Protein AF-A0A2G2E9N0-F1 (afdb_monomer)

Mean predicted aligned error: 14.08 Å

Foldseek 3Di:
DFDKDKKKWKKAAPPPDDPVVLVVQLVVLLPDPDWDWDWDADPRRIIITIIIGGPPCPVSVVSSVVSNVVSCVVRVMDTQAIVVVQVVLVPDQFDPPDLQFFAAADADPVRDGDSHGDLVSQLVVQPLVVQLVCQCVVVFPQHHFPCVCPLQRFAAFEEEAFQFDEPFCQQNVLVLEDHLVVDPQDPPPCPVVLCVLQDDVPPVLSVSQNRPDHFHAPCQFLSLQAQGDFDDDQPLADPVVCVVQVVCNSLFRDGDRDHSANRYNYYYGRLDNDQDQDPDPPDDFPPHSSSLSSLLVSLVVCVVVVHQEYFYSHFGDDDDPSVVSSLVSLLLCLQQQRAYFYQQWFAPDQPDDLGRGPPLLFLSYAYEFAWGWGQDPSDTAIDGDSGTRFALSHLAYGHFWQNKGWDARPLVNGPNPVVSVSSVSGTGIGTRGGSSNRRSSLRSLSRSLCRSNVRVLCPDCQCVVADPVGRSGRSSLNNLQLSQLQQQQAAQSPVGPDDDDPVRVRTHGHYNRSNSSSDPVSGDDSVVSVVLVVCVVPVPRPCSSVPSVPPPDDPPDPPPPPPDDD

Structure (mmCIF, N/CA/C/O backbone):
data_AF-A0A2G2E9N0-F1
#
_entry.id   AF-A0A2G2E9N0-F1
#
loop_
_atom_site.group_PDB
_atom_site.id
_atom_site.type_symbol
_atom_site.label_atom_id
_atom_site.label_alt_id
_atom_site.label_comp_id
_atom_site.label_asym_id
_atom_site.label_entity_id
_atom_site.label_seq_id
_atom_site.pdbx_PDB_ins_code
_atom_site.Cartn_x
_atom_site.Cartn_y
_atom_site.Cartn_z
_atom_site.occupancy
_atom_site.B_iso_or_equiv
_atom_site.auth_seq_id
_atom_site.auth_comp_id
_atom_site.auth_asym_id
_atom_site.auth_atom_id
_atom_site.pdbx_PDB_model_num
ATOM 1 N N . MET A 1 1 ? -2.514 8.071 -29.567 1.00 29.95 1 MET A N 1
ATOM 2 C CA . MET A 1 1 ? -1.143 8.177 -30.124 1.00 29.95 1 MET A CA 1
ATOM 3 C C . MET A 1 1 ? -0.770 6.855 -30.791 1.00 29.95 1 MET A C 1
ATOM 5 O O . MET A 1 1 ? -1.333 5.836 -30.408 1.00 29.95 1 MET A O 1
ATOM 9 N N . LYS A 1 2 ? 0.102 6.854 -31.810 1.00 28.98 2 LYS A N 1
ATOM 10 C CA . LYS A 1 2 ? 0.615 5.609 -32.412 1.00 28.98 2 LYS A CA 1
ATOM 11 C C . LYS A 1 2 ? 1.766 5.110 -31.538 1.00 28.98 2 LYS A C 1
ATOM 13 O O . LYS A 1 2 ? 2.766 5.804 -31.427 1.00 28.98 2 LYS A O 1
ATOM 18 N N . GLU A 1 3 ? 1.623 3.945 -30.916 1.00 37.66 3 GLU A N 1
ATOM 19 C CA . GLU A 1 3 ? 2.731 3.306 -30.201 1.00 37.66 3 GLU A CA 1
ATOM 20 C C . GLU A 1 3 ? 3.866 2.965 -31.180 1.00 37.66 3 GLU A C 1
ATOM 22 O O . GLU A 1 3 ? 3.629 2.409 -32.266 1.00 37.66 3 GLU A O 1
ATOM 27 N N . HIS A 1 4 ? 5.098 3.245 -30.767 1.00 43.12 4 HIS A N 1
ATOM 28 C CA . HIS A 1 4 ? 6.306 2.891 -31.498 1.00 43.12 4 HIS A CA 1
ATOM 29 C C . HIS A 1 4 ? 7.166 1.927 -30.672 1.00 43.12 4 HIS A C 1
ATOM 31 O O . HIS A 1 4 ? 7.306 2.077 -29.465 1.00 43.12 4 HIS A O 1
ATOM 37 N N . VAL A 1 5 ? 7.760 0.933 -31.329 1.00 41.94 5 VAL A N 1
ATOM 38 C CA . VAL A 1 5 ? 8.730 0.006 -30.740 1.00 41.94 5 VAL A CA 1
ATOM 39 C C . VAL A 1 5 ? 10.122 0.446 -31.157 1.00 41.94 5 VAL A C 1
ATOM 41 O O . VAL A 1 5 ? 10.409 0.521 -32.355 1.00 41.94 5 VAL A O 1
ATOM 44 N N . HIS A 1 6 ? 10.972 0.710 -30.170 1.00 46.00 6 HIS A N 1
ATOM 45 C CA . HIS A 1 6 ? 12.381 1.031 -30.358 1.00 46.00 6 HIS A CA 1
ATOM 46 C C . HIS A 1 6 ? 13.191 -0.266 -30.348 1.00 46.00 6 HIS A C 1
ATOM 48 O O . HIS A 1 6 ? 13.112 -1.035 -29.395 1.00 46.00 6 HIS A O 1
ATOM 54 N N . ILE A 1 7 ? 13.937 -0.551 -31.414 1.00 47.28 7 ILE A N 1
ATOM 55 C CA . ILE A 1 7 ? 14.929 -1.631 -31.444 1.00 47.28 7 ILE A CA 1
ATOM 56 C C . ILE A 1 7 ? 16.303 -1.008 -31.320 1.00 47.28 7 ILE A C 1
ATOM 58 O O . ILE A 1 7 ? 16.720 -0.347 -32.260 1.00 47.28 7 ILE A O 1
ATOM 62 N N . SER A 1 8 ? 16.973 -1.279 -30.200 1.00 50.00 8 SER A N 1
ATOM 63 C CA . SER A 1 8 ? 18.346 -0.862 -29.933 1.00 50.00 8 SER A CA 1
ATOM 64 C C . SER A 1 8 ? 19.222 -2.092 -29.650 1.00 50.00 8 SER A C 1
ATOM 66 O O . SER A 1 8 ? 18.815 -3.003 -28.922 1.00 50.00 8 SER A O 1
ATOM 68 N N . MET A 1 9 ? 20.384 -2.182 -30.296 1.00 54.62 9 MET A N 1
ATOM 69 C CA . MET A 1 9 ? 21.336 -3.298 -30.167 1.00 54.62 9 MET A CA 1
ATOM 70 C C . MET A 1 9 ? 22.761 -2.756 -30.161 1.00 54.62 9 MET A C 1
ATOM 72 O O . MET A 1 9 ? 23.045 -1.867 -30.961 1.00 54.62 9 MET A O 1
ATOM 76 N N . LYS A 1 10 ? 23.625 -3.323 -29.311 1.00 55.44 10 LYS A N 1
ATOM 77 C CA . LYS A 1 10 ? 25.058 -3.012 -29.235 1.00 55.44 10 LYS A CA 1
ATOM 78 C C . LYS A 1 10 ? 25.879 -4.191 -29.759 1.00 55.44 10 LYS A C 1
ATOM 80 O O . LYS A 1 10 ? 25.673 -5.327 -29.318 1.00 55.44 10 LYS A O 1
ATOM 85 N N . ILE A 1 11 ? 26.765 -3.925 -30.715 1.00 60.19 11 ILE A N 1
ATOM 86 C CA . ILE A 1 11 ? 27.478 -4.945 -31.496 1.00 60.19 11 ILE A CA 1
ATOM 87 C C . ILE A 1 11 ? 28.973 -4.621 -31.511 1.00 60.19 11 ILE A C 1
ATOM 89 O O . ILE A 1 11 ? 29.332 -3.504 -31.873 1.00 60.19 11 ILE A O 1
ATOM 93 N N . GLN A 1 12 ? 29.827 -5.595 -31.185 1.00 58.12 12 GLN A N 1
ATOM 94 C CA . GLN A 1 12 ? 31.254 -5.523 -31.520 1.00 58.12 12 GLN A CA 1
ATOM 95 C C . GLN A 1 12 ? 31.438 -5.911 -32.986 1.00 58.12 12 GLN A C 1
ATOM 97 O O . GLN A 1 12 ? 30.950 -6.972 -33.392 1.00 58.12 12 GLN A O 1
ATOM 102 N N . ILE A 1 13 ? 32.130 -5.083 -33.763 1.00 56.81 13 ILE A N 1
ATOM 103 C CA . ILE A 1 13 ? 32.500 -5.378 -35.153 1.00 56.81 13 ILE A CA 1
ATOM 104 C C . ILE A 1 13 ? 34.013 -5.668 -35.189 1.00 56.81 13 ILE A C 1
ATOM 106 O O . ILE A 1 13 ? 34.758 -4.940 -34.538 1.00 56.81 13 ILE A O 1
ATOM 110 N N . PRO A 1 14 ? 34.491 -6.717 -35.889 1.00 52.59 14 PRO A N 1
ATOM 111 C CA . PRO A 1 14 ? 35.924 -6.925 -36.095 1.00 52.59 14 PRO A CA 1
ATOM 112 C C . PRO A 1 14 ? 36.561 -5.771 -36.881 1.00 52.59 14 PRO A C 1
ATOM 114 O O . PRO A 1 14 ? 35.942 -5.234 -37.801 1.00 52.59 14 PRO A O 1
ATOM 117 N N . THR A 1 15 ? 37.816 -5.453 -36.566 1.00 52.09 15 THR A N 1
ATOM 118 C CA . THR A 1 15 ? 38.598 -4.304 -37.070 1.00 52.09 15 THR A CA 1
ATOM 119 C C . THR A 1 15 ? 38.673 -4.160 -38.595 1.00 52.09 15 THR A C 1
ATOM 121 O O . THR A 1 15 ? 38.930 -3.065 -39.083 1.00 52.09 15 THR A O 1
ATOM 124 N N . GLU A 1 16 ? 38.448 -5.236 -39.350 1.00 50.06 16 GLU A N 1
ATOM 125 C CA . GLU A 1 16 ? 38.592 -5.283 -40.815 1.00 50.06 16 GLU A CA 1
ATOM 126 C C . GLU A 1 16 ? 37.258 -5.205 -41.578 1.00 50.06 16 GLU A C 1
ATOM 128 O O . GLU A 1 16 ? 37.231 -5.234 -42.811 1.00 50.06 16 GLU A O 1
ATOM 133 N N . LEU A 1 17 ? 36.118 -5.126 -40.883 1.00 48.81 17 LEU A N 1
ATOM 134 C CA . LEU A 1 17 ? 34.820 -5.133 -41.549 1.00 48.81 17 LEU A CA 1
ATOM 135 C C . LEU A 1 17 ? 34.395 -3.714 -41.957 1.00 48.81 17 LEU A C 1
ATOM 137 O O . LEU A 1 17 ? 33.994 -2.917 -41.113 1.00 48.81 17 LEU A O 1
ATOM 141 N N . GLU A 1 18 ? 34.402 -3.417 -43.262 1.00 55.25 18 GLU A N 1
ATOM 142 C CA . GLU A 1 18 ? 33.902 -2.141 -43.799 1.00 55.25 18 GLU A CA 1
ATOM 143 C C . GLU A 1 18 ? 32.509 -1.789 -43.243 1.00 55.25 18 GLU A C 1
ATOM 145 O O . GLU A 1 18 ? 31.486 -2.374 -43.623 1.00 55.25 18 GLU A O 1
ATOM 150 N N . GLU A 1 19 ? 32.468 -0.759 -42.400 1.00 54.81 19 GLU A N 1
ATOM 151 C CA . GLU A 1 19 ? 31.279 -0.200 -41.750 1.00 54.81 19 GLU A CA 1
ATOM 152 C C . GLU A 1 19 ? 30.092 -0.039 -42.722 1.00 54.81 19 GLU A C 1
ATOM 154 O O . GLU A 1 19 ? 28.960 -0.459 -42.447 1.00 54.81 19 GLU A O 1
ATOM 159 N N . LYS A 1 20 ? 30.379 0.486 -43.923 1.00 58.03 20 LYS A N 1
ATOM 160 C CA . LYS A 1 20 ? 29.425 0.650 -45.030 1.00 58.03 20 LYS A CA 1
ATOM 161 C C . LYS A 1 20 ? 28.745 -0.660 -45.435 1.00 58.03 20 LYS A C 1
ATOM 163 O O . LYS A 1 20 ? 27.532 -0.653 -45.666 1.00 58.03 20 LYS A O 1
ATOM 168 N N . LYS A 1 21 ? 29.476 -1.779 -45.525 1.00 61.38 21 LYS A N 1
ATOM 169 C CA . LYS A 1 21 ? 28.937 -3.089 -45.942 1.00 61.38 21 LYS A CA 1
ATOM 170 C C . LYS A 1 21 ? 28.010 -3.674 -44.874 1.00 61.38 21 LYS A C 1
ATOM 172 O O . LYS A 1 21 ? 26.924 -4.158 -45.217 1.00 61.38 21 LYS A O 1
ATOM 177 N N . PHE A 1 22 ? 28.371 -3.563 -43.594 1.00 61.03 22 PHE A N 1
ATOM 178 C CA . PHE A 1 22 ? 27.516 -4.013 -42.490 1.00 61.03 22 PHE A CA 1
ATOM 179 C C . PHE A 1 22 ? 26.251 -3.157 -42.367 1.00 61.03 22 PHE A C 1
ATOM 181 O O . PHE A 1 22 ? 25.139 -3.692 -42.406 1.00 61.03 22 PHE A O 1
ATOM 188 N N . SER A 1 23 ? 26.406 -1.829 -42.324 1.00 56.75 23 SER A N 1
ATOM 189 C CA . SER A 1 23 ? 25.294 -0.873 -42.274 1.00 56.75 23 SER A CA 1
ATOM 190 C C . SER A 1 23 ? 24.318 -1.090 -43.438 1.00 56.75 23 SER A C 1
ATOM 192 O O . SER A 1 23 ? 23.124 -1.301 -43.221 1.00 56.75 23 SER A O 1
ATOM 194 N N . THR A 1 24 ? 24.816 -1.198 -44.676 1.00 62.56 24 THR A N 1
ATOM 195 C CA . THR A 1 24 ? 23.990 -1.489 -45.866 1.00 62.56 24 THR A CA 1
ATOM 196 C C . THR A 1 24 ? 23.239 -2.819 -45.752 1.00 62.56 24 THR A C 1
ATOM 198 O O . THR A 1 24 ? 22.060 -2.905 -46.114 1.00 62.56 24 THR A O 1
ATOM 201 N N . SER A 1 25 ? 23.874 -3.860 -45.215 1.00 63.69 25 SER A N 1
ATOM 202 C CA . SER A 1 25 ? 23.255 -5.183 -45.057 1.00 63.69 25 SER A CA 1
ATOM 203 C C . SER A 1 25 ? 22.163 -5.190 -43.980 1.00 63.69 25 SER A C 1
ATOM 205 O O . SER A 1 25 ? 21.079 -5.744 -44.198 1.00 63.69 25 SER A O 1
ATOM 207 N N . VAL A 1 26 ? 22.377 -4.481 -42.867 1.00 58.09 26 VAL A N 1
ATOM 208 C CA . VAL A 1 26 ? 21.334 -4.195 -41.869 1.00 58.09 26 VAL A CA 1
ATOM 209 C C . VAL A 1 26 ? 20.184 -3.404 -42.507 1.00 58.09 26 VAL A C 1
ATOM 211 O O . VAL A 1 26 ? 19.023 -3.800 -42.385 1.00 58.09 26 VAL A O 1
ATOM 214 N N . LEU A 1 27 ? 20.474 -2.326 -43.241 1.00 57.47 27 LEU A N 1
ATOM 215 C CA . LEU A 1 27 ? 19.467 -1.480 -43.894 1.00 57.47 27 LEU A CA 1
ATOM 216 C C . LEU A 1 27 ? 18.570 -2.280 -44.859 1.00 57.47 27 LEU A C 1
ATOM 218 O O . LEU A 1 27 ? 17.348 -2.081 -44.854 1.00 57.47 27 LEU A O 1
ATOM 222 N N . ARG A 1 28 ? 19.137 -3.234 -45.616 1.00 63.84 28 ARG A N 1
ATOM 223 C CA . ARG A 1 28 ? 18.385 -4.183 -46.467 1.00 63.84 28 ARG A CA 1
ATOM 224 C C . ARG A 1 28 ? 17.479 -5.112 -45.649 1.00 63.84 28 ARG A C 1
ATOM 226 O O . ARG A 1 28 ? 16.316 -5.301 -46.007 1.00 63.84 28 ARG A O 1
ATOM 233 N N . ILE A 1 29 ? 17.964 -5.656 -44.529 1.00 59.41 29 ILE A N 1
ATOM 234 C CA . ILE A 1 29 ? 17.180 -6.527 -43.630 1.00 59.41 29 ILE A CA 1
ATOM 235 C C . ILE A 1 29 ? 15.953 -5.808 -43.045 1.00 59.41 29 ILE A C 1
ATOM 237 O O . ILE A 1 29 ? 14.901 -6.436 -42.871 1.00 59.41 29 ILE A O 1
ATOM 241 N N . LEU A 1 30 ? 16.075 -4.513 -42.735 1.00 54.22 30 LEU A N 1
ATOM 242 C CA . LEU A 1 30 ? 15.063 -3.754 -41.992 1.00 54.22 30 LEU A CA 1
ATOM 243 C C . LEU A 1 30 ? 13.806 -3.395 -42.800 1.00 54.22 30 LEU A C 1
ATOM 245 O O . LEU A 1 30 ? 12.733 -3.258 -42.205 1.00 54.22 30 LEU A O 1
ATOM 249 N N . GLY A 1 31 ? 13.893 -3.299 -44.133 1.00 55.03 31 GLY A N 1
ATOM 250 C CA . GLY A 1 31 ? 12.734 -3.341 -45.044 1.00 55.03 31 GLY A CA 1
ATOM 251 C C . GLY A 1 31 ? 11.529 -2.472 -44.635 1.00 55.03 31 GLY A C 1
ATOM 252 O O . GLY A 1 31 ? 10.398 -2.971 -44.524 1.00 55.03 31 GLY A O 1
ATOM 253 N N . ALA A 1 32 ? 11.766 -1.192 -44.333 1.00 48.12 32 ALA A N 1
ATOM 254 C CA . ALA A 1 32 ? 10.740 -0.247 -43.886 1.00 48.12 32 ALA A CA 1
ATOM 255 C C . ALA A 1 32 ? 11.033 1.177 -44.388 1.00 48.12 32 ALA A C 1
ATOM 257 O O . ALA A 1 32 ? 11.833 1.883 -43.785 1.00 48.12 32 ALA A O 1
ATOM 258 N N . ARG A 1 33 ? 10.367 1.619 -45.465 1.00 45.75 33 ARG A N 1
ATOM 259 C CA . ARG A 1 33 ? 10.553 2.968 -46.046 1.00 45.75 33 ARG A CA 1
ATOM 260 C C . ARG A 1 33 ? 10.161 4.131 -45.103 1.00 45.75 33 ARG A C 1
ATOM 262 O O . ARG A 1 33 ? 10.578 5.249 -45.351 1.00 45.75 33 ARG A O 1
ATOM 269 N N . ASN A 1 34 ? 9.448 3.863 -43.996 1.00 44.06 34 ASN A N 1
ATOM 270 C CA . ASN A 1 34 ? 8.875 4.879 -43.093 1.00 44.06 34 ASN A CA 1
ATOM 271 C C . ASN A 1 34 ? 9.287 4.660 -41.614 1.00 44.06 34 ASN A C 1
ATOM 273 O O . ASN A 1 34 ? 8.433 4.417 -40.760 1.00 44.06 34 ASN A O 1
ATOM 277 N N . SER A 1 35 ? 10.584 4.678 -41.301 1.00 50.16 35 SER A N 1
ATOM 278 C CA . SER A 1 35 ? 11.106 4.528 -39.926 1.00 50.16 35 SER A CA 1
ATOM 279 C C . SER A 1 35 ? 12.211 5.547 -39.654 1.00 50.16 35 SER A C 1
ATOM 281 O O . SER A 1 35 ? 13.177 5.560 -40.419 1.00 50.16 35 SER A O 1
ATOM 283 N N . LYS A 1 36 ? 12.136 6.315 -38.556 1.00 48.09 36 LYS A N 1
ATOM 284 C CA . LYS A 1 36 ? 13.313 7.032 -38.036 1.00 48.09 36 LYS A CA 1
ATOM 285 C C . LYS A 1 36 ? 14.353 6.010 -37.556 1.00 48.09 36 LYS A C 1
ATOM 287 O O . LYS A 1 36 ? 13.991 4.973 -36.988 1.00 48.09 36 LYS A O 1
ATOM 292 N N . ARG A 1 37 ? 15.625 6.280 -37.851 1.00 58.09 37 ARG A N 1
ATOM 293 C CA . ARG A 1 37 ? 16.776 5.423 -37.542 1.00 58.09 37 ARG A CA 1
ATOM 294 C C . ARG A 1 37 ? 17.944 6.302 -37.127 1.00 58.09 37 ARG A C 1
ATOM 296 O O . ARG A 1 37 ? 18.161 7.331 -37.759 1.00 58.09 37 ARG A O 1
ATOM 303 N N . THR A 1 38 ? 18.697 5.860 -36.134 1.00 53.50 38 THR A N 1
ATOM 304 C CA . THR A 1 38 ? 19.983 6.444 -35.756 1.00 53.50 38 THR A CA 1
ATOM 305 C C . THR A 1 38 ? 21.012 5.328 -35.624 1.00 53.50 38 THR A C 1
ATOM 307 O O . THR A 1 38 ? 20.699 4.220 -35.178 1.00 53.50 38 THR A O 1
ATOM 310 N N . PHE A 1 39 ? 22.226 5.626 -36.069 1.00 53.06 39 PHE A N 1
ATOM 311 C CA . PHE A 1 39 ? 23.400 4.777 -35.939 1.00 53.06 39 PHE A CA 1
ATOM 312 C C . PHE A 1 39 ? 24.478 5.626 -35.277 1.00 53.06 39 PHE A C 1
ATOM 314 O O . PHE A 1 39 ? 24.690 6.762 -35.699 1.00 53.06 39 PHE A O 1
ATOM 321 N N . SER A 1 40 ? 25.136 5.088 -34.261 1.00 48.97 40 SER A N 1
ATOM 322 C CA . SER A 1 40 ? 26.340 5.680 -33.687 1.00 48.97 40 SER A CA 1
ATOM 323 C C . SER A 1 40 ? 27.359 4.583 -33.420 1.00 48.97 40 SER A C 1
ATOM 325 O O . SER A 1 40 ? 27.002 3.459 -33.062 1.00 48.97 40 SER A O 1
ATOM 327 N N . ILE A 1 41 ? 28.625 4.917 -33.634 1.00 50.94 41 ILE A N 1
ATOM 328 C CA . ILE A 1 41 ? 29.782 4.095 -33.296 1.00 50.94 41 ILE A CA 1
ATOM 329 C C . ILE A 1 41 ? 30.590 4.917 -32.301 1.00 50.94 41 ILE A C 1
ATOM 331 O O . ILE A 1 41 ? 30.720 6.128 -32.477 1.00 50.94 41 ILE A O 1
ATOM 335 N N . ASN A 1 42 ? 31.072 4.280 -31.240 1.00 53.00 42 ASN A N 1
ATOM 336 C CA . ASN A 1 42 ? 31.993 4.903 -30.296 1.00 53.00 42 ASN A CA 1
ATOM 337 C C . ASN A 1 42 ? 33.441 4.479 -30.579 1.00 53.00 42 ASN A C 1
ATOM 339 O O . ASN A 1 42 ? 33.700 3.553 -31.352 1.00 53.00 42 ASN A O 1
ATOM 343 N N . ASP A 1 43 ? 34.381 5.095 -29.868 1.00 46.22 43 ASP A N 1
ATOM 344 C CA . ASP A 1 43 ? 35.829 4.879 -30.021 1.00 46.22 43 ASP A CA 1
ATOM 345 C C . ASP A 1 43 ? 36.289 3.442 -29.688 1.00 46.22 43 ASP A C 1
ATOM 347 O O . ASP A 1 43 ? 37.454 3.093 -29.857 1.00 46.22 43 ASP A O 1
ATOM 351 N N . ARG A 1 44 ? 35.372 2.578 -29.227 1.00 49.00 44 ARG A N 1
ATOM 352 C CA . ARG A 1 44 ? 35.586 1.150 -28.941 1.00 49.00 44 ARG A CA 1
ATOM 353 C C . ARG A 1 44 ? 35.054 0.224 -30.048 1.00 49.00 44 ARG A C 1
ATOM 355 O O . ARG A 1 44 ? 34.947 -0.980 -29.828 1.00 49.00 44 ARG A O 1
ATOM 362 N N . GLN A 1 45 ? 34.710 0.773 -31.219 1.00 55.50 45 GLN A N 1
ATOM 363 C CA . GLN A 1 45 ? 34.117 0.057 -32.363 1.00 55.50 45 GLN A CA 1
ATOM 364 C C . GLN A 1 45 ? 32.779 -0.637 -32.038 1.00 55.50 45 GLN A C 1
ATOM 366 O O . GLN A 1 45 ? 32.422 -1.670 -32.615 1.00 55.50 45 GLN A O 1
ATOM 371 N N . GLU A 1 46 ? 32.007 -0.065 -31.110 1.00 56.34 46 GLU A N 1
ATOM 372 C CA . GLU A 1 46 ? 30.714 -0.605 -30.697 1.00 56.34 46 GLU A CA 1
ATOM 373 C C . GLU A 1 46 ? 29.587 0.105 -31.460 1.00 56.34 46 GLU A C 1
ATOM 375 O O . GLU A 1 46 ? 29.314 1.284 -31.233 1.00 56.34 46 GLU A O 1
ATOM 380 N N . LEU A 1 47 ? 28.908 -0.609 -32.363 1.00 58.00 47 LEU A N 1
ATOM 381 C CA . LEU A 1 47 ? 27.798 -0.055 -33.144 1.00 58.00 47 LEU A CA 1
ATOM 382 C C . LEU A 1 47 ? 26.483 -0.138 -32.356 1.00 58.00 47 LEU A C 1
ATOM 384 O O . LEU A 1 47 ? 26.009 -1.238 -32.047 1.00 58.00 47 LEU A O 1
ATOM 388 N N . LEU A 1 48 ? 25.858 1.017 -32.113 1.00 55.38 48 LEU A N 1
ATOM 389 C CA . LEU A 1 48 ? 24.491 1.141 -31.612 1.00 55.38 48 LEU A CA 1
ATOM 390 C C . LEU A 1 48 ? 23.517 1.350 -32.783 1.00 55.38 48 LEU A C 1
ATOM 392 O O . LEU A 1 48 ? 23.601 2.331 -33.520 1.00 55.38 48 LEU A O 1
ATOM 396 N N . ILE A 1 49 ? 22.559 0.433 -32.944 1.00 57.16 49 ILE A N 1
ATOM 397 C CA . ILE A 1 49 ? 21.529 0.499 -33.998 1.00 57.16 49 ILE A CA 1
ATOM 398 C C . ILE A 1 49 ? 20.175 0.802 -33.366 1.00 57.16 49 ILE A C 1
ATOM 400 O O . ILE A 1 49 ? 19.593 -0.119 -32.804 1.00 57.16 49 ILE A O 1
ATOM 404 N N . SER A 1 50 ? 19.641 2.019 -33.511 1.00 53.19 50 SER A N 1
ATOM 405 C CA . SER A 1 50 ? 18.331 2.422 -32.967 1.00 53.19 50 SER A CA 1
ATOM 406 C C . SER A 1 50 ? 17.272 2.600 -34.066 1.00 53.19 50 SER A C 1
ATOM 408 O O . SER A 1 50 ? 17.447 3.369 -35.011 1.00 53.19 50 SER A O 1
ATOM 410 N N . ILE A 1 51 ? 16.149 1.872 -33.971 1.00 55.25 51 ILE A N 1
ATOM 411 C CA . ILE A 1 51 ? 15.106 1.798 -35.018 1.00 55.25 51 ILE A CA 1
ATOM 412 C C . ILE A 1 51 ? 13.708 1.984 -34.423 1.00 55.25 51 ILE A C 1
ATOM 414 O O . ILE A 1 51 ? 13.295 1.198 -33.573 1.00 55.25 51 ILE A O 1
ATOM 418 N N . GLN A 1 52 ? 12.933 2.933 -34.952 1.00 53.28 52 GLN A N 1
ATOM 419 C CA . GLN A 1 52 ? 11.556 3.190 -34.521 1.00 53.28 52 GLN A CA 1
ATOM 420 C C . GLN A 1 52 ? 10.520 2.533 -35.466 1.00 53.28 52 GLN A C 1
ATOM 422 O O . GLN A 1 52 ? 10.452 2.863 -36.653 1.00 53.28 52 GLN A O 1
ATOM 427 N N . LEU A 1 53 ? 9.683 1.611 -34.962 1.00 54.50 53 LEU A N 1
ATOM 428 C CA . LEU A 1 53 ? 8.687 0.847 -35.749 1.00 54.50 53 LEU A CA 1
ATOM 429 C C . LEU A 1 53 ? 7.247 0.991 -35.210 1.00 54.50 53 LEU A C 1
ATOM 431 O O . LEU A 1 53 ? 7.074 0.965 -34.001 1.00 54.50 53 LEU A O 1
ATOM 435 N N . PRO A 1 54 ? 6.185 1.047 -36.041 1.00 51.75 54 PRO A N 1
ATOM 436 C CA . PRO A 1 54 ? 4.796 1.066 -35.547 1.00 51.75 54 PRO A CA 1
ATOM 437 C C . PRO A 1 54 ? 4.373 -0.247 -34.851 1.00 51.75 54 PRO A C 1
ATOM 439 O O . PRO A 1 54 ? 4.622 -1.331 -35.389 1.00 51.75 54 PRO A O 1
ATOM 442 N N . SER A 1 55 ? 3.668 -0.174 -33.711 1.00 49.31 55 SER A N 1
ATOM 443 C CA . SER A 1 55 ? 3.423 -1.332 -32.817 1.00 49.31 55 SER A CA 1
ATOM 444 C C . SER A 1 55 ? 2.629 -2.505 -33.406 1.00 49.31 55 SER A C 1
ATOM 446 O O . SER A 1 55 ? 2.844 -3.651 -33.008 1.00 49.31 55 SER A O 1
ATOM 448 N N . ARG A 1 56 ? 1.762 -2.273 -34.404 1.00 48.69 56 ARG A N 1
ATOM 449 C CA . ARG A 1 56 ? 0.818 -3.268 -34.973 1.00 48.69 56 ARG A CA 1
ATOM 450 C C . ARG A 1 56 ? 1.455 -4.486 -35.688 1.00 48.69 56 ARG A C 1
ATOM 452 O O . ARG A 1 56 ? 0.767 -5.170 -36.442 1.00 48.69 56 ARG A O 1
ATOM 459 N N . ARG A 1 57 ? 2.758 -4.772 -35.537 1.00 52.62 57 ARG A N 1
ATOM 460 C CA . ARG A 1 57 ? 3.467 -5.858 -36.256 1.00 52.62 57 ARG A CA 1
ATOM 461 C C . ARG A 1 57 ? 4.480 -6.644 -35.401 1.00 52.62 57 ARG A C 1
ATOM 463 O O . ARG A 1 57 ? 5.608 -6.877 -35.840 1.00 52.62 57 ARG A O 1
ATOM 470 N N . THR A 1 58 ? 4.074 -7.159 -34.240 1.00 51.75 58 THR A N 1
ATOM 471 C CA . THR A 1 58 ? 4.899 -8.011 -33.342 1.00 51.75 58 THR A CA 1
ATOM 472 C C . THR A 1 58 ? 5.617 -9.166 -34.060 1.00 51.75 58 THR A C 1
ATOM 474 O O . THR A 1 58 ? 6.813 -9.377 -33.857 1.00 51.75 58 THR A O 1
ATOM 477 N N . ARG A 1 59 ? 4.942 -9.868 -34.989 1.00 54.97 59 ARG A N 1
ATOM 478 C CA . ARG A 1 59 ? 5.566 -10.931 -35.813 1.00 54.97 59 ARG A CA 1
ATOM 479 C C . ARG A 1 59 ? 6.656 -10.411 -36.773 1.00 54.97 59 ARG A C 1
ATOM 481 O O . ARG A 1 59 ? 7.589 -11.152 -37.077 1.00 54.97 59 ARG A O 1
ATOM 488 N N . LYS A 1 60 ? 6.580 -9.154 -37.245 1.00 59.12 60 LYS A N 1
ATOM 489 C CA . LYS A 1 60 ? 7.623 -8.536 -38.097 1.00 59.12 60 LYS A CA 1
ATOM 490 C C . LYS A 1 60 ? 8.864 -8.185 -37.268 1.00 59.12 60 LYS A C 1
ATOM 492 O O . LYS A 1 60 ? 9.973 -8.424 -37.733 1.00 59.12 60 LYS A O 1
ATOM 497 N N . ILE A 1 61 ? 8.678 -7.709 -36.034 1.00 55.59 61 ILE A N 1
ATOM 498 C CA . ILE A 1 61 ? 9.764 -7.361 -35.099 1.00 55.59 61 ILE A CA 1
ATOM 499 C C . ILE A 1 61 ? 10.623 -8.591 -34.766 1.00 55.59 61 ILE A C 1
ATOM 501 O O . ILE A 1 61 ? 11.843 -8.540 -34.905 1.00 55.59 61 ILE A O 1
ATOM 505 N N . ALA A 1 62 ? 10.006 -9.728 -34.424 1.00 59.38 62 ALA A N 1
ATOM 506 C CA . ALA A 1 62 ? 10.740 -10.969 -34.144 1.00 59.38 62 ALA A CA 1
ATOM 507 C C . ALA A 1 62 ? 11.555 -11.473 -35.357 1.00 59.38 62 ALA A C 1
ATOM 509 O O . ALA A 1 62 ? 12.708 -11.879 -35.214 1.00 59.38 62 ALA A O 1
ATOM 510 N N . ARG A 1 63 ? 10.988 -11.390 -36.572 1.00 64.06 63 ARG A N 1
ATOM 511 C CA . ARG A 1 63 ? 11.693 -11.739 -37.821 1.00 64.06 63 ARG A CA 1
ATOM 512 C C . ARG A 1 63 ? 12.872 -10.803 -38.106 1.00 64.06 63 ARG A C 1
ATOM 514 O O . ARG A 1 63 ? 13.922 -11.283 -38.524 1.00 64.06 63 ARG A O 1
ATOM 521 N N . ILE A 1 64 ? 12.717 -9.500 -37.855 1.00 62.84 64 ILE A N 1
ATOM 522 C CA . ILE A 1 64 ? 13.799 -8.510 -37.965 1.00 62.84 64 ILE A CA 1
ATOM 523 C C . ILE A 1 64 ? 14.934 -8.846 -36.991 1.00 62.84 64 ILE A C 1
ATOM 525 O O . ILE A 1 64 ? 16.067 -9.017 -37.436 1.00 62.84 64 ILE A O 1
ATOM 529 N N . LYS A 1 65 ? 14.632 -9.038 -35.698 1.00 60.44 65 LYS A N 1
ATOM 530 C CA . LYS A 1 65 ? 15.628 -9.419 -34.681 1.00 60.44 65 LYS A CA 1
ATOM 531 C C . LYS A 1 65 ? 16.429 -10.657 -35.088 1.00 60.44 65 LYS A C 1
ATOM 533 O O . LYS A 1 65 ? 17.654 -10.632 -35.046 1.00 60.44 65 LYS A O 1
ATOM 538 N N . ASN A 1 66 ? 15.755 -11.721 -35.529 1.00 66.94 66 ASN A N 1
ATOM 539 C CA . ASN A 1 66 ? 16.432 -12.958 -35.927 1.00 66.94 66 ASN A CA 1
ATOM 540 C C . ASN A 1 66 ? 17.313 -12.785 -37.175 1.00 66.94 66 ASN A C 1
ATOM 542 O O . ASN A 1 66 ? 18.361 -13.419 -37.256 1.00 66.94 66 ASN A O 1
ATOM 546 N N . ARG A 1 67 ? 16.932 -11.924 -38.129 1.00 66.19 67 ARG A N 1
ATOM 547 C CA . ARG A 1 67 ? 17.784 -11.599 -39.286 1.00 66.19 67 ARG A CA 1
ATOM 548 C C . ARG A 1 67 ? 19.019 -10.793 -38.881 1.00 66.19 67 ARG A C 1
ATOM 550 O O . ARG A 1 67 ? 20.109 -11.150 -39.305 1.00 66.19 67 ARG A O 1
ATOM 557 N N . VAL A 1 68 ? 18.870 -9.778 -38.026 1.00 63.72 68 VAL A N 1
ATOM 558 C CA . VAL A 1 68 ? 20.010 -8.988 -37.521 1.00 63.72 68 VAL A CA 1
ATOM 559 C C . VAL A 1 68 ? 20.970 -9.870 -36.711 1.00 63.72 68 VAL A C 1
ATOM 561 O O . VAL A 1 68 ? 22.167 -9.833 -36.956 1.00 63.72 68 VAL A O 1
ATOM 564 N N . ARG A 1 69 ? 20.464 -10.755 -35.838 1.00 65.69 69 ARG A N 1
ATOM 565 C CA . ARG A 1 69 ? 21.294 -11.737 -35.106 1.00 65.69 69 ARG A CA 1
ATOM 566 C C . ARG A 1 69 ? 22.066 -12.686 -36.028 1.00 65.69 69 ARG A C 1
ATOM 568 O O . ARG A 1 69 ? 23.225 -12.978 -35.751 1.00 65.69 69 ARG A O 1
ATOM 575 N N . LYS A 1 70 ? 21.447 -13.159 -37.119 1.00 69.00 70 LYS A N 1
ATOM 576 C CA . LYS A 1 70 ? 22.149 -13.963 -38.135 1.00 69.00 70 LYS A CA 1
ATOM 577 C C . LYS A 1 70 ? 23.257 -13.158 -38.816 1.00 69.00 70 LYS A C 1
ATOM 579 O O . LYS A 1 70 ? 24.361 -13.673 -38.917 1.00 69.00 70 LYS A O 1
ATOM 584 N N . LEU A 1 71 ? 22.984 -11.908 -39.198 1.00 63.12 71 LEU A N 1
ATOM 585 C CA . LEU A 1 71 ? 23.968 -11.026 -39.831 1.00 63.12 71 LEU A CA 1
ATOM 586 C C . LEU A 1 71 ? 25.168 -10.739 -38.906 1.00 63.12 71 LEU A C 1
ATOM 588 O O . LEU A 1 71 ? 26.308 -10.833 -39.343 1.00 63.12 71 LEU A O 1
ATOM 592 N N . ILE A 1 72 ? 24.918 -10.464 -37.620 1.00 62.03 72 ILE A N 1
ATOM 593 C CA . ILE A 1 72 ? 25.964 -10.292 -36.596 1.00 62.03 72 ILE A CA 1
ATOM 594 C C . ILE A 1 72 ? 26.874 -11.529 -36.551 1.00 62.03 72 ILE A C 1
ATOM 596 O O . ILE A 1 72 ? 28.084 -11.405 -36.721 1.00 62.03 72 ILE A O 1
ATOM 600 N N . LYS A 1 73 ? 26.287 -12.731 -36.424 1.00 65.94 73 LYS A N 1
ATOM 601 C CA . LYS A 1 73 ? 27.045 -13.992 -36.383 1.00 65.94 73 LYS A CA 1
ATOM 602 C C . LYS A 1 73 ? 27.807 -14.277 -37.688 1.00 65.94 73 LYS A C 1
ATOM 604 O O . LYS A 1 73 ? 28.886 -14.854 -37.634 1.00 65.94 73 LYS A O 1
ATOM 609 N N . GLN A 1 74 ? 27.264 -13.891 -38.845 1.00 64.75 74 GLN A N 1
ATOM 610 C CA . GLN A 1 74 ? 27.909 -14.076 -40.154 1.00 64.75 74 GLN A CA 1
ATOM 611 C C . GLN A 1 74 ? 29.171 -13.223 -40.340 1.00 64.75 74 GLN A C 1
ATOM 613 O O . GLN A 1 74 ? 30.041 -13.616 -41.107 1.00 64.75 74 GLN A O 1
ATOM 618 N N . HIS A 1 75 ? 29.285 -12.091 -39.642 1.00 60.00 75 HIS A N 1
ATOM 619 C CA . HIS A 1 75 ? 30.427 -11.177 -39.740 1.00 60.00 75 HIS A CA 1
ATOM 620 C C . HIS A 1 75 ? 31.350 -11.224 -38.510 1.00 60.00 75 HIS A C 1
ATOM 622 O O . HIS A 1 75 ? 32.016 -10.241 -38.205 1.00 60.00 75 HIS A O 1
ATOM 628 N N . GLY A 1 76 ? 31.353 -12.335 -37.762 1.00 54.31 76 GLY A N 1
ATOM 629 C CA . GLY A 1 76 ? 32.201 -12.509 -36.573 1.00 54.31 76 GLY A CA 1
ATOM 630 C C . GLY A 1 76 ? 31.866 -11.586 -35.392 1.00 54.31 76 GLY A C 1
ATOM 631 O O . GLY A 1 76 ? 32.560 -11.611 -34.381 1.00 54.31 76 GLY A O 1
ATOM 632 N N . GLY A 1 77 ? 30.806 -10.781 -35.494 1.00 56.81 77 GLY A N 1
ATOM 633 C CA . GLY A 1 77 ? 30.430 -9.824 -34.463 1.00 56.81 77 GLY A CA 1
ATOM 634 C C . GLY A 1 77 ? 29.760 -10.483 -33.259 1.00 56.81 77 GLY A C 1
ATOM 635 O O . GLY A 1 77 ? 29.074 -11.505 -33.377 1.00 56.81 77 GLY A O 1
ATOM 636 N N . LYS A 1 78 ? 29.898 -9.854 -32.089 1.00 57.78 78 LYS A N 1
ATOM 637 C CA . LYS A 1 78 ? 29.238 -10.280 -30.846 1.00 57.78 78 LYS A CA 1
ATOM 638 C C . LYS A 1 78 ? 28.093 -9.326 -30.509 1.00 57.78 78 LYS A C 1
ATOM 640 O O . LYS A 1 78 ? 28.278 -8.112 -30.471 1.00 57.78 78 LYS A O 1
ATOM 645 N N . LEU A 1 79 ? 26.902 -9.874 -30.258 1.00 56.41 79 LEU A N 1
ATOM 646 C CA . LEU A 1 79 ? 25.777 -9.122 -29.693 1.00 56.41 79 LEU A CA 1
ATOM 647 C C . LEU A 1 79 ? 25.941 -9.092 -28.170 1.00 56.41 79 LEU A C 1
ATOM 649 O O . LEU A 1 79 ? 25.787 -10.131 -27.533 1.00 56.41 79 LEU A O 1
ATOM 653 N N . PHE A 1 80 ? 26.219 -7.927 -27.588 1.00 52.41 80 PHE A N 1
ATOM 654 C CA . PHE A 1 80 ? 26.345 -7.804 -26.129 1.00 52.41 80 PHE A CA 1
ATOM 655 C C . PHE A 1 80 ? 24.977 -7.866 -25.439 1.00 52.41 80 PHE A C 1
ATOM 657 O O . PHE A 1 80 ? 24.777 -8.618 -24.484 1.00 52.41 80 PHE A O 1
ATOM 664 N N . TYR A 1 81 ? 24.006 -7.112 -25.964 1.00 50.78 81 TYR A N 1
ATOM 665 C CA . TYR A 1 81 ? 22.633 -7.097 -25.468 1.00 50.78 81 TYR A CA 1
ATOM 666 C C . TYR A 1 81 ? 21.620 -6.673 -26.543 1.00 50.78 81 TYR A C 1
ATOM 668 O O . TYR A 1 81 ? 21.923 -5.984 -27.518 1.00 50.78 81 TYR A O 1
ATOM 676 N N . ASP A 1 82 ? 20.368 -7.065 -26.323 1.00 55.03 82 ASP A N 1
ATOM 677 C CA . ASP A 1 82 ? 19.192 -6.653 -27.092 1.00 55.03 82 ASP A CA 1
ATOM 678 C C . ASP A 1 82 ? 18.325 -5.798 -26.160 1.00 55.03 82 ASP A C 1
ATOM 680 O O . ASP A 1 82 ? 17.718 -6.339 -25.234 1.00 55.03 82 ASP A O 1
ATOM 684 N N . LEU A 1 83 ? 18.252 -4.476 -26.372 1.00 51.19 83 LEU A N 1
ATOM 685 C CA . LEU A 1 83 ? 17.529 -3.571 -25.461 1.00 51.19 83 LEU A CA 1
ATOM 686 C C . LEU A 1 83 ? 16.027 -3.866 -25.397 1.00 51.19 83 LEU A C 1
ATOM 688 O O . LEU A 1 83 ? 15.392 -3.545 -24.406 1.00 51.19 83 LEU A O 1
ATOM 692 N N . ASN A 1 84 ? 15.439 -4.562 -26.377 1.00 50.12 84 ASN A N 1
ATOM 693 C CA . ASN A 1 84 ? 14.069 -5.064 -26.224 1.00 50.12 84 ASN A CA 1
ATOM 694 C C . ASN A 1 84 ? 13.994 -6.305 -25.329 1.00 50.12 84 ASN A C 1
ATOM 696 O O . ASN A 1 84 ? 12.960 -6.539 -24.713 1.00 50.12 84 ASN A O 1
ATOM 700 N N . THR A 1 85 ? 15.043 -7.127 -25.275 1.00 49.88 85 THR A N 1
ATOM 701 C CA . THR A 1 85 ? 15.138 -8.204 -24.279 1.00 49.88 85 THR A CA 1
ATOM 702 C C . THR A 1 85 ? 15.338 -7.607 -22.884 1.00 49.88 85 THR A C 1
ATOM 704 O O . THR A 1 85 ? 14.667 -8.054 -21.959 1.00 49.88 85 THR A O 1
ATOM 707 N N . LEU A 1 86 ? 16.138 -6.543 -22.759 1.00 49.94 86 LEU A N 1
ATOM 708 C CA . LEU A 1 86 ? 16.368 -5.802 -21.511 1.00 49.94 86 LEU A CA 1
ATOM 709 C C . LEU A 1 86 ? 15.109 -5.038 -21.039 1.00 49.94 86 LEU A C 1
ATOM 711 O O . LEU A 1 86 ? 14.685 -5.153 -19.892 1.00 49.94 86 LEU A O 1
ATOM 715 N N . ASN A 1 87 ? 14.390 -4.383 -21.954 1.00 48.75 87 ASN A N 1
ATOM 716 C CA . ASN A 1 87 ? 13.047 -3.856 -21.690 1.00 48.75 87 ASN A CA 1
ATOM 717 C C . ASN A 1 87 ? 12.076 -4.990 -21.318 1.00 48.75 87 ASN A C 1
ATOM 719 O O . ASN A 1 87 ? 11.228 -4.819 -20.446 1.00 48.75 87 ASN A O 1
ATOM 723 N N . SER A 1 88 ? 12.230 -6.187 -21.904 1.00 44.59 88 SER A N 1
ATOM 724 C CA . SER A 1 88 ? 11.401 -7.341 -21.537 1.00 44.59 88 SER A CA 1
ATOM 725 C C . SER A 1 88 ? 11.729 -7.960 -20.175 1.00 44.59 88 SER A C 1
ATOM 727 O O . SER A 1 88 ? 10.871 -8.647 -19.622 1.00 44.59 88 SER A O 1
ATOM 729 N N . THR A 1 89 ? 12.924 -7.723 -19.621 1.00 42.72 89 THR A N 1
ATOM 730 C CA . THR A 1 89 ? 13.250 -8.016 -18.214 1.00 42.72 89 THR A CA 1
ATOM 731 C C . THR A 1 89 ? 12.792 -6.901 -17.284 1.00 42.72 89 THR A C 1
ATOM 733 O O . THR A 1 89 ? 12.390 -7.185 -16.163 1.00 42.72 89 THR A O 1
ATOM 736 N N . MET A 1 90 ? 12.717 -5.656 -17.762 1.00 46.12 90 MET A N 1
ATOM 737 C CA . MET A 1 90 ? 12.106 -4.551 -17.016 1.00 46.12 90 MET A CA 1
ATOM 738 C C . MET A 1 90 ? 10.569 -4.635 -16.900 1.00 46.12 90 MET A C 1
ATOM 740 O O . MET A 1 90 ? 10.010 -3.858 -16.122 1.00 46.12 90 MET A O 1
ATOM 744 N N . ASN A 1 91 ? 9.907 -5.585 -17.586 1.00 39.25 91 ASN A N 1
ATOM 745 C CA . ASN A 1 91 ? 8.449 -5.828 -17.616 1.00 39.25 91 ASN A CA 1
ATOM 746 C C . ASN A 1 91 ? 7.804 -6.144 -16.243 1.00 39.25 91 ASN A C 1
ATOM 748 O O . ASN A 1 91 ? 7.284 -7.235 -16.002 1.00 39.25 91 ASN A O 1
ATOM 752 N N . GLY A 1 92 ? 7.720 -5.137 -15.381 1.00 47.62 92 GLY A N 1
ATOM 753 C CA . GLY A 1 92 ? 6.533 -4.901 -14.564 1.00 47.62 92 GLY A CA 1
ATOM 754 C C . GLY A 1 92 ? 5.581 -3.956 -15.301 1.00 47.62 92 GLY A C 1
ATOM 755 O O . GLY A 1 92 ? 5.744 -3.675 -16.485 1.00 47.62 92 GLY A O 1
ATOM 756 N N . SER A 1 93 ? 4.617 -3.379 -14.593 1.00 45.06 93 SER A N 1
ATOM 757 C CA . SER A 1 93 ? 3.795 -2.251 -15.070 1.00 45.06 93 SER A CA 1
ATOM 758 C C . SER A 1 93 ? 4.512 -0.885 -14.993 1.00 45.06 93 SER A C 1
ATOM 760 O O . SER A 1 93 ? 3.881 0.180 -15.041 1.00 45.06 93 SER A O 1
ATOM 762 N N . ALA A 1 94 ? 5.847 -0.933 -14.955 1.00 44.28 94 ALA A N 1
ATOM 763 C CA . ALA A 1 94 ? 6.734 0.169 -15.282 1.00 44.28 94 ALA A CA 1
ATOM 764 C C . ALA A 1 94 ? 6.370 0.736 -16.661 1.00 44.28 94 ALA A C 1
ATOM 766 O O . ALA A 1 94 ? 6.290 0.009 -17.651 1.00 44.28 94 ALA A O 1
ATOM 767 N N . THR A 1 95 ? 6.131 2.043 -16.719 1.00 46.62 95 THR A N 1
ATOM 768 C CA . THR A 1 95 ? 6.127 2.781 -17.984 1.00 46.62 95 THR A CA 1
ATOM 769 C C . THR A 1 95 ? 7.203 3.835 -17.847 1.00 46.62 95 THR A C 1
ATOM 771 O O . THR A 1 95 ? 7.098 4.707 -16.991 1.00 46.62 95 THR A O 1
ATOM 774 N N . GLN A 1 96 ? 8.234 3.730 -18.679 1.00 53.06 96 GLN A N 1
ATOM 775 C CA . GLN A 1 96 ? 9.323 4.707 -18.747 1.00 53.06 96 GLN A CA 1
ATOM 776 C C . GLN A 1 96 ? 8.849 6.051 -19.328 1.00 53.06 96 GLN A C 1
ATOM 778 O O . GLN A 1 96 ? 9.533 7.057 -19.206 1.00 53.06 96 GLN A O 1
ATOM 783 N N . GLU A 1 97 ? 7.666 6.083 -19.945 1.00 60.12 97 GLU A N 1
ATOM 784 C CA . GLU A 1 97 ? 7.085 7.288 -20.528 1.00 60.12 97 GLU A CA 1
ATOM 785 C C . GLU A 1 97 ? 6.531 8.238 -19.455 1.00 60.12 97 GLU A C 1
ATOM 787 O O . GLU A 1 97 ? 5.716 7.837 -18.626 1.00 60.12 97 GLU A O 1
ATOM 792 N N . LYS A 1 98 ? 6.925 9.515 -19.550 1.00 73.00 98 LYS A N 1
ATOM 793 C CA . LYS A 1 98 ? 6.332 10.694 -18.891 1.00 73.00 98 LYS A CA 1
ATOM 794 C C . LYS A 1 98 ? 6.402 10.808 -17.364 1.00 73.00 98 LYS A C 1
ATOM 796 O O . LYS A 1 98 ? 5.901 11.801 -16.848 1.00 73.00 98 LYS A O 1
ATOM 801 N N . TRP A 1 99 ? 7.037 9.892 -16.631 1.00 77.88 99 TRP A N 1
ATOM 802 C CA . TRP A 1 99 ? 7.257 10.079 -15.182 1.00 77.88 99 TRP A CA 1
ATOM 803 C C . TRP A 1 99 ? 7.893 11.451 -14.890 1.00 77.88 99 TRP A C 1
ATOM 805 O O . TRP A 1 99 ? 7.422 12.184 -14.031 1.00 77.88 99 TRP A O 1
ATOM 815 N N . ASN A 1 100 ? 8.866 11.849 -15.713 1.00 75.56 100 ASN A N 1
ATOM 816 C CA . ASN A 1 100 ? 9.665 13.068 -15.602 1.00 75.56 100 ASN A CA 1
ATOM 817 C C . ASN A 1 100 ? 8.895 14.380 -15.818 1.00 75.56 100 ASN A C 1
ATOM 819 O O . ASN A 1 100 ? 9.475 15.441 -15.597 1.00 75.56 100 ASN A O 1
ATOM 823 N N . VAL A 1 101 ? 7.643 14.319 -16.282 1.00 82.38 101 VAL A N 1
ATOM 824 C CA . VAL A 1 101 ? 6.743 15.478 -16.452 1.00 82.38 101 VAL A CA 1
ATOM 825 C C . VAL A 1 101 ? 5.439 15.340 -15.660 1.00 82.38 101 VAL A C 1
ATOM 827 O O . VAL A 1 101 ? 4.645 16.271 -15.637 1.00 82.38 101 VAL A O 1
ATOM 830 N N . ASN A 1 102 ? 5.203 14.183 -15.035 1.00 86.50 102 ASN A N 1
ATOM 831 C CA . ASN A 1 102 ? 3.963 13.866 -14.324 1.00 86.50 102 ASN A CA 1
ATOM 832 C C . ASN A 1 102 ? 4.128 13.811 -12.798 1.00 86.50 102 ASN A C 1
ATOM 834 O O . ASN A 1 102 ? 3.117 13.805 -12.107 1.00 86.50 102 ASN A O 1
ATOM 838 N N . ILE A 1 103 ? 5.359 13.751 -12.280 1.00 88.25 103 ILE A N 1
ATOM 839 C CA . ILE A 1 103 ? 5.653 13.856 -10.842 1.00 88.25 103 ILE A CA 1
ATOM 840 C C . ILE A 1 103 ? 6.156 15.272 -10.507 1.00 88.25 103 ILE A C 1
ATOM 842 O O . ILE A 1 103 ? 6.784 15.899 -11.369 1.00 88.25 103 ILE A O 1
ATOM 846 N N . PRO A 1 104 ? 5.905 15.780 -9.287 1.00 89.75 104 PRO A N 1
ATOM 847 C CA . PRO A 1 104 ? 6.353 17.106 -8.878 1.00 89.75 104 PRO A CA 1
ATOM 848 C C . PRO A 1 104 ? 7.876 17.180 -8.732 1.00 89.75 104 PRO A C 1
ATOM 850 O O . PRO A 1 104 ? 8.588 16.170 -8.708 1.00 89.75 104 PRO A O 1
ATOM 853 N N . ARG A 1 105 ? 8.379 18.409 -8.623 1.00 88.50 105 ARG A N 1
ATOM 854 C CA . ARG A 1 105 ? 9.779 18.702 -8.307 1.00 88.50 105 ARG A CA 1
ATOM 855 C C . ARG A 1 105 ? 9.998 18.797 -6.802 1.00 88.50 105 ARG A C 1
ATOM 857 O O . ARG A 1 105 ? 9.054 19.030 -6.052 1.00 88.50 105 ARG A O 1
ATOM 864 N N . LEU A 1 106 ? 11.247 18.633 -6.371 1.00 86.25 106 LEU A N 1
ATOM 865 C CA . LEU A 1 106 ? 11.651 19.037 -5.025 1.00 86.25 106 LEU A CA 1
ATOM 866 C C . LEU A 1 106 ? 11.573 20.561 -4.912 1.00 86.25 106 LEU A C 1
ATOM 868 O O . LEU A 1 106 ? 11.936 21.266 -5.857 1.00 86.25 106 LEU A O 1
ATOM 872 N N . ILE A 1 107 ? 11.130 21.041 -3.754 1.00 85.00 107 ILE A N 1
ATOM 873 C CA . ILE A 1 107 ? 11.084 22.460 -3.398 1.00 85.00 107 ILE A CA 1
ATOM 874 C C . ILE A 1 107 ? 12.318 22.770 -2.543 1.00 85.00 107 ILE A C 1
ATOM 876 O O . ILE A 1 107 ? 12.673 21.979 -1.667 1.00 85.00 107 ILE A O 1
ATOM 880 N N . ASP A 1 108 ? 12.999 23.880 -2.816 1.00 84.06 108 ASP A N 1
ATOM 881 C CA . ASP A 1 108 ? 14.161 24.310 -2.035 1.00 84.06 108 ASP A CA 1
ATOM 882 C C . ASP A 1 108 ? 13.779 25.096 -0.763 1.00 84.06 108 ASP A C 1
ATOM 884 O O . ASP A 1 108 ? 12.609 25.356 -0.478 1.00 84.06 108 ASP A O 1
ATOM 888 N N . LYS A 1 109 ? 14.786 25.503 0.022 1.00 83.81 109 LYS A N 1
ATOM 889 C CA . LYS A 1 109 ? 14.584 26.258 1.273 1.00 83.81 109 LYS A CA 1
ATOM 890 C C . LYS A 1 109 ? 13.952 27.646 1.078 1.00 83.81 109 LYS A C 1
ATOM 892 O O . LYS A 1 109 ? 13.517 28.232 2.063 1.00 83.81 109 LYS A O 1
ATOM 897 N N . SER A 1 110 ? 13.921 28.178 -0.145 1.00 85.06 110 SER A N 1
ATOM 898 C CA . SER A 1 110 ? 13.271 29.451 -0.486 1.00 85.06 110 SER A CA 1
ATOM 899 C C . SER A 1 110 ? 11.821 29.280 -0.956 1.00 85.06 110 SER A C 1
ATOM 901 O O . SER A 1 110 ? 11.135 30.271 -1.196 1.00 85.06 110 SER A O 1
ATOM 903 N N . GLY A 1 111 ? 11.340 28.037 -1.074 1.00 82.69 111 GLY A N 1
ATOM 904 C CA . GLY A 1 111 ? 10.006 27.723 -1.583 1.00 82.69 111 GLY A CA 1
ATOM 905 C C . GLY A 1 111 ? 9.932 27.586 -3.108 1.00 82.69 111 GLY A C 1
ATOM 906 O O . GLY A 1 111 ? 8.831 27.440 -3.638 1.00 82.69 111 GLY A O 1
ATOM 907 N N . GLN A 1 112 ? 11.060 27.609 -3.829 1.00 85.50 112 GLN A N 1
ATOM 908 C CA . GLN A 1 112 ? 11.077 27.498 -5.293 1.00 85.50 112 GLN A CA 1
ATOM 909 C C . GLN A 1 112 ? 11.197 26.043 -5.767 1.00 85.50 112 GLN A C 1
ATOM 911 O O . GLN A 1 112 ? 11.859 25.214 -5.137 1.00 85.50 112 GLN A O 1
ATOM 916 N N . GLN A 1 113 ? 10.558 25.716 -6.898 1.00 84.31 113 GLN A N 1
ATOM 917 C CA . GLN A 1 113 ? 10.701 24.400 -7.525 1.00 84.31 113 GLN A CA 1
ATOM 918 C C . GLN A 1 113 ? 12.088 24.248 -8.160 1.00 84.31 113 GLN A C 1
ATOM 920 O O . GLN A 1 113 ? 12.509 25.047 -8.993 1.00 84.31 113 GLN A O 1
ATOM 925 N N . THR A 1 114 ? 12.778 23.166 -7.812 1.00 85.56 114 THR A N 1
ATOM 926 C CA . THR A 1 114 ? 14.064 22.795 -8.412 1.00 85.56 114 THR A CA 1
ATOM 927 C C . THR A 1 114 ? 13.874 22.027 -9.727 1.00 85.56 114 THR A C 1
ATOM 929 O O . THR A 1 114 ? 12.782 21.582 -10.075 1.00 85.56 114 THR A O 1
ATOM 932 N N . SER A 1 115 ? 14.958 21.769 -10.462 1.00 81.31 115 SER A N 1
ATOM 933 C CA . SER A 1 115 ? 14.928 20.837 -11.600 1.00 81.31 115 SER A CA 1
ATOM 934 C C . SER A 1 115 ? 14.810 19.360 -11.180 1.00 81.31 115 SER A C 1
ATOM 936 O O . SER A 1 115 ? 14.451 18.503 -11.999 1.00 81.31 115 SER A O 1
ATOM 938 N N . GLN A 1 116 ? 15.080 19.034 -9.911 1.00 80.12 116 GLN A N 1
ATOM 939 C CA . GLN A 1 116 ? 15.134 17.656 -9.431 1.00 80.12 116 GLN A CA 1
ATOM 940 C C . GLN A 1 116 ? 13.721 17.076 -9.237 1.00 80.12 116 GLN A C 1
ATOM 942 O O . GLN A 1 116 ? 12.875 17.723 -8.617 1.00 80.12 116 GLN A O 1
ATOM 947 N N . PRO A 1 117 ? 13.420 15.872 -9.760 1.00 82.81 117 PRO A N 1
ATOM 948 C CA . PRO A 1 117 ? 12.148 15.208 -9.494 1.00 82.81 117 PRO A CA 1
ATOM 949 C C . PRO A 1 117 ? 12.038 14.803 -8.022 1.00 82.81 117 PRO A C 1
ATOM 951 O O . PRO A 1 117 ? 12.995 14.291 -7.443 1.00 82.81 117 PRO A O 1
ATOM 954 N N . ASN A 1 118 ? 10.852 14.954 -7.438 1.00 86.25 118 ASN A N 1
ATOM 955 C CA . ASN A 1 118 ? 10.557 14.397 -6.128 1.00 86.25 118 ASN A CA 1
ATOM 956 C C . ASN A 1 118 ? 10.228 12.899 -6.263 1.00 86.25 118 ASN A C 1
ATOM 958 O O . ASN A 1 118 ? 9.124 12.518 -6.659 1.00 86.25 118 ASN A O 1
ATOM 962 N N . TYR A 1 119 ? 11.195 12.038 -5.938 1.00 86.19 119 TYR A N 1
ATOM 963 C CA . TYR A 1 119 ? 11.022 10.582 -5.988 1.00 86.19 119 TYR A CA 1
ATOM 964 C C . TYR A 1 119 ? 10.113 10.022 -4.879 1.00 86.19 119 TYR A C 1
ATOM 966 O O . TYR A 1 119 ? 9.633 8.901 -5.031 1.00 86.19 119 TYR A O 1
ATOM 974 N N . LEU A 1 120 ? 9.832 10.803 -3.826 1.00 88.19 120 LEU A N 1
ATOM 975 C CA . LEU A 1 120 ? 8.935 10.466 -2.712 1.00 88.19 120 LEU A CA 1
ATOM 976 C C . LEU A 1 120 ? 7.594 11.213 -2.774 1.00 88.19 120 LEU A C 1
ATOM 978 O O . LEU A 1 120 ? 6.856 11.215 -1.794 1.00 88.19 120 LEU A O 1
ATOM 982 N N . TRP A 1 121 ? 7.215 11.789 -3.921 1.00 91.88 121 TRP A N 1
ATOM 983 C CA . TRP A 1 121 ? 5.949 12.527 -4.080 1.00 91.88 121 TRP A CA 1
ATOM 984 C C . TRP A 1 121 ? 4.714 11.749 -3.576 1.00 91.88 121 TRP A C 1
ATOM 986 O O . TRP A 1 121 ? 3.718 12.335 -3.151 1.00 91.88 121 TRP A O 1
ATOM 996 N N . ASN A 1 122 ? 4.773 10.414 -3.631 1.00 94.06 122 ASN A N 1
ATOM 997 C CA . ASN A 1 122 ? 3.728 9.506 -3.176 1.00 94.06 122 ASN A CA 1
ATOM 998 C C . ASN A 1 122 ? 3.601 9.428 -1.640 1.00 94.06 122 ASN A C 1
ATOM 1000 O O . ASN A 1 122 ? 2.531 9.074 -1.157 1.00 94.06 122 ASN A O 1
ATOM 1004 N N . HIS A 1 123 ? 4.647 9.789 -0.891 1.00 94.00 123 HIS A N 1
ATOM 1005 C CA . HIS A 1 123 ? 4.647 9.948 0.569 1.00 94.00 123 HIS A CA 1
ATOM 1006 C C . HIS A 1 123 ? 3.990 11.281 0.938 1.00 94.00 123 HIS A C 1
ATOM 1008 O O . HIS A 1 123 ? 3.067 11.319 1.753 1.00 94.00 123 HIS A O 1
ATOM 1014 N N . ASP A 1 124 ? 4.417 12.356 0.270 1.00 92.75 124 ASP A N 1
ATOM 1015 C CA . ASP A 1 124 ? 3.951 13.721 0.530 1.00 92.75 124 ASP A CA 1
ATOM 1016 C C . ASP A 1 124 ? 2.466 13.892 0.199 1.00 92.75 124 ASP A C 1
ATOM 1018 O O . ASP A 1 124 ? 1.708 14.456 0.985 1.00 92.75 124 ASP A O 1
ATOM 1022 N N . CYS A 1 125 ? 2.011 13.365 -0.945 1.00 92.94 125 CYS A N 1
ATOM 1023 C CA . CYS A 1 125 ? 0.625 13.558 -1.385 1.00 92.94 125 CYS A CA 1
ATOM 1024 C C . CYS A 1 125 ? -0.419 12.827 -0.522 1.00 92.94 125 CYS A C 1
ATOM 1026 O O . CYS A 1 125 ? -1.589 13.198 -0.573 1.00 92.94 125 CYS A O 1
ATOM 1028 N N . VAL A 1 126 ? -0.010 11.829 0.274 1.00 95.88 126 VAL A N 1
ATOM 1029 C CA . VAL A 1 126 ? -0.859 11.177 1.294 1.00 95.88 126 VAL A CA 1
ATOM 1030 C C . VAL A 1 126 ? -0.537 11.642 2.717 1.00 95.88 126 VAL A C 1
ATOM 1032 O O . VAL A 1 126 ? -1.120 11.131 3.669 1.00 95.88 126 VAL A O 1
ATOM 1035 N N . ARG A 1 127 ? 0.364 12.621 2.863 1.00 96.25 127 ARG A N 1
ATOM 1036 C CA . ARG A 1 127 ? 0.730 13.286 4.121 1.00 96.25 127 ARG A CA 1
ATOM 1037 C C . ARG A 1 127 ? 1.400 12.385 5.171 1.00 96.25 127 ARG A C 1
ATOM 1039 O O . ARG A 1 127 ? 1.235 12.599 6.369 1.00 96.25 127 ARG A O 1
ATOM 1046 N N . PHE A 1 128 ? 2.184 11.386 4.743 1.00 95.94 128 PHE A N 1
ATOM 1047 C CA . PHE A 1 128 ? 2.960 10.551 5.679 1.00 95.94 128 PHE A CA 1
ATOM 1048 C C . PHE A 1 128 ? 3.966 11.345 6.528 1.00 95.94 128 PHE A C 1
ATOM 1050 O O . PHE A 1 128 ? 3.969 11.136 7.739 1.00 95.94 128 PHE A O 1
ATOM 1057 N N . PRO A 1 129 ? 4.800 12.246 5.965 1.00 94.00 129 PRO A N 1
ATOM 1058 C CA . PRO A 1 129 ? 5.769 13.002 6.762 1.00 94.00 129 PRO A CA 1
ATOM 1059 C C . PRO A 1 129 ? 5.108 13.816 7.881 1.00 94.00 129 PRO A C 1
ATOM 1061 O O . PRO A 1 129 ? 5.571 13.790 9.017 1.00 94.00 129 PRO A O 1
ATOM 1064 N N . GLN A 1 130 ? 3.985 14.469 7.576 1.00 95.50 130 GLN A N 1
ATOM 1065 C CA . GLN A 1 130 ? 3.207 15.255 8.529 1.00 95.50 130 GLN A CA 1
ATOM 1066 C C . GLN A 1 130 ? 2.542 14.370 9.590 1.00 95.50 130 GLN A C 1
ATOM 1068 O O . GLN A 1 130 ? 2.601 14.694 10.773 1.00 95.50 130 GLN A O 1
ATOM 1073 N N . ALA A 1 131 ? 1.964 13.232 9.189 1.00 96.81 131 ALA A N 1
ATOM 1074 C CA . ALA A 1 131 ? 1.369 12.270 10.113 1.00 96.81 131 ALA A CA 1
ATOM 1075 C C . ALA A 1 131 ? 2.403 11.714 11.109 1.00 96.81 131 ALA A C 1
ATOM 1077 O O . ALA A 1 131 ? 2.133 11.670 12.307 1.00 96.81 131 ALA A O 1
ATOM 1078 N N . ILE A 1 132 ? 3.599 11.348 10.628 1.00 95.94 132 ILE A N 1
ATOM 1079 C CA . ILE A 1 132 ? 4.714 10.882 11.467 1.00 95.94 132 ILE A CA 1
ATOM 1080 C C . ILE A 1 132 ? 5.197 11.988 12.401 1.00 95.94 132 ILE A C 1
ATOM 1082 O O . ILE A 1 132 ? 5.334 11.739 13.597 1.00 95.94 132 ILE A O 1
ATOM 1086 N N . GLN A 1 133 ? 5.398 13.206 11.889 1.00 95.19 133 GLN A N 1
ATOM 1087 C CA . GLN A 1 133 ? 5.786 14.351 12.711 1.00 95.19 133 GLN A CA 1
ATOM 1088 C C . GLN A 1 133 ? 4.779 14.569 13.851 1.00 95.19 133 GLN A C 1
ATOM 1090 O O . GLN A 1 133 ? 5.176 14.588 15.015 1.00 95.19 133 GLN A O 1
ATOM 1095 N N . TYR A 1 134 ? 3.484 14.632 13.528 1.00 94.19 134 TYR A N 1
ATOM 1096 C CA . TYR A 1 134 ? 2.389 14.852 14.475 1.00 94.19 134 TYR A CA 1
ATOM 1097 C C . TYR A 1 134 ? 2.394 13.850 15.645 1.00 94.19 134 TYR A C 1
ATOM 1099 O O . TYR A 1 134 ? 2.309 14.266 16.803 1.00 94.19 134 TYR A O 1
ATOM 1107 N N . VAL A 1 135 ? 2.572 12.550 15.379 1.00 95.00 135 VAL A N 1
ATOM 1108 C CA . VAL A 1 135 ? 2.632 11.535 16.451 1.00 95.00 135 VAL A CA 1
ATOM 1109 C C . VAL A 1 135 ? 3.985 11.469 17.162 1.00 95.00 135 VAL A C 1
ATOM 1111 O O . VAL A 1 135 ? 4.027 11.158 18.351 1.00 95.00 135 VAL A O 1
ATOM 1114 N N . SER A 1 136 ? 5.093 11.781 16.484 1.00 95.25 136 SER A N 1
ATOM 1115 C CA . SER A 1 136 ? 6.427 11.787 17.107 1.00 95.25 136 SER A CA 1
ATOM 1116 C C . SER A 1 136 ? 6.642 12.967 18.056 1.00 95.25 136 SER A C 1
ATOM 1118 O O . SER A 1 136 ? 7.359 12.849 19.043 1.00 95.25 136 SER A O 1
ATOM 1120 N N . GLU A 1 137 ? 5.959 14.085 17.806 1.00 95.00 137 GLU A N 1
ATOM 1121 C CA . GLU A 1 137 ? 5.941 15.263 18.679 1.00 95.00 137 GLU A CA 1
ATOM 1122 C C . GLU A 1 137 ? 4.927 15.125 19.834 1.00 95.00 137 GLU A C 1
ATOM 1124 O O . GLU A 1 137 ? 4.711 16.082 20.574 1.00 95.00 137 GLU A O 1
ATOM 1129 N N . GLY A 1 138 ? 4.275 13.961 19.984 1.00 89.56 138 GLY A N 1
ATOM 1130 C CA . GLY A 1 138 ? 3.308 13.695 21.056 1.00 89.56 138 GLY A CA 1
ATOM 1131 C C . GLY A 1 138 ? 2.018 14.517 20.968 1.00 89.56 138 GLY A C 1
ATOM 1132 O O . GLY A 1 138 ? 1.355 14.716 21.980 1.00 89.56 138 GLY A O 1
ATOM 1133 N N . LYS A 1 139 ? 1.660 15.025 19.780 1.00 88.69 139 LYS A N 1
ATOM 1134 C CA . LYS A 1 139 ? 0.499 15.917 19.584 1.00 88.69 139 LYS A CA 1
ATOM 1135 C C . LYS A 1 139 ? -0.830 15.182 19.368 1.00 88.69 139 LYS A C 1
ATOM 1137 O O . LYS A 1 139 ? -1.867 15.835 19.258 1.00 88.69 139 LYS A O 1
ATOM 1142 N N . ASN A 1 140 ? -0.799 13.854 19.275 1.00 90.19 140 ASN A N 1
ATOM 1143 C CA . ASN A 1 140 ? -1.978 12.997 19.207 1.00 90.19 140 ASN A CA 1
ATOM 1144 C C . ASN A 1 140 ? -2.334 12.487 20.613 1.00 90.19 140 ASN A C 1
ATOM 1146 O O . ASN A 1 140 ? -1.460 12.013 21.334 1.00 90.19 140 ASN A O 1
ATOM 1150 N N . GLU A 1 141 ? -3.610 12.574 20.989 1.00 88.50 141 GLU A N 1
ATOM 1151 C CA . GLU A 1 141 ? -4.094 12.223 22.333 1.00 88.50 141 GLU A CA 1
ATOM 1152 C C . GLU A 1 141 ? -4.193 10.711 22.614 1.00 88.50 141 GLU A C 1
ATOM 1154 O O . GLU A 1 141 ? -4.229 10.318 23.778 1.00 88.50 141 GLU A O 1
ATOM 1159 N N . TYR A 1 142 ? -4.215 9.858 21.583 1.00 87.94 142 TYR A N 1
ATOM 1160 C CA . TYR A 1 142 ? -4.370 8.403 21.729 1.00 87.94 142 TYR A CA 1
ATOM 1161 C C . TYR A 1 142 ? -3.048 7.633 21.717 1.00 87.94 142 TYR A C 1
ATOM 1163 O O . TYR A 1 142 ? -2.972 6.558 22.313 1.00 87.94 142 TYR A O 1
ATOM 1171 N N . GLY A 1 143 ? -2.006 8.169 21.076 1.00 89.25 143 GLY A N 1
ATOM 1172 C CA . GLY A 1 143 ? -0.698 7.522 21.037 1.00 89.25 143 GLY A CA 1
ATOM 1173 C C . GLY A 1 143 ? 0.382 8.323 20.312 1.00 89.25 143 GLY A C 1
ATOM 1174 O O . GLY A 1 143 ? 0.115 9.064 19.366 1.00 89.25 143 GLY A O 1
ATOM 1175 N N . SER A 1 144 ? 1.629 8.133 20.742 1.00 93.06 144 SER A N 1
ATOM 1176 C CA . SER A 1 144 ? 2.828 8.742 20.160 1.00 93.06 144 SER A CA 1
ATOM 1177 C C . SER A 1 144 ? 3.714 7.707 19.453 1.00 93.06 144 SER A C 1
ATOM 1179 O O . SER A 1 144 ? 3.508 6.498 19.573 1.00 93.06 144 SER A O 1
ATOM 1181 N N . LEU A 1 145 ? 4.711 8.173 18.696 1.00 95.31 145 LEU A N 1
ATOM 1182 C CA . LEU A 1 145 ? 5.694 7.318 18.020 1.00 95.31 145 LEU A CA 1
ATOM 1183 C C . LEU A 1 145 ? 7.118 7.736 18.402 1.00 95.31 145 LEU A C 1
ATOM 1185 O O . LEU A 1 145 ? 7.618 8.749 17.915 1.00 95.31 145 LEU A O 1
ATOM 1189 N N . ASP A 1 146 ? 7.784 6.941 19.238 1.00 94.69 146 ASP A N 1
ATOM 1190 C CA . ASP A 1 146 ? 9.174 7.200 19.618 1.00 94.69 146 ASP A CA 1
ATOM 1191 C C . ASP A 1 146 ? 10.141 6.797 18.494 1.00 94.69 146 ASP A C 1
ATOM 1193 O O . ASP A 1 146 ? 10.522 5.635 18.335 1.00 94.69 146 ASP A O 1
ATOM 1197 N N . LEU A 1 147 ? 10.559 7.790 17.710 1.00 93.06 147 LEU A N 1
ATOM 1198 C CA . LEU A 1 147 ? 11.505 7.612 16.609 1.00 93.06 147 LEU A CA 1
ATOM 1199 C C . LEU A 1 147 ? 12.922 7.227 17.074 1.00 93.06 147 LEU A C 1
ATOM 1201 O O . LEU A 1 147 ? 13.699 6.734 16.253 1.00 93.06 147 LEU A O 1
ATOM 1205 N N . SER A 1 148 ? 13.273 7.413 18.355 1.00 94.12 148 SER A N 1
ATOM 1206 C CA . SER A 1 148 ? 14.598 7.051 18.884 1.00 94.12 148 SER A CA 1
ATOM 1207 C C . SER A 1 148 ? 14.826 5.535 18.922 1.00 94.12 148 SER A C 1
ATOM 1209 O O . SER A 1 148 ? 15.959 5.075 18.777 1.00 94.12 148 SER A O 1
ATOM 1211 N N . LEU A 1 149 ? 13.743 4.752 18.993 1.00 92.62 149 LEU A N 1
ATOM 1212 C CA . LEU A 1 149 ? 13.756 3.287 18.928 1.00 92.62 149 LEU A CA 1
ATOM 1213 C C . LEU A 1 149 ? 14.034 2.744 17.512 1.00 92.62 149 LEU A C 1
ATOM 1215 O O . LEU A 1 149 ? 14.171 1.531 17.319 1.00 92.62 149 LEU A O 1
ATOM 1219 N N . GLY A 1 150 ? 14.108 3.615 16.497 1.00 90.75 150 GLY A N 1
ATOM 1220 C CA . GLY A 1 150 ? 14.314 3.219 15.105 1.00 90.75 150 GLY A CA 1
ATOM 1221 C C . GLY A 1 150 ? 13.275 2.187 14.662 1.00 90.75 150 GLY A C 1
ATOM 1222 O O . GLY A 1 150 ? 12.092 2.322 14.959 1.00 90.75 150 GLY A O 1
ATOM 1223 N N . ALA A 1 151 ? 13.706 1.112 13.995 1.00 89.06 151 ALA A N 1
ATOM 1224 C CA . ALA A 1 151 ? 12.817 0.041 13.524 1.00 89.06 151 ALA A CA 1
ATOM 1225 C C . ALA A 1 151 ? 11.958 -0.618 14.631 1.00 89.06 151 ALA A C 1
ATOM 1227 O O . ALA A 1 151 ? 10.950 -1.255 14.322 1.00 89.06 151 ALA A O 1
ATOM 1228 N N . PHE A 1 152 ? 12.329 -0.470 15.906 1.00 93.38 152 PHE A N 1
ATOM 1229 C CA . PHE A 1 152 ? 11.648 -1.066 17.059 1.00 93.38 152 PHE A CA 1
ATOM 1230 C C . PHE A 1 152 ? 10.531 -0.183 17.653 1.00 93.38 152 PHE A C 1
ATOM 1232 O O . PHE A 1 152 ? 9.938 -0.560 18.655 1.00 93.38 152 PHE A O 1
ATOM 1239 N N . ALA A 1 153 ? 10.195 0.951 17.024 1.00 93.50 153 ALA A N 1
ATOM 1240 C CA . ALA A 1 153 ? 9.226 1.928 17.539 1.00 93.50 153 ALA A CA 1
ATOM 1241 C C . ALA A 1 153 ? 7.754 1.457 17.657 1.00 93.50 153 ALA A C 1
ATOM 1243 O O . ALA A 1 153 ? 6.943 2.168 18.248 1.00 93.50 153 ALA A O 1
ATOM 1244 N N . THR A 1 154 ? 7.382 0.292 17.109 1.00 95.25 154 THR A N 1
ATOM 1245 C CA . THR A 1 154 ? 6.047 -0.323 17.296 1.00 95.25 154 THR A CA 1
ATOM 1246 C C . THR A 1 154 ? 6.145 -1.843 17.456 1.00 95.25 154 THR A C 1
ATOM 1248 O O . THR A 1 154 ? 7.159 -2.438 17.105 1.00 95.25 154 THR A O 1
ATOM 1251 N N . GLU A 1 155 ? 5.080 -2.518 17.886 1.00 92.81 155 GLU A N 1
ATOM 1252 C CA . GLU A 1 155 ? 4.994 -3.994 17.873 1.00 92.81 155 GLU A CA 1
ATOM 1253 C C . GLU A 1 155 ? 4.169 -4.551 16.694 1.00 92.81 155 GLU A C 1
ATOM 1255 O O . GLU A 1 155 ? 3.825 -5.731 16.665 1.00 92.81 155 GLU A O 1
ATOM 1260 N N . ILE A 1 156 ? 3.838 -3.709 15.707 1.00 96.88 156 ILE A N 1
ATOM 1261 C CA . ILE A 1 156 ? 2.889 -4.044 14.641 1.00 96.88 156 ILE A CA 1
ATOM 1262 C C . ILE A 1 156 ? 3.466 -5.087 13.672 1.00 96.88 156 ILE A C 1
ATOM 1264 O O . ILE A 1 156 ? 4.508 -4.871 13.045 1.00 96.88 156 ILE A O 1
ATOM 1268 N N . LYS A 1 157 ? 2.734 -6.188 13.473 1.00 96.62 157 LYS A N 1
ATOM 1269 C CA . LYS A 1 157 ? 3.105 -7.315 12.599 1.00 96.62 157 LYS A CA 1
ATOM 1270 C C . LYS A 1 157 ? 2.427 -7.241 11.233 1.00 96.62 157 LYS A C 1
ATOM 1272 O O . LYS A 1 157 ? 1.202 -7.335 11.118 1.00 96.62 157 LYS A O 1
ATOM 1277 N N . VAL A 1 158 ? 3.219 -7.162 10.168 1.00 97.44 158 VAL A N 1
ATOM 1278 C CA . VAL A 1 158 ? 2.747 -7.005 8.786 1.00 97.44 158 VAL A CA 1
ATOM 1279 C C . VAL A 1 158 ? 3.179 -8.188 7.924 1.00 97.44 158 VAL A C 1
ATOM 1281 O O . VAL A 1 158 ? 4.367 -8.441 7.732 1.00 97.44 158 VAL A O 1
ATOM 1284 N N . PHE A 1 159 ? 2.207 -8.886 7.333 1.00 94.44 159 PHE A N 1
ATOM 1285 C CA . PHE A 1 159 ? 2.456 -10.008 6.424 1.00 94.44 159 PHE A CA 1
ATOM 1286 C C . PHE A 1 159 ? 2.118 -9.627 4.978 1.00 94.44 159 PHE A C 1
ATOM 1288 O O . PHE A 1 159 ? 0.967 -9.336 4.640 1.00 94.44 159 PHE A O 1
ATOM 1295 N N . GLN A 1 160 ? 3.120 -9.648 4.099 1.00 92.19 160 GLN A N 1
ATOM 1296 C CA . GLN A 1 160 ? 2.995 -9.316 2.678 1.00 92.19 160 GLN A CA 1
ATOM 1297 C C . GLN A 1 160 ? 2.846 -10.572 1.815 1.00 92.19 160 GLN A C 1
ATOM 1299 O O . GLN A 1 160 ? 3.733 -11.417 1.779 1.00 92.19 160 GLN A O 1
ATOM 1304 N N . PHE A 1 161 ? 1.752 -10.663 1.058 1.00 88.62 161 PHE A N 1
ATOM 1305 C CA . PHE A 1 161 ? 1.430 -11.791 0.182 1.00 88.62 161 PHE A CA 1
ATOM 1306 C C . PHE A 1 161 ? 1.686 -11.402 -1.276 1.00 88.62 161 PHE A C 1
ATOM 1308 O O . PHE A 1 161 ? 0.875 -10.719 -1.914 1.00 88.62 161 PHE A O 1
ATOM 1315 N N . ASP A 1 162 ? 2.831 -11.831 -1.801 1.00 83.56 162 ASP A N 1
ATOM 1316 C CA . ASP A 1 162 ? 3.383 -11.326 -3.063 1.00 83.56 162 ASP A CA 1
ATOM 1317 C C . ASP A 1 162 ? 4.264 -12.404 -3.751 1.00 83.56 162 ASP A C 1
ATOM 1319 O O . ASP A 1 162 ? 3.982 -13.604 -3.652 1.00 83.56 162 ASP A O 1
ATOM 1323 N N . SER A 1 163 ? 5.312 -12.016 -4.485 1.00 76.12 163 SER A N 1
ATOM 1324 C CA . SER A 1 163 ? 6.245 -12.907 -5.186 1.00 76.12 163 SER A CA 1
ATOM 1325 C C . SER A 1 163 ? 7.264 -13.613 -4.281 1.00 76.12 163 SER A C 1
ATOM 1327 O O . SER A 1 163 ? 7.980 -14.488 -4.772 1.00 76.12 163 SER A O 1
ATOM 1329 N N . GLY A 1 164 ? 7.320 -13.267 -2.990 1.00 74.62 164 GLY A N 1
ATOM 1330 C CA . GLY A 1 164 ? 8.188 -13.890 -1.985 1.00 74.62 164 GLY A CA 1
ATOM 1331 C C . GLY A 1 164 ? 9.328 -12.997 -1.492 1.00 74.62 164 GLY A C 1
ATOM 1332 O O . GLY A 1 164 ? 9.284 -11.783 -1.637 1.00 74.62 164 GLY A O 1
ATOM 1333 N N . HIS A 1 165 ? 10.334 -13.621 -0.887 1.00 75.38 165 HIS A N 1
ATOM 1334 C CA . HIS A 1 165 ? 11.454 -12.954 -0.223 1.00 75.38 165 HIS A CA 1
ATOM 133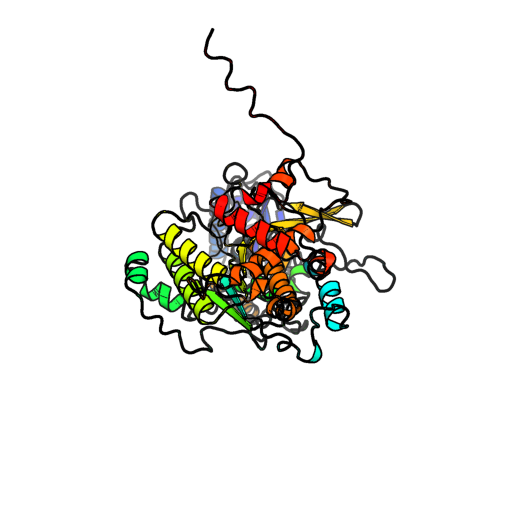5 C C . HIS A 1 165 ? 12.289 -12.036 -1.145 1.00 75.38 165 HIS A C 1
ATOM 1337 O O . HIS A 1 165 ? 12.390 -12.255 -2.354 1.00 75.38 165 HIS A O 1
ATOM 1343 N N . SER A 1 166 ? 12.901 -11.012 -0.547 1.00 77.62 166 SER A N 1
ATOM 1344 C CA . SER A 1 166 ? 13.752 -10.014 -1.195 1.00 77.62 166 SER A CA 1
ATOM 1345 C C . SER A 1 166 ? 15.167 -10.055 -0.624 1.00 77.62 166 SER A C 1
ATOM 1347 O O . SER A 1 166 ? 15.333 -9.802 0.561 1.00 77.62 166 SER A O 1
ATOM 1349 N N . THR A 1 167 ? 16.178 -10.249 -1.474 1.00 76.38 167 THR A N 1
ATOM 1350 C CA . THR A 1 167 ? 17.603 -10.123 -1.099 1.00 76.38 167 THR A CA 1
ATOM 1351 C C . THR A 1 167 ? 18.195 -8.741 -1.386 1.00 76.38 167 THR A C 1
ATOM 1353 O O . THR A 1 167 ? 19.379 -8.517 -1.176 1.00 76.38 167 THR A O 1
ATOM 1356 N N . HIS A 1 168 ? 17.399 -7.791 -1.889 1.00 78.88 168 HIS A N 1
ATOM 1357 C CA . HIS A 1 168 ? 17.885 -6.433 -2.132 1.00 78.88 168 HIS A CA 1
ATOM 1358 C C . HIS A 1 168 ? 18.089 -5.702 -0.784 1.00 78.88 168 HIS A C 1
ATOM 1360 O O . HIS A 1 168 ? 17.101 -5.591 -0.051 1.00 78.88 168 HIS A O 1
ATOM 1366 N N . PRO A 1 169 ? 19.280 -5.136 -0.483 1.00 80.81 169 PRO A N 1
ATOM 1367 C CA . PRO A 1 169 ? 19.640 -4.545 0.820 1.00 80.81 169 PRO A CA 1
ATOM 1368 C C . PRO A 1 169 ? 18.600 -3.599 1.430 1.00 80.81 169 PRO A C 1
ATOM 1370 O O . PRO A 1 169 ? 18.194 -3.777 2.569 1.00 80.81 169 PRO A O 1
ATOM 1373 N N . VAL A 1 170 ? 18.045 -2.691 0.616 1.00 82.31 170 VAL A N 1
ATOM 1374 C CA . VAL A 1 170 ? 16.916 -1.790 0.948 1.00 82.31 170 VAL A CA 1
ATOM 1375 C C . VAL A 1 170 ? 15.733 -2.436 1.692 1.00 82.31 170 VAL A C 1
ATOM 1377 O O . VAL A 1 170 ? 15.002 -1.736 2.382 1.00 82.31 170 VAL A O 1
ATOM 1380 N N . VAL A 1 171 ? 15.522 -3.747 1.535 1.00 86.81 171 VAL A N 1
ATOM 1381 C CA . VAL A 1 171 ? 14.543 -4.548 2.290 1.00 86.81 171 VAL A CA 1
ATOM 1382 C C . VAL A 1 171 ? 15.244 -5.582 3.171 1.00 86.81 171 VAL A C 1
ATOM 1384 O O . VAL A 1 171 ? 14.811 -5.803 4.293 1.00 86.81 171 VAL A O 1
ATOM 1387 N N . PHE A 1 172 ? 16.292 -6.240 2.664 1.00 85.25 172 PHE A N 1
ATOM 1388 C CA . PHE A 1 172 ? 16.936 -7.369 3.340 1.00 85.25 172 PHE A CA 1
ATOM 1389 C C . PHE A 1 172 ? 17.623 -6.974 4.655 1.00 85.25 172 PHE A C 1
ATOM 1391 O O . PHE A 1 172 ? 17.519 -7.709 5.637 1.00 85.25 172 PHE A O 1
ATOM 1398 N N . ASP A 1 173 ? 18.246 -5.794 4.679 1.00 86.12 173 ASP A N 1
ATOM 1399 C CA . ASP A 1 173 ? 18.993 -5.266 5.825 1.00 86.12 173 ASP A CA 1
ATOM 1400 C C . ASP A 1 173 ? 18.099 -4.477 6.796 1.00 86.12 173 ASP A C 1
ATOM 1402 O O . ASP A 1 173 ? 18.573 -3.968 7.812 1.00 86.12 173 ASP A O 1
ATOM 1406 N N . TYR A 1 174 ? 16.794 -4.362 6.512 1.00 90.12 174 TYR A N 1
ATOM 1407 C CA . TYR A 1 174 ? 15.854 -3.784 7.465 1.00 90.12 174 TYR A CA 1
ATOM 1408 C C . TYR A 1 174 ? 15.825 -4.659 8.737 1.00 90.12 174 TYR A C 1
ATOM 1410 O O . TYR A 1 174 ? 15.525 -5.853 8.629 1.00 90.12 174 TYR A O 1
ATOM 1418 N N . PRO A 1 175 ? 16.104 -4.118 9.945 1.00 91.12 175 PRO A N 1
ATOM 1419 C CA . PRO A 1 175 ? 16.367 -4.938 11.136 1.00 91.12 175 PRO A CA 1
ATOM 1420 C C . PRO A 1 175 ? 15.258 -5.925 11.516 1.00 91.12 175 PRO A C 1
ATOM 1422 O O . PRO A 1 175 ? 15.541 -6.969 12.098 1.00 91.12 175 PRO A O 1
ATOM 1425 N N . ARG A 1 176 ? 14.006 -5.613 11.160 1.00 91.50 176 ARG A N 1
ATOM 1426 C CA . ARG A 1 176 ? 12.813 -6.426 11.450 1.00 91.50 176 ARG A CA 1
ATOM 1427 C C . ARG A 1 176 ? 12.207 -7.055 10.198 1.00 91.50 176 ARG A C 1
ATOM 1429 O O . ARG A 1 176 ? 11.002 -7.291 10.104 1.00 91.50 176 ARG A O 1
ATOM 1436 N N . TYR A 1 177 ? 13.055 -7.309 9.201 1.00 89.94 177 TYR A N 1
ATOM 1437 C CA . TYR A 1 177 ? 12.686 -8.094 8.037 1.00 89.94 177 TYR A CA 1
ATOM 1438 C C . TYR A 1 177 ? 12.809 -9.593 8.323 1.00 89.94 177 TYR A C 1
ATOM 1440 O O . TYR A 1 177 ? 13.904 -10.177 8.363 1.00 89.94 177 TYR A O 1
ATOM 1448 N N . ASN A 1 178 ? 11.644 -10.215 8.481 1.00 82.06 178 ASN A N 1
ATOM 1449 C CA . ASN A 1 178 ? 11.493 -11.631 8.765 1.00 82.06 178 ASN A CA 1
ATOM 1450 C C . ASN A 1 178 ? 11.369 -12.400 7.446 1.00 82.06 178 ASN A C 1
ATOM 1452 O O . ASN A 1 178 ? 10.393 -12.278 6.697 1.00 82.06 178 ASN A O 1
ATOM 1456 N N . SER A 1 179 ? 12.386 -13.208 7.146 1.00 62.59 179 SER A N 1
ATOM 1457 C CA . SER A 1 179 ? 12.323 -14.207 6.084 1.00 62.59 179 SER A CA 1
ATOM 1458 C C . SER A 1 179 ? 11.959 -15.568 6.675 1.00 62.59 179 SER A C 1
ATOM 1460 O O . SER A 1 179 ? 12.392 -15.926 7.767 1.00 62.59 179 SER A O 1
ATOM 1462 N N . ILE A 1 180 ? 11.219 -16.370 5.906 1.00 55.22 180 ILE A N 1
ATOM 1463 C CA . ILE A 1 180 ? 10.868 -17.763 6.255 1.00 55.22 180 ILE A CA 1
ATOM 1464 C C . ILE A 1 180 ? 12.126 -18.671 6.292 1.00 55.22 180 ILE A C 1
ATOM 1466 O O . ILE A 1 180 ? 12.044 -19.832 6.661 1.00 55.22 180 ILE A O 1
ATOM 1470 N N . GLU A 1 181 ? 13.301 -18.144 5.920 1.00 47.34 181 GLU A N 1
ATOM 1471 C CA . GLU A 1 181 ? 14.603 -18.806 6.086 1.00 47.34 181 GLU A CA 1
ATOM 1472 C C . GLU A 1 181 ? 15.251 -18.527 7.462 1.00 47.34 181 GLU A C 1
ATOM 1474 O O . GLU A 1 181 ? 16.114 -19.295 7.878 1.00 47.34 181 GLU A O 1
ATOM 1479 N N . LYS A 1 182 ? 14.857 -17.454 8.176 1.00 43.84 182 LYS A N 1
ATOM 1480 C CA . LYS A 1 182 ? 15.343 -17.132 9.538 1.00 43.84 182 LYS A CA 1
ATOM 1481 C C . LYS A 1 182 ? 14.530 -17.822 10.638 1.00 43.84 182 LYS A C 1
ATOM 1483 O O . LYS A 1 182 ? 15.087 -18.187 11.668 1.00 43.84 182 LYS A O 1
ATOM 1488 N N . GLU A 1 183 ? 13.225 -17.998 10.436 1.00 43.00 183 GLU A N 1
ATOM 1489 C CA . GLU A 1 183 ? 12.404 -18.854 11.298 1.00 43.00 183 GLU A CA 1
ATOM 1490 C C . GLU A 1 183 ? 12.496 -20.310 10.828 1.00 43.00 183 GLU A C 1
ATOM 1492 O O . GLU A 1 183 ? 12.575 -20.573 9.629 1.00 43.00 183 GLU A O 1
ATOM 1497 N N . GLN A 1 184 ? 12.448 -21.271 11.760 1.00 38.47 184 GLN A N 1
ATOM 1498 C CA . GLN A 1 184 ? 12.366 -22.685 11.391 1.00 38.47 184 GLN A CA 1
ATOM 1499 C C . GLN A 1 184 ? 11.179 -22.907 10.452 1.00 38.47 184 GLN A C 1
ATOM 1501 O O . GLN A 1 184 ? 10.050 -22.504 10.746 1.00 38.47 184 GLN A O 1
ATOM 1506 N N . THR A 1 185 ? 11.461 -23.556 9.325 1.00 40.41 185 THR A N 1
ATOM 1507 C CA . THR A 1 185 ? 10.528 -23.787 8.227 1.00 40.41 185 THR A CA 1
ATOM 1508 C C . THR A 1 185 ? 9.191 -24.307 8.767 1.00 40.41 185 THR A C 1
ATOM 1510 O O . THR A 1 185 ? 9.170 -25.386 9.364 1.00 40.41 185 THR A O 1
ATOM 1513 N N . PRO A 1 186 ? 8.067 -23.581 8.589 1.00 41.25 186 PRO A N 1
ATOM 1514 C CA . PRO A 1 186 ? 6.844 -23.884 9.317 1.00 41.25 186 PRO A CA 1
ATOM 1515 C C . PRO A 1 186 ? 6.336 -25.287 8.97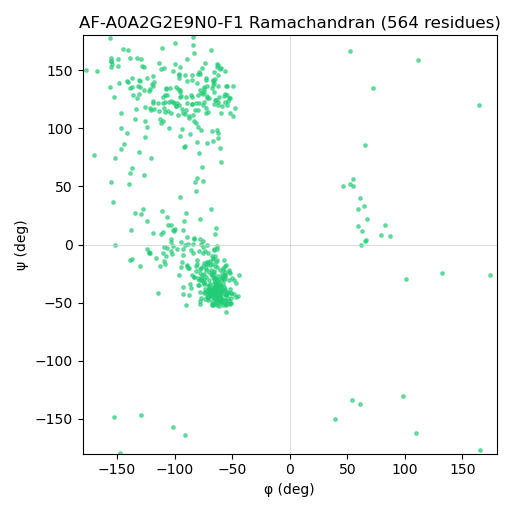6 1.00 41.25 186 PRO A C 1
ATOM 1517 O O . PRO A 1 186 ? 6.011 -25.606 7.828 1.00 41.25 186 PRO A O 1
ATOM 1520 N N . SER A 1 187 ? 6.245 -26.133 9.999 1.00 39.59 187 SER A N 1
ATOM 1521 C CA . SER A 1 187 ? 5.744 -27.504 9.926 1.00 39.59 187 SER A CA 1
ATOM 1522 C C . SER A 1 187 ? 4.216 -27.532 9.811 1.00 39.59 187 SER A C 1
ATOM 1524 O O . SER A 1 187 ? 3.525 -28.192 10.587 1.00 39.59 187 SER A O 1
ATOM 1526 N N . VAL A 1 188 ? 3.668 -26.832 8.809 1.00 45.97 188 VAL A N 1
ATOM 1527 C CA . VAL A 1 188 ? 2.248 -26.909 8.455 1.00 45.97 188 VAL A CA 1
ATOM 1528 C C . VAL A 1 188 ? 1.978 -28.314 7.925 1.00 45.97 188 VAL A C 1
ATOM 1530 O O . VAL A 1 188 ? 2.092 -28.592 6.729 1.00 45.97 188 VAL A O 1
ATOM 1533 N N . ALA A 1 189 ? 1.632 -29.224 8.835 1.00 43.19 189 ALA A N 1
ATOM 1534 C CA . ALA A 1 189 ? 1.181 -30.561 8.496 1.00 43.19 189 ALA A CA 1
ATOM 1535 C C . ALA A 1 189 ? 0.040 -30.423 7.483 1.00 43.19 189 ALA A C 1
ATOM 1537 O O . ALA A 1 189 ? -1.012 -29.862 7.799 1.00 43.19 189 ALA A O 1
ATOM 1538 N N . LEU A 1 190 ? 0.274 -30.871 6.242 1.00 47.09 190 LEU A N 1
ATOM 1539 C CA . LEU A 1 190 ? -0.640 -30.607 5.135 1.00 47.09 190 LEU A CA 1
ATOM 1540 C C . LEU A 1 190 ? -1.986 -31.272 5.441 1.00 47.09 190 LEU A C 1
ATOM 1542 O O . LEU A 1 190 ? -2.153 -32.481 5.262 1.00 47.09 190 LEU A O 1
ATOM 1546 N N . ASN A 1 191 ? -2.942 -30.490 5.940 1.00 54.44 191 ASN A N 1
ATOM 1547 C CA . ASN A 1 191 ? -4.248 -31.022 6.288 1.00 54.44 191 ASN A CA 1
ATOM 1548 C C . ASN A 1 191 ? -4.931 -31.556 5.019 1.00 54.44 191 ASN A C 1
ATOM 1550 O O . ASN A 1 191 ? -4.681 -31.100 3.896 1.00 54.44 191 ASN A O 1
ATOM 1554 N N . ASP A 1 192 ? -5.815 -32.539 5.170 1.00 56.75 192 ASP A N 1
ATOM 1555 C CA . ASP A 1 192 ? -6.394 -33.211 4.003 1.00 56.75 192 ASP A CA 1
ATOM 1556 C C . ASP A 1 192 ? -7.292 -32.290 3.165 1.00 56.75 192 ASP A C 1
ATOM 1558 O O . ASP A 1 192 ? -7.683 -32.645 2.053 1.00 56.75 192 ASP A O 1
ATOM 1562 N N . GLN A 1 193 ? -7.642 -31.105 3.671 1.00 58.41 193 GLN A N 1
ATOM 1563 C CA . GLN A 1 193 ? -8.307 -30.066 2.895 1.00 58.41 193 GLN A CA 1
ATOM 1564 C C . GLN A 1 193 ? -7.337 -29.367 1.931 1.00 58.41 193 GLN A C 1
ATOM 1566 O O . GLN A 1 193 ? -7.718 -29.172 0.776 1.00 58.41 193 GLN A O 1
ATOM 1571 N N . LEU A 1 194 ? -6.109 -29.052 2.354 1.00 59.28 194 LEU A N 1
ATOM 1572 C CA . LEU A 1 194 ? -5.047 -28.528 1.490 1.00 59.28 194 LEU A CA 1
ATOM 1573 C C . LEU A 1 194 ? -4.636 -29.562 0.434 1.00 59.28 194 LEU A C 1
ATOM 1575 O O . LEU A 1 194 ? -4.732 -29.245 -0.750 1.00 59.28 194 LEU A O 1
ATOM 1579 N N . LYS A 1 195 ? -4.341 -30.817 0.820 1.00 59.69 195 LYS A N 1
ATOM 1580 C CA . LYS A 1 195 ? -4.045 -31.917 -0.135 1.00 59.69 195 LYS A CA 1
ATOM 1581 C C . LYS A 1 195 ? -5.123 -32.049 -1.222 1.00 59.69 195 LYS A C 1
ATOM 1583 O O . LYS A 1 195 ? -4.825 -32.140 -2.407 1.00 59.69 195 LYS A O 1
ATOM 1588 N N . ARG A 1 196 ? -6.406 -32.011 -0.828 1.00 60.62 196 ARG A N 1
ATOM 1589 C CA . ARG A 1 196 ? -7.558 -32.103 -1.753 1.00 60.62 196 ARG A CA 1
ATOM 1590 C C . ARG A 1 196 ? -7.820 -30.835 -2.568 1.00 60.62 196 ARG A C 1
ATOM 1592 O O . ARG A 1 196 ? -8.601 -30.889 -3.516 1.00 60.62 196 ARG A O 1
ATOM 1599 N N . ILE A 1 197 ? -7.259 -29.690 -2.184 1.00 59.47 197 ILE A N 1
ATOM 1600 C CA . ILE A 1 197 ? -7.316 -28.462 -2.985 1.00 59.47 197 ILE A CA 1
ATOM 1601 C C . ILE A 1 197 ? -6.179 -28.438 -4.000 1.00 59.47 197 ILE A C 1
ATOM 1603 O O . ILE A 1 197 ? -6.428 -27.954 -5.102 1.00 59.47 197 ILE A O 1
ATOM 1607 N N . ALA A 1 198 ? -4.996 -28.933 -3.627 1.00 53.16 198 ALA A N 1
ATOM 1608 C CA . ALA A 1 198 ? -3.726 -28.659 -4.286 1.00 53.16 198 ALA A CA 1
ATOM 1609 C C . ALA A 1 198 ? -3.339 -29.704 -5.383 1.00 53.16 198 ALA A C 1
ATOM 1611 O O . ALA A 1 198 ? -3.073 -29.327 -6.528 1.00 53.16 198 ALA A O 1
ATOM 1612 N N . GLY A 1 199 ? -3.527 -31.009 -5.148 1.00 57.31 199 GLY A N 1
ATOM 1613 C CA . GLY A 1 199 ? -3.434 -32.045 -6.191 1.00 57.31 199 GLY A CA 1
ATOM 1614 C C . GLY A 1 199 ? -2.097 -32.801 -6.257 1.00 57.31 199 GLY A C 1
ATOM 1615 O O . GLY A 1 199 ? -1.679 -33.404 -5.276 1.00 57.31 199 GLY A O 1
ATOM 1616 N N . LYS A 1 200 ? -1.491 -32.908 -7.454 1.00 46.84 200 LYS A N 1
ATOM 1617 C CA . LYS A 1 200 ? -0.227 -33.653 -7.683 1.00 46.84 200 LYS A CA 1
ATOM 1618 C C . LYS A 1 200 ? 1.001 -32.759 -7.930 1.00 46.84 200 LYS A C 1
ATOM 1620 O O . LYS A 1 200 ? 2.113 -33.273 -7.896 1.00 46.84 200 LYS A O 1
ATOM 1625 N N . ASP A 1 201 ? 0.824 -31.449 -8.115 1.00 48.22 201 ASP A N 1
ATOM 1626 C CA . ASP A 1 201 ? 1.901 -30.486 -8.434 1.00 48.22 201 ASP A CA 1
ATOM 1627 C C . ASP A 1 201 ? 2.514 -29.834 -7.160 1.00 48.22 201 ASP A C 1
ATOM 1629 O O . ASP A 1 201 ? 3.085 -28.737 -7.196 1.00 48.22 201 ASP A O 1
ATOM 1633 N N . ASP A 1 202 ? 2.331 -30.470 -5.997 1.00 52.78 202 ASP A N 1
ATOM 1634 C CA . ASP A 1 202 ? 2.243 -29.749 -4.718 1.00 52.78 202 ASP A CA 1
ATOM 1635 C C . ASP A 1 202 ? 3.548 -29.581 -3.949 1.00 52.78 202 ASP A C 1
ATOM 1637 O O . ASP A 1 202 ? 3.751 -28.531 -3.340 1.00 52.78 202 ASP A O 1
ATOM 1641 N N . LEU A 1 203 ? 4.440 -30.575 -3.970 1.00 45.34 203 LEU A N 1
ATOM 1642 C CA . LEU A 1 203 ? 5.675 -30.532 -3.176 1.00 45.34 203 LEU A CA 1
ATOM 1643 C C . LEU A 1 203 ? 6.551 -29.333 -3.567 1.00 45.34 203 LEU A C 1
ATOM 1645 O O . LEU A 1 203 ? 6.956 -28.565 -2.700 1.00 45.34 203 LEU A O 1
ATOM 1649 N N . GLU A 1 204 ? 6.757 -29.091 -4.866 1.00 46.66 204 GLU A N 1
ATOM 1650 C CA . GLU A 1 204 ? 7.517 -27.929 -5.356 1.00 46.66 204 GLU A CA 1
ATOM 1651 C C . GLU A 1 204 ? 6.849 -26.593 -4.968 1.00 46.66 204 GLU A C 1
ATOM 1653 O O . GLU A 1 204 ? 7.527 -25.627 -4.621 1.00 46.66 204 GLU A O 1
ATOM 1658 N N . SER A 1 205 ? 5.512 -26.534 -4.982 1.00 50.31 205 SER A N 1
ATOM 1659 C CA . SER A 1 205 ? 4.756 -25.338 -4.579 1.00 50.31 205 SER A CA 1
ATOM 1660 C C . SER A 1 205 ? 4.863 -25.066 -3.074 1.00 50.31 205 SER A C 1
ATOM 1662 O O . SER A 1 205 ? 4.934 -23.903 -2.673 1.00 50.31 205 SER A O 1
ATOM 1664 N N . TYR A 1 206 ? 4.946 -26.122 -2.258 1.00 48.75 206 TYR A N 1
ATOM 1665 C CA . TYR A 1 206 ? 5.199 -26.035 -0.822 1.00 48.75 206 TYR A CA 1
ATOM 1666 C C . TYR A 1 206 ? 6.643 -25.608 -0.522 1.00 48.75 206 TYR A C 1
ATOM 1668 O O . TYR A 1 206 ? 6.840 -24.654 0.221 1.00 48.75 206 TYR A O 1
ATOM 1676 N N . TYR A 1 207 ? 7.661 -26.172 -1.181 1.00 47.91 207 TYR A N 1
ATOM 1677 C CA . TYR A 1 207 ? 9.049 -25.695 -1.024 1.00 47.91 207 TYR A CA 1
ATOM 1678 C C . TYR A 1 207 ? 9.233 -24.207 -1.392 1.00 47.91 207 TYR A C 1
ATOM 1680 O O . TYR A 1 207 ? 10.104 -23.534 -0.844 1.00 47.91 207 TYR A O 1
ATOM 1688 N N . LEU A 1 208 ? 8.375 -23.656 -2.259 1.00 46.59 208 LEU A N 1
ATOM 1689 C CA . LEU A 1 208 ? 8.345 -22.224 -2.584 1.00 46.59 208 LEU A CA 1
ATOM 1690 C C . LEU A 1 208 ? 7.667 -21.345 -1.518 1.00 46.59 208 LEU A C 1
ATOM 1692 O O . LEU A 1 208 ? 7.982 -20.158 -1.456 1.00 46.59 208 LEU A O 1
ATOM 1696 N N . LEU A 1 209 ? 6.764 -21.890 -0.695 1.00 48.78 209 LEU A N 1
ATOM 1697 C CA . LEU A 1 209 ? 6.301 -21.239 0.543 1.00 48.78 209 LEU A CA 1
ATOM 1698 C C . LEU A 1 209 ? 7.414 -21.231 1.603 1.00 48.78 209 LEU A C 1
ATOM 1700 O O . LEU A 1 209 ? 7.504 -20.297 2.388 1.00 48.78 209 LEU A O 1
ATOM 1704 N N . MET A 1 210 ? 8.282 -22.242 1.579 1.00 47.12 210 MET A N 1
ATOM 1705 C CA . MET A 1 210 ? 9.304 -22.544 2.588 1.00 47.12 210 MET A CA 1
ATOM 1706 C C . MET A 1 210 ? 10.669 -21.867 2.324 1.00 47.12 210 MET A C 1
ATOM 1708 O O . MET A 1 210 ? 11.705 -22.388 2.720 1.00 47.12 210 MET A O 1
ATOM 1712 N N . GLY A 1 211 ? 10.680 -20.722 1.630 1.00 45.56 211 GLY A N 1
ATOM 1713 C CA . GLY A 1 211 ? 11.860 -19.854 1.464 1.00 45.56 211 GLY A CA 1
ATOM 1714 C C . GLY A 1 211 ? 12.615 -19.954 0.130 1.00 45.56 211 GLY A C 1
ATOM 1715 O O . GLY A 1 211 ? 13.098 -18.934 -0.355 1.00 45.56 211 GLY A O 1
ATOM 1716 N N . GLY A 1 212 ? 12.621 -21.115 -0.537 1.00 40.50 212 GLY A N 1
ATOM 1717 C CA . GLY A 1 212 ? 13.624 -21.498 -1.553 1.00 40.50 212 GLY A CA 1
ATOM 1718 C C . GLY A 1 212 ? 13.685 -20.761 -2.908 1.00 40.50 212 GLY A C 1
ATOM 1719 O O . GLY A 1 212 ? 14.037 -21.384 -3.906 1.00 40.50 212 GLY A O 1
ATOM 1720 N N . PHE A 1 213 ? 13.333 -19.475 -3.012 1.00 41.22 213 PHE A N 1
ATOM 1721 C CA . PHE A 1 213 ? 13.614 -18.651 -4.199 1.00 41.22 213 PHE A CA 1
ATOM 1722 C C . PHE A 1 213 ? 13.941 -17.195 -3.829 1.00 41.22 213 PHE A C 1
ATOM 1724 O O . PHE A 1 213 ? 13.084 -16.307 -3.873 1.00 41.22 213 PHE A O 1
ATOM 1731 N N . GLN A 1 214 ? 15.219 -16.971 -3.541 1.00 47.34 214 GLN A N 1
ATOM 1732 C CA . GLN A 1 214 ? 15.870 -15.676 -3.359 1.00 47.34 214 GLN A CA 1
ATOM 1733 C C . GLN A 1 214 ? 16.016 -14.938 -4.708 1.00 47.34 214 GLN A C 1
ATOM 1735 O O . GLN A 1 214 ? 17.025 -15.105 -5.388 1.00 47.34 214 GLN A O 1
ATOM 1740 N N . LYS A 1 215 ? 15.006 -14.162 -5.142 1.00 48.41 215 LYS A N 1
ATOM 1741 C CA . LYS A 1 215 ? 15.110 -13.257 -6.314 1.00 48.41 215 LYS A CA 1
ATOM 1742 C C . LYS A 1 215 ? 14.274 -11.976 -6.140 1.00 48.41 215 LYS A C 1
ATOM 1744 O O . LYS A 1 215 ? 13.042 -12.090 -6.102 1.00 48.41 215 LYS A O 1
ATOM 1749 N N . PRO A 1 216 ? 14.890 -10.780 -6.030 1.00 53.50 216 PRO A N 1
ATOM 1750 C CA . PRO A 1 216 ? 14.165 -9.534 -5.827 1.00 53.50 216 PRO A CA 1
ATOM 1751 C C . PRO A 1 216 ? 13.149 -9.230 -6.941 1.00 53.50 216 PRO A C 1
ATOM 1753 O O . PRO A 1 216 ? 13.452 -9.082 -8.122 1.00 53.50 216 PRO A O 1
ATOM 1756 N N . GLY A 1 217 ? 11.881 -9.138 -6.548 1.00 68.75 217 GLY A N 1
ATOM 1757 C CA . GLY A 1 217 ? 10.753 -9.202 -7.474 1.00 68.75 217 GLY A CA 1
ATOM 1758 C C . GLY A 1 217 ? 9.751 -8.067 -7.316 1.00 68.75 217 GLY A C 1
ATOM 1759 O O . GLY A 1 217 ? 10.080 -6.937 -6.961 1.00 68.75 217 GLY A O 1
ATOM 1760 N N . HIS A 1 218 ? 8.484 -8.391 -7.569 1.00 78.06 218 HIS A N 1
ATOM 1761 C CA . HIS A 1 218 ? 7.380 -7.477 -7.283 1.00 78.06 218 HIS A CA 1
ATOM 1762 C C . HIS A 1 218 ? 7.305 -7.177 -5.773 1.00 78.06 218 HIS A C 1
ATOM 1764 O O . HIS A 1 218 ? 7.184 -6.014 -5.398 1.00 78.06 218 HIS A O 1
ATOM 1770 N N . SER A 1 219 ? 7.520 -8.197 -4.933 1.00 81.25 219 SER A N 1
ATOM 1771 C CA . SER A 1 219 ? 7.549 -8.073 -3.471 1.00 81.25 219 SER A CA 1
ATOM 1772 C C . SER A 1 219 ? 8.618 -7.102 -2.981 1.00 81.25 219 SER A C 1
ATOM 1774 O O . SER A 1 219 ? 8.362 -6.337 -2.067 1.00 81.25 219 SER A O 1
ATOM 1776 N N . THR A 1 220 ? 9.797 -7.072 -3.611 1.00 84.31 220 THR A N 1
ATOM 1777 C CA . THR A 1 220 ? 10.869 -6.119 -3.279 1.00 84.31 220 THR A CA 1
ATOM 1778 C C . THR A 1 220 ? 10.433 -4.681 -3.527 1.00 84.31 220 THR A C 1
ATOM 1780 O O . THR A 1 220 ? 10.648 -3.820 -2.682 1.00 84.31 220 THR A O 1
ATOM 1783 N N . SER A 1 221 ? 9.762 -4.429 -4.656 1.00 85.69 221 SER A N 1
ATOM 1784 C CA . SER A 1 221 ? 9.218 -3.111 -4.997 1.00 85.69 221 SER A CA 1
ATOM 1785 C C . SER A 1 221 ? 8.158 -2.658 -3.984 1.00 85.69 221 SER A C 1
ATOM 1787 O O . SER A 1 221 ? 8.194 -1.511 -3.550 1.00 85.69 221 SER A O 1
ATOM 1789 N N . THR A 1 222 ? 7.241 -3.535 -3.563 1.00 89.75 222 THR A N 1
ATOM 1790 C CA . THR A 1 222 ? 6.188 -3.188 -2.588 1.00 89.75 222 THR A CA 1
ATOM 1791 C C . THR A 1 222 ? 6.678 -3.158 -1.139 1.00 89.75 222 THR A C 1
ATOM 1793 O O . THR A 1 222 ? 6.208 -2.333 -0.364 1.00 89.75 222 THR A O 1
ATOM 1796 N N . ALA A 1 223 ? 7.616 -4.026 -0.751 1.00 91.69 223 ALA A N 1
ATOM 1797 C CA . ALA A 1 223 ? 8.244 -4.005 0.570 1.00 91.69 223 ALA A CA 1
ATOM 1798 C C . ALA A 1 223 ? 9.098 -2.746 0.755 1.00 91.69 223 ALA A C 1
ATOM 1800 O O . ALA A 1 223 ? 8.938 -2.065 1.760 1.00 91.69 223 ALA A O 1
ATOM 1801 N N . ALA A 1 224 ? 9.917 -2.368 -0.232 1.00 90.56 224 ALA A N 1
ATOM 1802 C CA . ALA A 1 224 ? 10.734 -1.155 -0.160 1.00 90.56 224 ALA A CA 1
ATOM 1803 C C . ALA A 1 224 ? 9.894 0.126 -0.035 1.00 90.56 224 ALA A C 1
ATOM 1805 O O . ALA A 1 224 ? 10.292 1.052 0.658 1.00 90.56 224 ALA A O 1
ATOM 1806 N N . THR A 1 225 ? 8.706 0.178 -0.644 1.00 92.94 225 THR A N 1
ATOM 1807 C CA . THR A 1 225 ? 7.780 1.303 -0.440 1.00 92.94 225 THR A CA 1
ATOM 1808 C C . THR A 1 225 ? 7.248 1.372 0.999 1.00 92.94 225 THR A C 1
ATOM 1810 O O . THR A 1 225 ? 6.984 2.463 1.486 1.00 92.94 225 THR A O 1
ATOM 1813 N N . MET A 1 226 ? 7.123 0.250 1.716 1.00 95.12 226 MET A N 1
ATOM 1814 C CA . MET A 1 226 ? 6.635 0.240 3.103 1.00 95.12 226 MET A CA 1
ATOM 1815 C C . MET A 1 226 ? 7.758 0.393 4.142 1.00 95.12 226 MET A C 1
ATOM 1817 O O . MET A 1 226 ? 7.677 1.279 4.987 1.00 95.12 226 MET A O 1
ATOM 1821 N N . ILE A 1 227 ? 8.805 -0.432 4.052 1.00 94.00 227 ILE A N 1
ATOM 1822 C CA . ILE A 1 227 ? 9.889 -0.563 5.045 1.00 94.00 227 ILE A CA 1
ATOM 1823 C C . ILE A 1 227 ? 11.285 -0.210 4.505 1.00 94.00 227 ILE A C 1
ATOM 1825 O O . ILE A 1 227 ? 12.283 -0.500 5.157 1.00 94.00 227 ILE A O 1
ATOM 1829 N N . GLY A 1 228 ? 11.379 0.363 3.301 1.00 90.25 228 GLY A N 1
ATOM 1830 C CA . GLY A 1 228 ? 12.661 0.611 2.643 1.00 90.25 228 GLY A CA 1
ATOM 1831 C C . GLY A 1 228 ? 13.611 1.461 3.483 1.00 90.25 228 GLY A C 1
ATOM 1832 O O . GLY A 1 228 ? 13.243 2.553 3.917 1.00 90.25 228 GLY A O 1
ATOM 1833 N N . ILE A 1 229 ? 14.835 0.976 3.683 1.00 82.38 229 ILE A N 1
ATOM 1834 C CA . ILE A 1 229 ? 15.882 1.746 4.359 1.00 82.38 229 ILE A CA 1
ATOM 1835 C C . ILE A 1 229 ? 16.684 2.589 3.358 1.00 82.38 229 ILE A C 1
ATOM 1837 O O . ILE A 1 229 ? 17.008 2.158 2.248 1.00 82.38 229 ILE A O 1
ATOM 1841 N N . THR A 1 230 ? 17.037 3.807 3.752 1.00 68.75 230 THR A N 1
ATOM 1842 C CA . THR A 1 230 ? 17.985 4.661 3.025 1.00 68.75 230 THR A CA 1
ATOM 1843 C C . THR A 1 230 ? 19.417 4.238 3.359 1.00 68.75 230 THR A C 1
ATOM 1845 O O . THR A 1 230 ? 19.698 4.023 4.534 1.00 68.75 230 THR A O 1
ATOM 1848 N N . GLY A 1 231 ? 20.351 4.185 2.393 1.00 53.06 231 GLY A N 1
ATOM 1849 C CA . GLY A 1 231 ? 21.768 4.016 2.776 1.00 53.06 231 GLY A CA 1
ATOM 1850 C C . GLY A 1 231 ? 22.843 3.806 1.701 1.00 53.06 231 GLY A C 1
ATOM 1851 O O . GLY A 1 231 ? 23.988 4.152 1.942 1.00 53.06 231 GLY A O 1
ATOM 1852 N N . LEU A 1 232 ? 22.538 3.267 0.520 1.00 50.28 232 LEU A N 1
ATOM 1853 C CA . LEU A 1 232 ? 23.585 2.623 -0.303 1.00 50.28 232 LEU A CA 1
ATOM 1854 C C . LEU A 1 232 ? 24.596 3.539 -1.076 1.00 50.28 232 LEU A C 1
ATOM 1856 O O . LEU A 1 232 ? 25.379 2.999 -1.833 1.00 50.28 232 LEU A O 1
ATOM 1860 N N . GLU A 1 233 ? 24.603 4.878 -0.980 1.00 47.88 233 GLU A N 1
ATOM 1861 C CA . GLU A 1 233 ? 25.571 5.803 -1.668 1.00 47.88 233 GLU A CA 1
ATOM 1862 C C . GLU A 1 233 ? 25.786 5.694 -3.220 1.00 47.88 233 GLU A C 1
ATOM 1864 O O . GLU A 1 233 ? 25.378 4.763 -3.901 1.00 47.88 233 GLU A O 1
ATOM 1869 N N . LYS A 1 234 ? 26.422 6.665 -3.879 1.00 46.41 234 LYS A N 1
ATOM 1870 C CA . LYS A 1 234 ? 26.628 6.700 -5.348 1.00 46.41 234 LYS A CA 1
ATOM 1871 C C . LYS A 1 234 ? 27.722 5.733 -5.864 1.00 46.41 234 LYS A C 1
ATOM 1873 O O . LYS A 1 234 ? 27.945 5.671 -7.069 1.00 46.41 234 LYS A O 1
ATOM 1878 N N . GLY A 1 235 ? 28.409 4.994 -4.991 1.00 46.41 235 GLY A N 1
ATOM 1879 C CA . GLY A 1 235 ? 29.573 4.166 -5.352 1.00 46.41 235 GLY A CA 1
ATOM 1880 C C . GLY A 1 235 ? 29.265 2.865 -6.109 1.00 46.41 235 GLY A C 1
ATOM 1881 O O . GLY A 1 235 ? 30.038 2.476 -6.979 1.00 46.41 235 GLY A O 1
ATOM 1882 N N . ASP A 1 236 ? 28.134 2.212 -5.827 1.00 49.41 236 ASP A N 1
ATOM 1883 C CA . ASP A 1 236 ? 27.876 0.822 -6.268 1.00 49.41 236 ASP A CA 1
ATOM 1884 C C . ASP A 1 236 ? 27.470 0.662 -7.748 1.00 49.41 236 ASP A C 1
ATOM 1886 O O . ASP A 1 236 ? 27.077 -0.424 -8.180 1.00 49.41 236 ASP A O 1
ATOM 1890 N N . TRP A 1 237 ? 27.465 1.739 -8.538 1.00 53.97 237 TRP A N 1
ATOM 1891 C CA . TRP A 1 237 ? 26.963 1.700 -9.912 1.00 53.97 237 TRP A CA 1
ATOM 1892 C C . TRP A 1 237 ? 28.077 1.359 -10.908 1.00 53.97 237 TRP A C 1
ATOM 1894 O O . TRP A 1 237 ? 29.070 2.081 -10.998 1.00 53.97 237 TRP A O 1
ATOM 1904 N N . PRO A 1 238 ? 27.904 0.339 -11.763 1.00 51.34 238 PRO A N 1
ATOM 1905 C CA . PRO A 1 238 ? 28.822 0.126 -12.870 1.00 51.34 238 PRO A CA 1
ATOM 1906 C C . PRO A 1 238 ? 28.741 1.268 -13.894 1.00 51.34 238 PRO A C 1
ATOM 1908 O O . PRO A 1 238 ? 27.705 1.462 -14.533 1.00 51.34 238 PRO A O 1
ATOM 1911 N N . ASN A 1 239 ? 29.863 1.953 -14.140 1.00 50.34 239 ASN A N 1
ATOM 1912 C CA . ASN A 1 239 ? 29.995 3.022 -15.152 1.00 50.34 239 ASN A CA 1
ATOM 1913 C C . ASN A 1 239 ? 29.512 2.608 -16.563 1.00 50.34 239 ASN A C 1
ATOM 1915 O O . ASN A 1 239 ? 29.117 3.435 -17.384 1.00 50.34 239 ASN A O 1
ATOM 1919 N N . THR A 1 240 ? 29.519 1.307 -16.864 1.00 48.62 240 THR A N 1
ATOM 1920 C CA . THR A 1 240 ? 28.985 0.735 -18.109 1.00 48.62 240 THR A CA 1
ATOM 1921 C C . THR A 1 240 ? 27.477 0.941 -18.266 1.00 48.62 240 THR A C 1
ATOM 1923 O O . THR A 1 240 ? 27.010 1.073 -19.398 1.00 48.62 240 THR A O 1
ATOM 1926 N N . LEU A 1 241 ? 26.713 1.020 -17.171 1.00 52.53 241 LEU A N 1
ATOM 1927 C CA . LEU A 1 241 ? 25.272 1.276 -17.207 1.00 52.53 241 LEU A CA 1
ATOM 1928 C C . LEU A 1 241 ? 24.957 2.705 -17.643 1.00 52.53 241 LEU A C 1
ATOM 1930 O O . LEU A 1 241 ? 24.055 2.879 -18.457 1.00 52.53 241 LEU A O 1
ATOM 1934 N N . GLU A 1 242 ? 25.735 3.700 -17.205 1.00 48.50 242 GLU A N 1
ATOM 1935 C CA . GLU A 1 242 ? 25.579 5.100 -17.640 1.00 48.50 242 GLU A CA 1
ATOM 1936 C C . GLU A 1 242 ? 25.673 5.222 -19.173 1.00 48.50 242 GLU A C 1
ATOM 1938 O O . GLU A 1 242 ? 24.902 5.936 -19.811 1.00 48.50 242 GLU A O 1
ATOM 1943 N N . THR A 1 243 ? 26.569 4.444 -19.795 1.00 47.69 243 THR A N 1
ATOM 1944 C CA . THR A 1 243 ? 26.740 4.420 -21.260 1.00 47.69 243 THR A CA 1
ATOM 1945 C C . THR A 1 243 ? 25.602 3.682 -21.982 1.00 47.69 243 THR A C 1
ATOM 1947 O O . THR A 1 243 ? 25.261 4.017 -23.115 1.00 47.69 243 THR A O 1
ATOM 1950 N N . ILE A 1 244 ? 25.009 2.658 -21.356 1.00 49.78 244 ILE A N 1
ATOM 1951 C CA . ILE A 1 244 ? 23.904 1.860 -21.927 1.00 49.78 244 ILE A CA 1
ATOM 1952 C C . ILE A 1 244 ? 22.555 2.583 -21.781 1.00 49.78 244 ILE A C 1
ATOM 1954 O O . ILE A 1 244 ? 21.651 2.383 -22.598 1.00 49.78 244 ILE A O 1
ATOM 1958 N N . PHE A 1 245 ? 22.421 3.407 -20.743 1.00 54.59 245 PHE A N 1
ATOM 1959 C CA . PHE A 1 245 ? 21.164 3.972 -20.264 1.00 54.59 245 PHE A CA 1
ATOM 1960 C C . PHE A 1 245 ? 21.197 5.501 -20.122 1.00 54.59 245 PHE A C 1
ATOM 1962 O O . PHE A 1 245 ? 20.467 6.040 -19.301 1.00 54.59 245 PHE A O 1
ATOM 1969 N N . SER A 1 246 ? 21.967 6.218 -20.942 1.00 46.75 246 SER A N 1
ATOM 1970 C CA . SER A 1 246 ? 22.104 7.684 -20.862 1.00 46.75 246 SER A CA 1
ATOM 1971 C C . SER A 1 246 ? 20.783 8.476 -20.966 1.00 46.75 246 SER A C 1
ATOM 1973 O O . SER A 1 246 ? 20.668 9.553 -20.391 1.00 46.75 246 SER A O 1
ATOM 1975 N N . GLU A 1 247 ? 19.745 7.943 -21.625 1.00 42.31 247 GLU A N 1
ATOM 1976 C CA . GLU A 1 247 ? 18.384 8.528 -21.629 1.00 42.31 247 GLU A CA 1
ATOM 1977 C C . GLU A 1 247 ? 17.554 8.190 -20.367 1.00 42.31 247 GLU A C 1
ATOM 1979 O O . GLU A 1 247 ? 16.536 8.824 -20.091 1.00 42.31 247 GLU A O 1
ATOM 1984 N N . LEU A 1 248 ? 17.965 7.176 -19.602 1.00 49.19 248 LEU A N 1
ATOM 1985 C CA . LEU A 1 248 ? 17.336 6.708 -18.359 1.00 49.19 248 LEU A CA 1
ATOM 1986 C C . LEU A 1 248 ? 18.210 7.017 -17.127 1.00 49.19 248 LEU A C 1
ATOM 1988 O O . LEU A 1 248 ? 17.921 6.528 -16.041 1.00 49.19 248 LEU A O 1
ATOM 1992 N N . ASP A 1 249 ? 19.257 7.825 -17.286 1.00 47.03 249 ASP A N 1
ATOM 1993 C CA . ASP A 1 249 ? 20.329 8.066 -16.313 1.00 47.03 249 ASP A CA 1
ATOM 1994 C C . ASP A 1 249 ? 19.797 8.516 -14.936 1.00 47.03 249 ASP A C 1
ATOM 1996 O O . ASP A 1 249 ? 20.177 7.990 -13.890 1.00 47.03 249 ASP A O 1
ATOM 2000 N N . ALA A 1 250 ? 18.793 9.399 -14.943 1.00 48.78 250 ALA A N 1
ATOM 2001 C CA . ALA A 1 250 ? 18.091 9.859 -13.744 1.00 48.78 250 ALA A CA 1
ATOM 2002 C C . ALA A 1 250 ? 17.278 8.759 -13.024 1.00 48.78 250 ALA A C 1
ATOM 2004 O O . ALA A 1 250 ? 17.054 8.858 -11.823 1.00 48.78 250 ALA A O 1
ATOM 2005 N N . ILE A 1 251 ? 16.845 7.707 -13.729 1.00 54.38 251 ILE A N 1
ATOM 2006 C CA . ILE A 1 251 ? 16.032 6.603 -13.178 1.00 54.38 251 ILE A CA 1
ATOM 2007 C C . ILE A 1 251 ? 16.890 5.613 -12.378 1.00 54.38 251 ILE A C 1
ATOM 2009 O O . ILE A 1 251 ? 16.356 4.867 -11.565 1.00 54.38 251 ILE A O 1
ATOM 2013 N N . PHE A 1 252 ? 18.202 5.585 -12.610 1.00 54.34 252 PHE A N 1
ATOM 2014 C CA . PHE A 1 252 ? 19.099 4.634 -11.957 1.00 54.34 252 PHE A CA 1
ATOM 2015 C C . PHE A 1 252 ? 20.019 5.273 -10.915 1.00 54.34 252 PHE A C 1
ATOM 2017 O O . PHE A 1 252 ? 20.569 4.544 -10.108 1.00 54.34 252 PHE A O 1
ATOM 2024 N N . LYS A 1 253 ? 20.208 6.599 -10.901 1.00 49.69 253 LYS A N 1
ATOM 2025 C CA . LYS A 1 253 ? 21.283 7.225 -10.104 1.00 49.69 253 LYS A CA 1
ATOM 2026 C C . LYS A 1 253 ? 20.906 7.720 -8.715 1.00 49.69 253 LYS A C 1
ATOM 2028 O O . LYS A 1 253 ? 21.806 7.936 -7.905 1.00 49.69 253 LYS A O 1
ATOM 2033 N N . THR A 1 254 ? 19.627 7.943 -8.420 1.00 53.44 254 THR A N 1
ATOM 2034 C CA . THR A 1 254 ? 19.233 8.568 -7.148 1.00 53.44 254 THR A CA 1
ATOM 2035 C C . THR A 1 254 ? 18.752 7.522 -6.148 1.00 53.44 254 THR A C 1
ATOM 2037 O O . THR A 1 254 ? 17.799 6.787 -6.406 1.00 53.44 254 THR A O 1
ATOM 2040 N N . LYS A 1 255 ? 19.412 7.455 -4.989 1.00 55.59 255 LYS A N 1
ATOM 2041 C CA . LYS A 1 255 ? 19.073 6.530 -3.904 1.00 55.59 255 LYS A CA 1
ATOM 2042 C C . LYS A 1 255 ? 18.085 7.196 -2.956 1.00 55.59 255 LYS A C 1
ATOM 2044 O O . LYS A 1 255 ? 18.483 7.791 -1.963 1.00 55.59 255 LYS A O 1
ATOM 2049 N N . ILE A 1 256 ? 16.798 7.113 -3.296 1.00 59.91 256 ILE A N 1
ATOM 2050 C CA . ILE A 1 256 ? 15.710 7.558 -2.420 1.00 59.91 256 ILE A CA 1
ATOM 2051 C C . ILE A 1 256 ? 14.722 6.410 -2.223 1.00 59.91 256 ILE A C 1
ATOM 2053 O O . ILE A 1 256 ? 13.806 6.192 -3.012 1.00 59.91 256 IL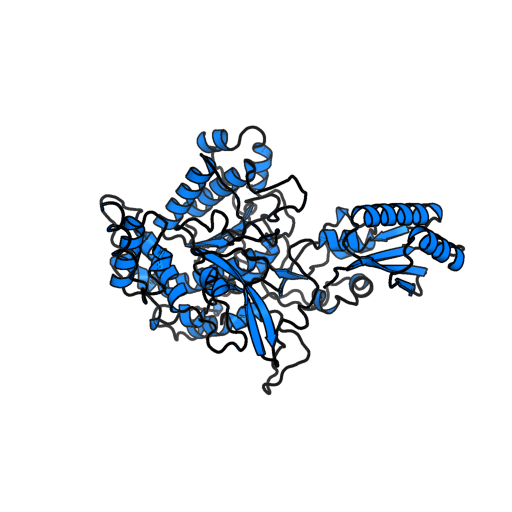E A O 1
ATOM 2057 N N . SER A 1 257 ? 14.965 5.654 -1.159 1.00 60.09 257 SER A N 1
ATOM 2058 C CA . SER A 1 257 ? 14.111 4.585 -0.654 1.00 60.09 257 SER A CA 1
ATOM 2059 C C . SER A 1 257 ? 13.919 4.796 0.838 1.00 60.09 257 SER A C 1
ATOM 2061 O O . SER A 1 257 ? 14.597 4.185 1.656 1.00 60.09 257 SER A O 1
ATOM 2063 N N . GLN A 1 258 ? 13.022 5.713 1.169 1.00 83.19 258 GLN A N 1
ATOM 2064 C CA . GLN A 1 258 ? 12.477 5.844 2.508 1.00 83.19 258 GLN A CA 1
ATOM 2065 C C . GLN A 1 258 ? 11.165 5.060 2.524 1.00 83.19 258 GLN A C 1
ATOM 2067 O O . GLN A 1 258 ? 10.325 5.269 1.653 1.00 83.19 258 GLN A O 1
ATOM 2072 N N . GLY A 1 259 ? 10.992 4.136 3.464 1.00 91.56 259 GLY A N 1
ATOM 2073 C CA . GLY A 1 259 ? 9.718 3.457 3.679 1.00 91.56 259 GLY A CA 1
ATOM 2074 C C . GLY A 1 259 ? 8.646 4.436 4.160 1.00 91.56 259 GLY A C 1
ATOM 2075 O O . GLY A 1 259 ? 8.947 5.405 4.854 1.00 91.56 259 GLY A O 1
ATOM 2076 N N . LEU A 1 260 ? 7.385 4.190 3.805 1.00 95.62 260 LEU A N 1
ATOM 2077 C CA . LEU A 1 260 ? 6.245 4.945 4.337 1.00 95.62 260 LEU A CA 1
ATOM 2078 C C . LEU A 1 260 ? 6.089 4.746 5.855 1.00 95.62 260 LEU A C 1
ATOM 2080 O O . LEU A 1 260 ? 5.699 5.677 6.552 1.00 95.62 260 LEU A O 1
ATOM 2084 N N . PHE A 1 261 ? 6.384 3.540 6.361 1.00 96.38 261 PHE A N 1
ATOM 2085 C CA . PHE A 1 261 ? 6.299 3.206 7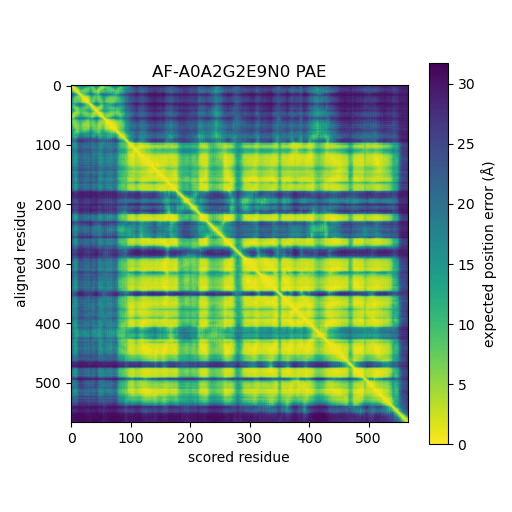.785 1.00 96.38 261 PHE A CA 1
ATOM 2086 C C . PHE A 1 261 ? 7.288 2.081 8.179 1.00 96.38 261 PHE A C 1
ATOM 2088 O O . PHE A 1 261 ? 6.882 0.932 8.376 1.00 96.38 261 PHE A O 1
ATOM 2095 N N . PRO A 1 262 ? 8.602 2.374 8.280 1.00 95.00 262 PRO A N 1
ATOM 2096 C CA . PRO A 1 262 ? 9.657 1.388 8.539 1.00 95.00 262 PRO A CA 1
ATOM 2097 C C . PRO A 1 262 ? 9.796 1.023 10.032 1.00 95.00 262 PRO A C 1
ATOM 2099 O O . PRO A 1 262 ? 10.903 0.949 10.564 1.00 95.00 262 PRO A O 1
ATOM 2102 N N . TYR A 1 263 ? 8.684 0.762 10.723 1.00 96.00 263 TYR A N 1
ATOM 2103 C CA . TYR A 1 263 ? 8.639 0.583 12.186 1.00 96.00 263 TYR A CA 1
ATOM 2104 C C . TYR A 1 263 ? 7.910 -0.701 12.632 1.00 96.00 263 TYR A C 1
ATOM 2106 O O . TYR A 1 263 ? 7.334 -0.740 13.715 1.00 96.00 263 TYR A O 1
ATOM 2114 N N . VAL A 1 264 ? 7.883 -1.733 11.784 1.00 96.44 264 VAL A N 1
ATOM 2115 C CA . VAL A 1 264 ? 7.003 -2.916 11.880 1.00 96.44 264 VAL A CA 1
ATOM 2116 C C . VAL A 1 264 ? 7.797 -4.223 11.800 1.00 96.44 264 VAL A C 1
ATOM 2118 O O . VAL A 1 264 ? 8.823 -4.281 11.126 1.00 96.44 264 VAL A O 1
ATOM 2121 N N . ASP A 1 265 ? 7.284 -5.310 12.377 1.00 95.44 265 ASP A N 1
ATOM 2122 C CA . ASP A 1 265 ? 7.744 -6.659 12.020 1.00 95.44 265 ASP A CA 1
ATOM 2123 C C . ASP A 1 265 ? 7.210 -7.023 10.633 1.00 95.44 265 ASP A C 1
ATOM 2125 O O . ASP A 1 265 ? 6.001 -7.181 10.446 1.00 95.44 265 ASP A O 1
ATOM 2129 N N . PHE A 1 266 ? 8.090 -7.156 9.639 1.00 94.12 266 PHE A N 1
ATOM 2130 C CA . PHE A 1 266 ? 7.683 -7.308 8.241 1.00 94.12 266 PHE A CA 1
ATOM 2131 C C . PHE A 1 266 ? 8.040 -8.682 7.677 1.00 94.12 266 PHE A C 1
ATOM 2133 O O . PHE A 1 266 ? 9.212 -9.003 7.483 1.00 94.12 266 PHE A O 1
ATOM 2140 N N . THR A 1 267 ? 7.020 -9.474 7.338 1.00 90.00 267 THR A N 1
ATOM 2141 C CA . THR A 1 267 ? 7.183 -10.847 6.837 1.00 90.00 267 THR A CA 1
ATOM 2142 C C . THR A 1 267 ? 6.718 -10.976 5.384 1.00 90.00 267 THR A C 1
ATOM 2144 O O . THR A 1 267 ? 5.551 -10.737 5.067 1.00 90.00 267 THR A O 1
ATOM 2147 N N . CYS A 1 268 ? 7.605 -11.403 4.479 1.00 85.06 268 CYS A N 1
ATOM 2148 C CA . CYS A 1 268 ? 7.265 -11.680 3.073 1.00 85.06 268 CYS A CA 1
ATOM 2149 C C . CYS A 1 268 ? 6.839 -13.143 2.864 1.00 85.06 268 CYS A C 1
ATOM 2151 O O . CYS A 1 268 ? 7.671 -14.046 2.941 1.00 85.06 268 CYS A O 1
ATOM 2153 N N . LEU A 1 269 ? 5.582 -13.373 2.474 1.00 80.06 269 LEU A N 1
ATOM 2154 C CA . LEU A 1 269 ? 5.054 -14.682 2.080 1.00 80.06 269 LEU A CA 1
ATOM 2155 C C . LEU A 1 269 ? 4.907 -14.801 0.552 1.00 80.06 269 LEU A C 1
ATOM 2157 O O . LEU A 1 269 ? 4.363 -13.924 -0.131 1.00 80.06 269 LEU A O 1
ATOM 2161 N N . LYS A 1 270 ? 5.350 -15.935 -0.005 1.00 76.25 270 LYS A N 1
ATOM 2162 C CA . LYS A 1 270 ? 5.274 -16.220 -1.445 1.00 76.25 270 LYS A CA 1
ATOM 2163 C C . LYS A 1 270 ? 3.935 -16.839 -1.845 1.00 76.25 270 LYS A C 1
ATOM 2165 O O . LYS A 1 270 ? 3.754 -18.057 -1.845 1.00 76.25 270 LYS A O 1
ATOM 2170 N N . ALA A 1 271 ? 3.009 -15.996 -2.282 1.00 70.31 271 ALA A N 1
ATOM 2171 C CA . ALA A 1 271 ? 1.677 -16.424 -2.696 1.00 70.31 271 ALA A CA 1
ATOM 2172 C C . ALA A 1 271 ? 1.570 -16.793 -4.196 1.00 70.31 271 ALA A C 1
ATOM 2174 O O . ALA A 1 271 ? 0.650 -17.517 -4.571 1.00 70.31 271 ALA A O 1
ATOM 2175 N N . SER A 1 272 ? 2.501 -16.370 -5.068 1.00 63.06 272 SER A N 1
ATOM 2176 C CA . SER A 1 272 ? 2.558 -16.850 -6.467 1.00 63.06 272 SER A CA 1
ATOM 2177 C C . SER A 1 272 ? 3.954 -16.753 -7.105 1.00 63.06 272 SER A C 1
ATOM 2179 O O . SER A 1 272 ? 4.776 -15.923 -6.720 1.00 63.06 272 SER A O 1
ATOM 2181 N N . LYS A 1 273 ? 4.210 -17.552 -8.157 1.00 55.06 273 LYS A N 1
ATOM 2182 C CA . LYS A 1 273 ? 5.414 -17.431 -9.010 1.00 55.06 273 LYS A CA 1
ATOM 2183 C C . LYS A 1 273 ? 5.444 -16.118 -9.820 1.00 55.06 273 LYS A C 1
ATOM 2185 O O . LYS A 1 273 ? 6.528 -15.688 -10.201 1.00 55.06 273 LYS A O 1
ATOM 2190 N N . THR A 1 274 ? 4.300 -15.474 -10.096 1.00 53.00 274 THR A N 1
ATOM 2191 C CA . THR A 1 274 ? 4.238 -14.181 -10.818 1.00 53.00 274 THR A CA 1
ATOM 2192 C C . THR A 1 274 ? 3.000 -13.359 -10.449 1.00 53.00 274 THR A C 1
ATOM 2194 O O . THR A 1 274 ? 1.888 -13.821 -10.677 1.00 53.00 274 THR A O 1
ATOM 2197 N N . VAL A 1 275 ? 3.164 -12.091 -10.048 1.00 48.97 275 VAL A N 1
ATOM 2198 C CA . VAL A 1 275 ? 2.052 -11.146 -9.747 1.00 48.97 275 VAL A CA 1
ATOM 2199 C C . VAL A 1 275 ? 1.388 -10.564 -11.018 1.00 48.97 275 VAL A C 1
ATOM 2201 O O . VAL A 1 275 ? 0.437 -9.789 -10.975 1.00 48.97 275 VAL A O 1
ATOM 2204 N N . ILE A 1 276 ? 1.855 -10.958 -12.205 1.00 41.44 276 ILE A N 1
ATOM 2205 C CA . ILE A 1 276 ? 1.461 -10.359 -13.482 1.00 41.44 276 ILE A CA 1
ATOM 2206 C C . ILE A 1 276 ? 0.503 -11.274 -14.260 1.00 41.44 276 ILE A C 1
ATOM 2208 O O . ILE A 1 276 ? 0.885 -12.365 -14.676 1.00 41.44 276 ILE A O 1
ATOM 2212 N N . LEU A 1 277 ? -0.694 -10.762 -14.587 1.00 37.25 277 LEU A N 1
ATOM 2213 C CA . LEU A 1 277 ? -1.628 -11.324 -15.582 1.00 37.25 277 LEU A CA 1
ATOM 2214 C C . LEU A 1 277 ? -0.977 -11.377 -16.982 1.00 37.25 277 LEU A C 1
ATOM 2216 O O . LEU A 1 277 ? -1.115 -10.453 -17.788 1.00 37.25 277 LEU A O 1
ATOM 2220 N N . GLY A 1 278 ? -0.192 -12.422 -17.251 1.00 33.56 278 GLY A N 1
ATOM 2221 C CA . GLY A 1 278 ? 0.653 -12.569 -18.441 1.00 33.56 278 GLY A CA 1
ATOM 2222 C C . GLY A 1 278 ? -0.099 -12.381 -19.764 1.00 33.56 278 GLY A C 1
ATOM 2223 O O . GLY A 1 278 ? -1.100 -13.034 -20.025 1.00 33.56 278 GLY A O 1
ATOM 2224 N N . GLY A 1 279 ? 0.397 -11.482 -20.621 1.00 31.00 279 GLY A N 1
ATOM 2225 C CA . GLY A 1 279 ? -0.254 -11.092 -21.876 1.00 31.00 279 GLY A CA 1
ATOM 2226 C C . GLY A 1 279 ? -0.041 -12.069 -23.036 1.00 31.00 279 GLY A C 1
ATOM 2227 O O . GLY A 1 279 ? 0.452 -11.659 -24.087 1.00 31.00 279 GLY A O 1
ATOM 2228 N N . LYS A 1 280 ? -0.408 -13.345 -22.875 1.00 28.38 280 LYS A N 1
ATOM 2229 C CA . LYS A 1 280 ? -0.656 -14.247 -24.011 1.00 28.38 280 LYS A CA 1
ATOM 2230 C C . LYS A 1 280 ? -2.154 -14.497 -24.127 1.00 28.38 280 LYS A C 1
ATOM 2232 O O . LYS A 1 280 ? -2.818 -14.798 -23.140 1.00 28.38 280 LYS A O 1
ATOM 2237 N N . LEU A 1 281 ? -2.674 -14.402 -25.350 1.00 31.23 281 LEU A N 1
ATOM 2238 C CA . LEU A 1 281 ? -4.041 -14.798 -25.679 1.00 31.23 281 LEU A CA 1
ATOM 2239 C C . LEU A 1 281 ? -4.171 -16.313 -25.401 1.00 31.23 281 LEU A C 1
ATOM 2241 O O . LEU A 1 281 ? -3.724 -17.121 -26.209 1.00 31.23 281 LEU A O 1
ATOM 2245 N N . GLY A 1 282 ? -4.671 -16.680 -24.213 1.00 34.12 282 GLY A N 1
ATOM 2246 C CA . GLY A 1 282 ? -4.857 -18.070 -23.771 1.00 34.12 282 GLY A CA 1
ATOM 2247 C C . GLY A 1 282 ? -4.352 -18.434 -22.361 1.00 34.12 282 GLY A C 1
ATOM 2248 O O . GLY A 1 282 ? -4.872 -19.384 -21.788 1.00 34.12 282 GLY A O 1
ATOM 2249 N N . THR A 1 283 ? -3.381 -17.726 -21.764 1.00 34.38 283 THR A N 1
ATOM 2250 C CA . THR A 1 283 ? -2.772 -18.106 -20.458 1.00 34.38 283 THR A CA 1
ATOM 2251 C C . THR A 1 283 ? -2.151 -16.897 -19.735 1.00 34.38 283 THR A C 1
ATOM 2253 O O . THR A 1 283 ? -1.440 -16.125 -20.368 1.00 34.38 283 THR A O 1
ATOM 2256 N N . LYS A 1 284 ? -2.311 -16.658 -18.421 1.00 35.50 284 LYS A N 1
ATOM 2257 C CA . LYS A 1 284 ? -3.077 -17.330 -17.347 1.00 35.50 284 LYS A CA 1
ATOM 2258 C C . LYS A 1 284 ? -3.908 -16.272 -16.598 1.00 35.50 284 LYS A C 1
ATOM 2260 O O . LYS A 1 284 ? -3.362 -15.235 -16.230 1.00 35.50 284 LYS A O 1
ATOM 2265 N N . PHE A 1 285 ? -5.178 -16.549 -16.298 1.00 38.38 285 PHE A N 1
ATOM 2266 C CA . PHE A 1 285 ? -5.846 -15.897 -15.161 1.00 38.38 285 PHE A CA 1
ATOM 2267 C C . PHE A 1 285 ? -5.374 -16.574 -13.868 1.00 38.38 285 PHE A C 1
ATOM 2269 O O . PHE A 1 285 ? -5.160 -17.786 -13.877 1.00 38.38 285 PHE A O 1
ATOM 2276 N N . PHE A 1 286 ? -5.270 -15.831 -12.761 1.00 45.03 286 PHE A N 1
ATOM 2277 C CA . PHE A 1 286 ? -5.053 -16.399 -11.424 1.00 45.03 286 PHE A CA 1
ATOM 2278 C C . PHE A 1 286 ? -6.232 -17.305 -11.042 1.00 45.03 286 PHE A C 1
ATOM 2280 O O . PHE A 1 286 ? -7.273 -16.852 -10.562 1.00 45.03 286 PHE A O 1
ATOM 2287 N N . ASN A 1 287 ? -6.071 -18.581 -11.376 1.00 38.50 287 ASN A N 1
ATOM 2288 C CA . ASN A 1 287 ? -6.977 -19.699 -11.121 1.00 38.50 287 ASN A CA 1
ATOM 2289 C C . ASN A 1 287 ? -6.216 -21.032 -11.014 1.00 38.50 287 ASN A C 1
ATOM 2291 O O . ASN A 1 287 ? -6.839 -22.074 -10.771 1.00 38.50 287 ASN A O 1
ATOM 2295 N N . ASN A 1 288 ? -4.884 -21.005 -11.167 1.00 52.47 288 ASN A N 1
ATOM 2296 C CA . ASN A 1 288 ? -4.034 -22.158 -10.921 1.00 52.47 288 ASN A CA 1
ATOM 2297 C C . ASN A 1 288 ? -4.250 -22.655 -9.489 1.00 52.47 288 ASN A C 1
ATOM 2299 O O . ASN A 1 288 ? -4.655 -21.924 -8.584 1.00 52.47 288 ASN A O 1
ATOM 2303 N N . VAL A 1 289 ? -4.092 -23.958 -9.321 1.00 50.06 289 VAL A N 1
ATOM 2304 C CA . VAL A 1 289 ? -4.362 -24.627 -8.055 1.00 50.06 289 VAL A CA 1
ATOM 2305 C C . VAL A 1 289 ? -3.353 -24.213 -6.976 1.00 50.06 289 VAL A C 1
ATOM 2307 O O . VAL A 1 289 ? -3.778 -23.813 -5.893 1.00 50.06 289 VAL A O 1
ATOM 2310 N N . SER A 1 290 ? -2.069 -24.165 -7.337 1.00 58.81 290 SER A N 1
ATOM 2311 C CA . SER A 1 290 ? -0.957 -23.712 -6.495 1.00 58.81 290 SER A CA 1
ATOM 2312 C C . SER A 1 290 ? -1.183 -22.337 -5.850 1.00 58.81 290 SER A C 1
ATOM 2314 O O . SER A 1 290 ? -1.075 -22.208 -4.640 1.00 58.81 290 SER A O 1
ATOM 2316 N N . ASP A 1 291 ? -1.573 -21.3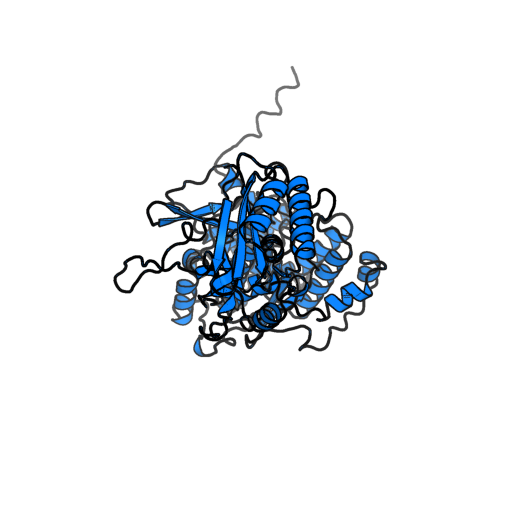13 -6.623 1.00 67.56 291 ASP A N 1
ATOM 2317 C CA . ASP A 1 291 ? -1.719 -19.941 -6.098 1.00 67.56 291 ASP A CA 1
ATOM 2318 C C . ASP A 1 291 ? -2.799 -19.864 -4.998 1.00 67.56 291 ASP A C 1
ATOM 2320 O O . ASP A 1 291 ? -2.669 -19.124 -4.028 1.00 67.56 291 ASP A O 1
ATOM 2324 N N . ALA A 1 292 ? -3.874 -20.652 -5.128 1.00 71.75 292 ALA A N 1
ATOM 2325 C CA . ALA A 1 292 ? -4.934 -20.707 -4.125 1.00 71.75 292 ALA A CA 1
ATOM 2326 C C . ALA A 1 292 ? -4.482 -21.433 -2.848 1.00 71.75 292 ALA A C 1
ATOM 2328 O O . ALA A 1 292 ? -4.822 -20.984 -1.756 1.00 71.75 292 ALA A O 1
ATOM 2329 N N . ALA A 1 293 ? -3.719 -22.523 -2.977 1.00 72.12 293 ALA A N 1
ATOM 2330 C CA . ALA A 1 293 ? -3.149 -23.236 -1.835 1.00 72.12 293 ALA A CA 1
ATOM 2331 C C . ALA A 1 293 ? -2.149 -22.353 -1.069 1.00 72.12 293 ALA A C 1
ATOM 2333 O O . ALA A 1 293 ? -2.245 -22.253 0.152 1.00 72.12 293 ALA A O 1
ATOM 2334 N N . ASN A 1 294 ? -1.276 -21.633 -1.782 1.00 74.88 294 ASN A N 1
ATOM 2335 C CA . ASN A 1 294 ? -0.298 -20.727 -1.180 1.00 74.88 294 ASN A CA 1
ATOM 2336 C C . ASN A 1 294 ? -0.957 -19.558 -0.435 1.00 74.88 294 ASN A C 1
ATOM 2338 O O . ASN A 1 294 ? -0.521 -19.211 0.659 1.00 74.88 294 ASN A O 1
ATOM 2342 N N . ILE A 1 295 ? -2.030 -18.975 -0.985 1.00 80.00 295 ILE A N 1
ATOM 2343 C CA . ILE A 1 295 ? -2.807 -17.940 -0.283 1.00 80.00 295 ILE A CA 1
ATOM 2344 C C . ILE A 1 295 ? -3.442 -18.505 0.996 1.00 80.00 295 ILE A C 1
ATOM 2346 O O . ILE A 1 295 ? -3.420 -17.828 2.017 1.00 80.00 295 ILE A O 1
ATOM 2350 N N . ILE A 1 296 ? -3.985 -19.728 0.974 1.00 82.12 296 ILE A N 1
ATOM 2351 C CA . ILE A 1 296 ? -4.588 -20.347 2.168 1.00 82.12 296 ILE A CA 1
ATOM 2352 C C . ILE A 1 296 ? -3.522 -20.613 3.240 1.00 82.12 296 ILE A C 1
ATOM 2354 O O . ILE A 1 296 ? -3.697 -20.168 4.367 1.00 82.12 296 ILE A O 1
ATOM 2358 N N . ALA A 1 297 ? -2.411 -21.264 2.882 1.00 77.75 297 ALA A N 1
ATOM 2359 C CA . ALA A 1 297 ? -1.333 -21.580 3.821 1.00 77.75 297 ALA A CA 1
ATOM 2360 C C . ALA A 1 297 ? -0.685 -20.317 4.414 1.00 77.75 297 ALA A C 1
ATOM 2362 O O . ALA A 1 297 ? -0.404 -20.267 5.608 1.00 77.75 297 ALA A O 1
ATOM 2363 N N . GLY A 1 298 ? -0.501 -19.268 3.603 1.00 81.75 298 GLY A N 1
ATOM 2364 C CA . GLY A 1 298 ? -0.017 -17.985 4.103 1.00 81.75 298 GLY A CA 1
ATOM 2365 C C . GLY A 1 298 ? -1.006 -17.306 5.053 1.00 81.75 298 GLY A C 1
ATOM 2366 O O . GLY A 1 298 ? -0.583 -16.736 6.054 1.00 81.75 298 GLY A O 1
ATOM 2367 N N . LEU A 1 299 ? -2.316 -17.373 4.767 1.00 88.06 299 LEU A N 1
ATOM 2368 C CA . LEU A 1 299 ? -3.354 -16.814 5.645 1.00 88.06 299 LEU A CA 1
ATOM 2369 C C . LEU A 1 299 ? -3.374 -17.543 6.988 1.00 88.06 299 LEU A C 1
ATOM 2371 O O . LEU A 1 299 ? -3.438 -16.876 8.012 1.00 88.06 299 LEU A O 1
ATOM 2375 N N . ASP A 1 300 ? -3.266 -18.873 6.980 1.00 85.06 300 ASP A N 1
ATOM 2376 C CA . ASP A 1 300 ? -3.149 -19.681 8.198 1.00 85.06 300 ASP A CA 1
ATOM 2377 C C . ASP A 1 300 ? -1.931 -19.258 9.029 1.00 85.06 300 ASP A C 1
ATOM 2379 O O . ASP A 1 300 ? -2.085 -18.867 10.181 1.00 85.06 300 ASP A O 1
ATOM 2383 N N . HIS A 1 301 ? -0.752 -19.191 8.411 1.00 84.25 301 HIS A N 1
ATOM 2384 C CA . HIS A 1 301 ? 0.491 -18.785 9.069 1.00 84.25 301 HIS A CA 1
ATOM 2385 C C . HIS A 1 301 ? 0.449 -17.356 9.654 1.00 84.25 301 HIS A C 1
ATOM 2387 O O . HIS A 1 301 ? 0.937 -17.123 10.761 1.00 84.25 301 HIS A O 1
ATOM 2393 N N . ALA A 1 302 ? -0.149 -16.397 8.936 1.00 88.81 302 ALA A N 1
ATOM 2394 C CA . ALA A 1 302 ? -0.311 -15.019 9.406 1.00 88.81 302 ALA A CA 1
ATOM 2395 C C . ALA A 1 302 ? -1.334 -14.910 10.556 1.00 88.81 302 ALA A C 1
ATOM 2397 O O . ALA A 1 302 ? -1.116 -14.164 11.508 1.00 88.81 302 ALA A O 1
ATOM 2398 N N . ILE A 1 303 ? -2.427 -15.678 10.497 1.00 89.31 303 ILE A N 1
ATOM 2399 C CA . ILE A 1 303 ? -3.427 -15.783 11.572 1.00 89.31 303 ILE A CA 1
ATOM 2400 C C . ILE A 1 303 ? -2.807 -16.408 12.831 1.00 89.31 303 ILE A C 1
ATOM 2402 O O . ILE A 1 303 ? -2.961 -15.872 13.925 1.00 89.31 303 ILE A O 1
ATOM 2406 N N . GLU A 1 304 ? -2.064 -17.507 12.683 1.00 86.25 304 GLU A N 1
ATOM 2407 C CA . GLU A 1 304 ? -1.375 -18.203 13.781 1.00 86.25 304 GLU A CA 1
ATOM 2408 C C . GLU A 1 304 ? -0.336 -17.313 14.480 1.00 86.25 304 GLU A C 1
ATOM 2410 O O . GLU A 1 304 ? -0.208 -17.363 15.701 1.00 86.25 304 GLU A O 1
ATOM 2415 N N . ARG A 1 305 ? 0.366 -16.452 13.729 1.00 86.62 305 ARG A N 1
ATOM 2416 C CA . ARG A 1 305 ? 1.336 -15.473 14.263 1.00 86.62 305 ARG A CA 1
ATOM 2417 C C . ARG A 1 305 ? 0.709 -14.167 14.763 1.00 86.62 305 ARG A C 1
ATOM 2419 O O . ARG A 1 305 ? 1.445 -13.264 15.166 1.00 86.62 305 ARG A O 1
ATOM 2426 N N . GLN A 1 306 ? -0.625 -14.080 14.775 1.00 91.62 306 GLN A N 1
ATOM 2427 C CA . GLN A 1 306 ? -1.385 -12.900 15.200 1.00 91.62 306 GLN A CA 1
ATOM 2428 C C . GLN A 1 306 ? -0.966 -11.643 14.418 1.00 91.62 306 GLN A C 1
ATOM 2430 O O . GLN A 1 306 ? -0.620 -10.619 15.002 1.00 91.62 306 GLN A O 1
ATOM 2435 N N . ALA A 1 307 ? -0.939 -11.740 13.086 1.00 94.75 307 ALA A N 1
ATOM 2436 C CA . ALA A 1 307 ? -0.671 -10.603 12.211 1.00 94.75 307 ALA A CA 1
ATOM 2437 C C . ALA A 1 307 ? -1.628 -9.441 12.507 1.00 94.75 307 ALA A C 1
ATOM 2439 O O . ALA A 1 307 ? -2.836 -9.638 12.606 1.00 94.75 307 ALA A O 1
ATOM 2440 N N . ASP A 1 308 ? -1.121 -8.215 12.551 1.00 97.00 308 ASP A N 1
ATOM 2441 C CA . ASP A 1 308 ? -1.969 -7.034 12.663 1.00 97.00 308 ASP A CA 1
ATOM 2442 C C . ASP A 1 308 ? -2.602 -6.663 11.330 1.00 97.00 308 ASP A C 1
ATOM 2444 O O . ASP A 1 308 ? -3.774 -6.272 11.274 1.00 97.00 308 ASP A O 1
ATOM 2448 N N . ILE A 1 309 ? -1.801 -6.778 10.268 1.00 98.62 309 ILE A N 1
ATOM 2449 C CA . ILE A 1 309 ? -2.122 -6.370 8.904 1.00 98.62 309 ILE A CA 1
ATOM 2450 C C . ILE A 1 309 ? -1.644 -7.440 7.930 1.00 98.62 309 ILE A C 1
ATOM 2452 O O . ILE A 1 309 ? -0.510 -7.923 7.992 1.00 98.62 309 ILE A O 1
ATOM 2456 N N . ILE A 1 310 ? -2.501 -7.759 6.966 1.00 98.25 310 ILE A N 1
ATOM 2457 C CA . ILE A 1 310 ? -2.171 -8.632 5.841 1.00 98.25 310 ILE A CA 1
ATOM 2458 C C . ILE A 1 310 ? -2.314 -7.819 4.557 1.00 98.25 310 ILE A C 1
ATOM 2460 O O . ILE A 1 310 ? -3.411 -7.383 4.213 1.00 98.25 310 ILE A O 1
ATOM 2464 N N . THR A 1 311 ? -1.215 -7.625 3.828 1.00 97.12 311 THR A N 1
ATOM 2465 C CA . THR A 1 311 ? -1.194 -6.853 2.578 1.00 97.12 311 THR A CA 1
ATOM 2466 C C . THR A 1 311 ? -1.083 -7.785 1.372 1.00 97.12 311 THR A C 1
ATOM 2468 O O . THR A 1 311 ? -0.078 -8.475 1.192 1.00 97.12 311 THR A O 1
ATOM 2471 N N . ILE A 1 312 ? -2.120 -7.827 0.530 1.00 92.81 312 ILE A N 1
ATOM 2472 C CA . ILE A 1 312 ? -2.247 -8.777 -0.584 1.00 92.81 312 ILE A CA 1
ATOM 2473 C C . ILE A 1 312 ? -2.140 -8.053 -1.930 1.00 92.81 312 ILE A C 1
ATOM 2475 O O . ILE A 1 312 ? -3.084 -7.429 -2.422 1.00 92.81 312 ILE A O 1
ATOM 2479 N N . SER A 1 313 ? -0.983 -8.212 -2.571 1.00 85.00 313 SER A N 1
ATOM 2480 C CA . SER A 1 313 ? -0.659 -7.646 -3.889 1.00 85.00 313 SER A CA 1
ATOM 2481 C C . SER A 1 313 ? -1.258 -8.410 -5.074 1.00 85.00 313 SER A C 1
ATOM 2483 O O . SER A 1 313 ? -1.089 -7.999 -6.225 1.00 85.00 313 SER A O 1
ATOM 2485 N N . LEU A 1 314 ? -1.902 -9.546 -4.807 1.00 75.50 314 LEU A N 1
ATOM 2486 C CA . LEU A 1 314 ? -2.379 -10.532 -5.774 1.00 75.50 314 LEU A CA 1
ATOM 2487 C C . LEU A 1 314 ? -3.905 -10.527 -5.876 1.00 75.50 314 LEU A C 1
ATOM 2489 O O . LEU A 1 314 ? -4.607 -10.273 -4.902 1.00 75.50 314 LEU A O 1
ATOM 2493 N N . GLY A 1 315 ? -4.435 -10.910 -7.038 1.00 71.50 315 GLY A N 1
ATOM 2494 C CA . GLY A 1 315 ? -5.869 -11.133 -7.158 1.00 71.50 315 GLY A CA 1
ATOM 2495 C C . GLY A 1 315 ? -6.302 -11.840 -8.436 1.00 71.50 315 GLY A C 1
ATOM 2496 O O . GLY A 1 315 ? -5.677 -11.723 -9.489 1.00 71.50 315 GLY A O 1
ATOM 2497 N N . GLY A 1 316 ? -7.386 -12.605 -8.331 1.00 69.62 316 GLY A N 1
ATOM 2498 C CA . GLY A 1 316 ? -7.796 -13.590 -9.316 1.00 69.62 316 GLY A CA 1
ATOM 2499 C C . GLY A 1 316 ? -9.294 -13.799 -9.460 1.00 69.62 316 GLY A C 1
ATOM 2500 O O . GLY A 1 316 ? -10.136 -13.163 -8.821 1.00 69.62 316 GLY A O 1
ATOM 2501 N N . GLY A 1 317 ? -9.617 -14.721 -10.364 1.00 68.94 317 GLY A N 1
ATOM 2502 C CA . GLY A 1 317 ? -10.981 -15.081 -10.739 1.00 68.94 317 GLY A CA 1
ATOM 2503 C C . GLY A 1 317 ? -11.500 -16.287 -9.964 1.00 68.94 317 GLY A C 1
ATOM 2504 O O . GLY A 1 317 ? -12.114 -17.152 -10.591 1.00 68.94 317 GLY A O 1
ATOM 2505 N N . PHE A 1 318 ? -11.218 -16.363 -8.655 1.00 73.81 318 PHE A N 1
ATOM 2506 C CA . PHE A 1 318 ? -11.498 -17.537 -7.823 1.00 73.81 318 PHE A CA 1
ATOM 2507 C C . PHE A 1 318 ? -12.976 -17.958 -7.884 1.00 73.81 318 PHE A C 1
ATOM 2509 O O . PHE A 1 318 ? -13.894 -17.126 -7.830 1.00 73.81 318 PHE A O 1
ATOM 2516 N N . ARG A 1 319 ? -13.196 -19.273 -8.002 1.00 74.94 319 ARG A N 1
ATOM 2517 C CA . ARG A 1 319 ? -14.505 -19.929 -8.169 1.00 74.94 319 ARG A CA 1
ATOM 2518 C C . ARG A 1 319 ? -14.603 -21.203 -7.322 1.00 74.94 319 ARG A C 1
ATOM 2520 O O . ARG A 1 319 ? -13.588 -21.791 -6.943 1.00 74.94 319 ARG A O 1
ATOM 2527 N N . GLY A 1 320 ? -15.834 -21.655 -7.075 1.00 82.50 320 GLY A N 1
ATOM 2528 C CA . GLY A 1 320 ? -16.123 -22.952 -6.454 1.00 82.50 320 GLY A CA 1
ATOM 2529 C C . GLY A 1 320 ? -15.549 -23.098 -5.040 1.00 82.50 320 GLY A C 1
ATOM 2530 O O . GLY A 1 320 ? -15.634 -22.182 -4.226 1.00 82.50 320 GLY A O 1
ATOM 2531 N N . LYS A 1 321 ? -14.959 -24.260 -4.736 1.00 77.69 321 LYS A N 1
ATOM 2532 C CA . LYS A 1 321 ? -14.411 -24.565 -3.401 1.00 77.69 321 LYS A CA 1
ATOM 2533 C C . LYS A 1 321 ? -13.272 -23.618 -2.988 1.00 77.69 321 LYS A C 1
ATOM 2535 O O . LYS A 1 321 ? -13.255 -23.181 -1.843 1.00 77.69 321 LYS A O 1
ATOM 2540 N N . LYS A 1 322 ? -12.373 -23.255 -3.915 1.00 79.12 322 LYS A N 1
ATOM 2541 C CA . LYS A 1 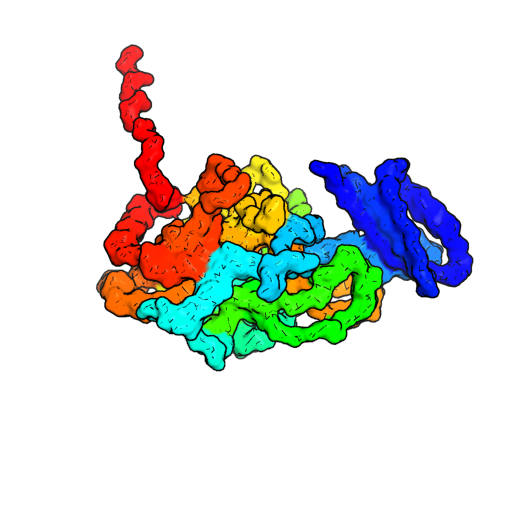322 ? -11.234 -22.347 -3.654 1.00 79.12 322 LYS A CA 1
ATOM 2542 C C . LYS A 1 322 ? -11.702 -20.986 -3.131 1.00 79.12 322 LYS A C 1
ATOM 2544 O O . LYS A 1 322 ? -11.205 -20.506 -2.123 1.00 79.12 322 LYS A O 1
ATOM 2549 N N . ASP A 1 323 ? -12.703 -20.417 -3.800 1.00 83.19 323 ASP A N 1
ATOM 2550 C CA . ASP A 1 323 ? -13.346 -19.146 -3.447 1.00 83.19 323 ASP A CA 1
ATOM 2551 C C . ASP A 1 323 ? -13.887 -19.153 -2.010 1.00 83.19 323 ASP A C 1
ATOM 2553 O O . ASP A 1 323 ? -13.544 -18.291 -1.204 1.00 83.19 323 ASP A O 1
ATOM 2557 N N . LYS A 1 324 ? -14.663 -20.192 -1.667 1.00 84.94 324 LYS A N 1
ATOM 2558 C CA . LYS A 1 324 ? -15.224 -20.374 -0.321 1.00 84.94 324 LYS A CA 1
ATOM 2559 C C . LYS A 1 324 ? -14.135 -20.496 0.749 1.00 84.94 324 LYS A C 1
ATOM 2561 O O . LYS A 1 324 ? -14.256 -19.868 1.793 1.00 84.94 324 LYS A O 1
ATOM 2566 N N . VAL A 1 325 ? -13.078 -21.275 0.501 1.00 85.12 325 VAL A N 1
ATOM 2567 C CA . VAL A 1 325 ? -12.016 -21.504 1.498 1.00 85.12 325 VAL A CA 1
ATOM 2568 C C . VAL A 1 325 ? -11.155 -20.256 1.709 1.00 85.12 325 VAL A C 1
ATOM 2570 O O . VAL A 1 325 ? -10.970 -19.861 2.856 1.00 85.12 325 VAL A O 1
ATOM 2573 N N . ILE A 1 326 ? -10.713 -19.582 0.638 1.00 87.12 326 ILE A N 1
ATOM 2574 C CA . ILE A 1 326 ? -9.961 -18.318 0.754 1.00 87.12 326 ILE A CA 1
ATOM 2575 C C . ILE A 1 326 ? -10.807 -17.269 1.487 1.00 87.12 326 ILE A C 1
ATOM 2577 O O . ILE A 1 326 ? -10.321 -16.636 2.422 1.00 87.12 326 ILE A O 1
ATOM 2581 N N . ARG A 1 327 ? -12.089 -17.105 1.119 1.00 91.25 327 ARG A N 1
ATOM 2582 C CA . ARG A 1 327 ? -12.969 -16.136 1.789 1.00 91.25 327 ARG A CA 1
ATOM 2583 C C . ARG A 1 327 ? -13.214 -16.488 3.258 1.00 91.25 327 ARG A C 1
ATOM 2585 O O . ARG A 1 327 ? -13.253 -15.584 4.081 1.00 91.25 327 ARG A O 1
ATOM 2592 N N . ASN A 1 328 ? -13.343 -17.769 3.608 1.00 89.12 328 ASN A N 1
ATOM 2593 C CA . ASN A 1 328 ? -13.489 -18.183 5.006 1.00 89.12 328 ASN A CA 1
ATOM 2594 C C . ASN A 1 328 ? -12.232 -17.880 5.837 1.00 89.12 328 ASN A C 1
ATOM 2596 O O . ASN A 1 328 ? -12.373 -17.445 6.974 1.00 89.12 328 ASN A O 1
ATOM 2600 N N . LYS A 1 329 ? -11.023 -18.043 5.280 1.00 90.19 329 LYS A N 1
ATOM 2601 C CA . LYS A 1 329 ? -9.775 -17.669 5.968 1.00 90.19 329 LYS A CA 1
ATOM 2602 C C . LYS A 1 329 ? -9.597 -16.160 6.105 1.00 90.19 329 LYS A C 1
ATOM 2604 O O . LYS A 1 329 ? -9.234 -15.688 7.174 1.00 90.19 329 LYS A O 1
ATOM 2609 N N . ILE A 1 330 ? -9.977 -15.389 5.091 1.00 93.88 330 ILE A N 1
ATOM 2610 C CA . ILE A 1 330 ? -10.030 -13.925 5.204 1.00 93.88 330 ILE A CA 1
ATOM 2611 C C . ILE A 1 330 ? -11.079 -13.482 6.235 1.00 93.88 330 ILE A C 1
ATOM 2613 O O . ILE A 1 330 ? -10.805 -12.579 7.014 1.00 93.88 330 ILE A O 1
ATOM 2617 N N . ARG A 1 331 ? -12.240 -14.149 6.323 1.00 91.56 331 ARG A N 1
ATOM 2618 C CA . ARG A 1 331 ? -13.218 -13.888 7.392 1.00 91.56 331 ARG A CA 1
ATOM 2619 C C . ARG A 1 331 ? -12.681 -14.251 8.778 1.00 91.56 331 ARG A C 1
ATOM 2621 O O . ARG A 1 331 ? -12.976 -13.543 9.727 1.00 91.56 331 ARG A O 1
ATOM 2628 N N . GLN A 1 332 ? -11.890 -15.319 8.9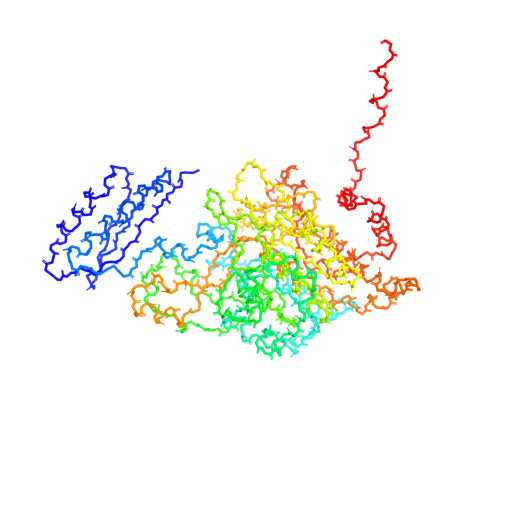02 1.00 90.50 332 GLN A N 1
ATOM 2629 C CA . GLN A 1 332 ? -11.221 -15.670 10.158 1.00 90.50 332 GLN A CA 1
ATOM 2630 C C . GLN A 1 332 ? -10.264 -14.550 10.604 1.00 90.50 332 GLN A C 1
ATOM 2632 O O . GLN A 1 332 ? -10.353 -14.115 11.747 1.00 90.50 332 GLN A O 1
ATOM 2637 N N . ALA A 1 333 ? -9.433 -14.031 9.693 1.00 93.50 333 ALA A N 1
ATOM 2638 C CA . ALA A 1 333 ? -8.561 -12.882 9.950 1.00 93.50 333 ALA A CA 1
ATOM 2639 C C . ALA A 1 333 ? -9.360 -11.612 10.322 1.00 93.50 333 ALA A C 1
ATOM 2641 O O . ALA A 1 333 ? -9.104 -10.990 11.349 1.00 93.50 333 ALA A O 1
ATOM 2642 N N . TYR A 1 334 ? -10.387 -11.275 9.538 1.00 92.06 334 TYR A N 1
ATOM 2643 C CA . TYR A 1 334 ? -11.287 -10.144 9.790 1.00 92.06 334 TYR A CA 1
ATOM 2644 C C . TYR A 1 334 ? -11.951 -10.219 11.176 1.00 92.06 334 TYR A C 1
ATOM 2646 O O . TYR A 1 334 ? -11.889 -9.256 11.934 1.00 92.06 334 TYR A O 1
ATOM 2654 N N . ASN A 1 335 ? -12.510 -11.377 11.551 1.00 87.19 335 ASN A N 1
ATOM 2655 C CA . ASN A 1 335 ? -13.129 -11.602 12.863 1.00 87.19 335 ASN A CA 1
ATOM 2656 C C . ASN A 1 335 ? -12.145 -11.408 14.033 1.00 87.19 335 ASN A C 1
ATOM 2658 O O . ASN A 1 335 ? -12.562 -10.981 15.107 1.00 87.19 335 ASN A O 1
ATOM 2662 N N . GLN A 1 336 ? -10.854 -11.679 13.812 1.00 88.69 336 GLN A N 1
ATOM 2663 C CA . GLN A 1 336 ? -9.770 -11.474 14.778 1.00 88.69 336 GLN A CA 1
ATOM 2664 C C . GLN A 1 336 ? -9.213 -10.037 14.808 1.00 88.69 336 GLN A C 1
ATOM 2666 O O . GLN A 1 336 ? -8.338 -9.750 15.624 1.00 88.69 336 GLN A O 1
ATOM 2671 N N . GLY A 1 337 ? -9.734 -9.114 13.992 1.00 90.38 337 GLY A N 1
ATOM 2672 C CA . GLY A 1 337 ? -9.274 -7.719 13.952 1.00 90.38 337 GLY A CA 1
ATOM 2673 C C . GLY A 1 337 ? -8.028 -7.493 13.095 1.00 90.38 337 GLY A C 1
ATOM 2674 O O . GLY A 1 337 ? -7.358 -6.467 13.228 1.00 90.38 337 GLY A O 1
ATOM 2675 N N . ILE A 1 338 ? -7.703 -8.450 12.223 1.00 95.31 338 ILE A N 1
ATOM 2676 C CA . ILE A 1 338 ? -6.590 -8.348 11.279 1.00 95.31 338 ILE A CA 1
ATOM 2677 C C . ILE A 1 338 ? -7.049 -7.531 10.069 1.00 95.31 338 ILE A C 1
ATOM 2679 O O . ILE A 1 338 ? -8.007 -7.899 9.381 1.00 95.31 338 ILE A O 1
ATOM 2683 N N . ILE A 1 339 ? -6.356 -6.431 9.777 1.00 97.88 339 ILE A N 1
ATOM 2684 C CA . ILE A 1 339 ? -6.706 -5.548 8.658 1.00 97.88 339 ILE A CA 1
ATOM 2685 C C . ILE A 1 339 ? -6.146 -6.151 7.361 1.00 97.88 339 ILE A C 1
ATOM 2687 O O . ILE A 1 339 ? -4.944 -6.104 7.095 1.00 97.88 339 ILE A O 1
ATOM 2691 N N . VAL A 1 340 ? -7.019 -6.737 6.537 1.00 98.25 340 VAL A N 1
ATOM 2692 C CA . VAL A 1 340 ? -6.633 -7.372 5.265 1.00 98.25 340 VAL A CA 1
ATOM 2693 C C . VAL A 1 340 ? -6.774 -6.378 4.106 1.00 98.25 340 VAL A C 1
ATOM 2695 O O . VAL A 1 340 ? -7.866 -6.175 3.573 1.00 98.25 340 VAL A O 1
ATOM 2698 N N . VAL A 1 341 ? -5.668 -5.765 3.686 1.00 98.69 341 VAL A N 1
ATOM 2699 C CA . VAL A 1 341 ? -5.618 -4.752 2.617 1.00 98.69 341 VAL A CA 1
ATOM 2700 C C . VAL A 1 341 ? -5.275 -5.416 1.283 1.00 98.69 341 VAL A C 1
ATOM 2702 O O . VAL A 1 341 ? -4.299 -6.157 1.176 1.00 98.69 341 VAL A O 1
ATOM 2705 N N . CYS A 1 342 ? -6.079 -5.181 0.246 1.00 96.19 342 CYS A N 1
ATOM 2706 C CA . CYS A 1 342 ? -6.013 -5.924 -1.011 1.00 96.19 342 CYS A CA 1
ATOM 2707 C C . CYS A 1 342 ? -6.013 -5.024 -2.253 1.00 96.19 342 CYS A C 1
ATOM 2709 O O . CYS A 1 342 ? -6.838 -4.121 -2.411 1.00 96.19 342 CYS A O 1
ATOM 2711 N N . ALA A 1 343 ? -5.149 -5.362 -3.208 1.00 92.88 343 ALA A N 1
ATOM 2712 C CA . ALA A 1 343 ? -5.068 -4.696 -4.500 1.00 92.88 343 ALA A CA 1
ATOM 2713 C C . ALA A 1 343 ? -6.348 -4.896 -5.336 1.00 92.88 343 ALA A C 1
ATOM 2715 O O . ALA A 1 343 ? -6.710 -6.029 -5.663 1.00 92.88 343 ALA A O 1
ATOM 2716 N N . ALA A 1 344 ? -6.994 -3.807 -5.780 1.00 90.88 344 ALA A N 1
ATOM 2717 C CA . ALA A 1 344 ? -8.218 -3.890 -6.592 1.00 90.88 344 ALA A CA 1
ATOM 2718 C C . ALA A 1 344 ? -8.028 -4.627 -7.936 1.00 90.88 344 ALA A C 1
ATOM 2720 O O . ALA A 1 344 ? -9.000 -5.133 -8.507 1.00 90.88 344 ALA A O 1
ATOM 2721 N N . GLY A 1 345 ? -6.788 -4.712 -8.430 1.00 85.81 345 GLY A N 1
ATOM 2722 C CA . GLY A 1 345 ? -6.381 -5.444 -9.629 1.00 85.81 345 GLY A CA 1
ATOM 2723 C C . GLY A 1 345 ? -5.953 -4.530 -10.780 1.00 85.81 345 GLY A C 1
ATOM 2724 O O . GLY A 1 345 ? -6.336 -3.368 -10.850 1.00 85.81 345 GLY A O 1
ATOM 2725 N N . ASN A 1 346 ? -5.177 -5.074 -11.721 1.00 80.31 346 ASN A N 1
ATOM 2726 C CA . ASN A 1 346 ? -4.700 -4.340 -12.896 1.00 80.31 346 ASN A CA 1
ATOM 2727 C C . ASN A 1 346 ? -5.417 -4.834 -14.166 1.00 80.31 346 ASN A C 1
ATOM 2729 O O . ASN A 1 346 ? -5.181 -5.963 -14.610 1.00 80.31 346 ASN A O 1
ATOM 2733 N N . SER A 1 347 ? -6.236 -3.992 -14.800 1.00 70.25 347 SER A N 1
ATOM 2734 C CA . SER A 1 347 ? -6.846 -4.317 -16.092 1.00 70.25 347 SER A CA 1
ATOM 2735 C C . SER A 1 347 ? -5.827 -4.216 -17.231 1.00 70.25 347 SER A C 1
ATOM 2737 O O . SER A 1 347 ? -5.081 -3.244 -17.362 1.00 70.25 347 SER A O 1
ATOM 2739 N N . ARG A 1 348 ? -5.817 -5.236 -18.097 1.00 55.38 348 ARG A N 1
ATOM 2740 C CA . ARG A 1 348 ? -5.023 -5.276 -19.341 1.00 55.38 348 ARG A CA 1
ATOM 2741 C C . ARG A 1 348 ? -5.864 -5.170 -20.614 1.00 55.38 348 ARG A C 1
ATOM 2743 O O . ARG A 1 348 ? -5.299 -5.114 -21.701 1.00 55.38 348 ARG A O 1
ATOM 2750 N N . PHE A 1 349 ? -7.190 -5.102 -20.486 1.00 45.00 349 PHE A N 1
ATOM 2751 C CA . PHE A 1 349 ? -8.116 -4.943 -21.606 1.00 45.00 349 PHE A CA 1
ATOM 2752 C C . PHE A 1 349 ? -8.942 -3.671 -21.413 1.00 45.00 349 PHE A C 1
ATOM 2754 O O . PHE A 1 349 ? -9.724 -3.565 -20.472 1.00 45.00 349 PHE A O 1
ATOM 2761 N N . TYR A 1 350 ? -8.785 -2.722 -22.337 1.00 39.97 350 TYR A N 1
ATOM 2762 C CA . TYR A 1 350 ? -9.365 -1.373 -22.279 1.00 39.97 350 TYR A CA 1
ATOM 2763 C C . TYR A 1 350 ? -10.912 -1.304 -22.287 1.00 39.97 350 TYR A C 1
ATOM 2765 O O . TYR A 1 350 ? -11.454 -0.201 -22.232 1.00 39.97 350 TYR A O 1
ATOM 2773 N N . SER A 1 351 ? -11.638 -2.429 -22.374 1.00 41.25 351 SER A N 1
ATOM 2774 C CA . SER A 1 351 ? -13.069 -2.421 -22.723 1.00 41.25 351 SER A CA 1
ATOM 2775 C C . SER A 1 351 ? -14.024 -3.363 -21.968 1.00 41.25 351 SER A C 1
ATOM 2777 O O . SER A 1 351 ? -15.223 -3.131 -22.084 1.00 41.25 351 SER A O 1
ATOM 2779 N N . THR A 1 352 ? -13.590 -4.377 -21.200 1.00 36.72 352 THR A N 1
ATOM 2780 C CA . THR A 1 352 ? -14.541 -5.426 -20.727 1.00 36.72 352 THR A CA 1
ATOM 2781 C C . THR A 1 352 ? -14.453 -5.904 -19.274 1.00 36.72 352 THR A C 1
ATOM 2783 O O . THR A 1 352 ? -15.394 -6.551 -18.824 1.00 36.72 352 THR A O 1
ATOM 2786 N N . LEU A 1 353 ? -13.403 -5.593 -18.505 1.00 46.69 353 LEU A N 1
ATOM 2787 C CA . LEU A 1 353 ? -13.279 -6.043 -17.103 1.00 46.69 353 LEU A CA 1
ATOM 2788 C C . LEU A 1 353 ? -12.779 -4.923 -16.172 1.00 46.69 353 LEU A C 1
ATOM 2790 O O . LEU A 1 353 ? -11.707 -5.011 -15.584 1.00 46.69 353 LEU A O 1
ATOM 2794 N N . PHE A 1 354 ? -13.589 -3.874 -16.006 1.00 55.91 354 PHE A N 1
ATOM 2795 C CA . PHE A 1 354 ? -13.424 -2.866 -14.943 1.00 55.91 354 PHE A CA 1
ATOM 2796 C C . PHE A 1 354 ? -14.038 -3.368 -13.625 1.00 55.91 354 PHE A C 1
ATOM 2798 O O . PHE A 1 354 ? -14.943 -2.746 -13.080 1.00 55.91 354 PHE A O 1
ATOM 2805 N N . GLY A 1 355 ? -13.623 -4.553 -13.176 1.00 73.88 355 GLY A N 1
ATOM 2806 C CA . GLY A 1 355 ? -14.137 -5.183 -11.965 1.00 73.88 355 GLY A CA 1
ATOM 2807 C C . GLY A 1 355 ? -13.016 -5.444 -10.972 1.00 73.88 355 GLY A C 1
ATOM 2808 O O . GLY A 1 355 ? -11.975 -5.981 -11.348 1.00 73.88 355 GLY A O 1
ATOM 2809 N N . ILE A 1 356 ? -13.258 -5.096 -9.711 1.00 83.25 356 ILE A N 1
ATOM 2810 C CA . ILE A 1 356 ? -12.394 -5.451 -8.581 1.00 83.25 356 ILE A CA 1
ATOM 2811 C C . ILE A 1 356 ? -12.237 -6.978 -8.541 1.00 83.25 356 ILE A C 1
ATOM 2813 O O . ILE A 1 356 ? -13.230 -7.715 -8.613 1.00 83.25 356 ILE A O 1
ATOM 2817 N N . VAL A 1 357 ? -10.995 -7.452 -8.460 1.00 85.62 357 VAL A N 1
ATOM 2818 C CA . VAL A 1 357 ? -10.677 -8.888 -8.392 1.00 85.62 357 VAL A CA 1
ATOM 2819 C C . VAL A 1 357 ? -10.803 -9.422 -6.963 1.00 85.62 357 VAL A C 1
ATOM 2821 O O . VAL A 1 357 ? -10.857 -8.665 -6.000 1.00 85.62 357 VAL A O 1
ATOM 2824 N N . LYS A 1 358 ? -10.858 -10.743 -6.790 1.00 86.19 358 LYS A N 1
ATOM 2825 C CA . LYS A 1 358 ? -10.791 -11.365 -5.455 1.00 86.19 358 LYS A CA 1
ATOM 2826 C C . LYS A 1 358 ? -9.316 -11.537 -5.060 1.00 86.19 358 LYS A C 1
ATOM 2828 O O . LYS A 1 358 ? -8.552 -11.916 -5.940 1.00 86.19 358 LYS A O 1
ATOM 2833 N N . PRO A 1 359 ? -8.894 -11.331 -3.803 1.00 90.88 359 PRO A N 1
ATOM 2834 C CA . PRO A 1 359 ? -9.734 -11.174 -2.620 1.00 90.88 359 PRO A CA 1
ATOM 2835 C C . PRO A 1 359 ? -10.323 -9.777 -2.396 1.00 90.88 359 PRO A C 1
ATOM 2837 O O . PRO A 1 359 ? -11.340 -9.717 -1.726 1.00 90.88 359 PRO A O 1
ATOM 2840 N N . ALA A 1 360 ? -9.803 -8.705 -3.011 1.00 90.88 360 ALA A N 1
ATOM 2841 C CA . ALA A 1 360 ? -10.274 -7.323 -2.791 1.00 90.88 360 ALA A CA 1
ATOM 2842 C C . ALA A 1 360 ? -11.793 -7.105 -2.970 1.00 90.88 360 ALA A C 1
ATOM 2844 O O . ALA A 1 360 ? -12.367 -6.173 -2.431 1.00 90.88 360 ALA A O 1
ATOM 2845 N N . LYS A 1 361 ? -12.490 -7.950 -3.737 1.00 88.44 361 LYS A N 1
ATOM 2846 C CA . LYS A 1 361 ? -13.954 -7.884 -3.866 1.00 88.44 361 LYS A CA 1
ATOM 2847 C C . LYS A 1 361 ? -14.717 -8.379 -2.618 1.00 88.44 361 LYS A C 1
ATOM 2849 O O . LYS A 1 361 ? -15.925 -8.151 -2.525 1.00 88.44 361 LYS A O 1
ATOM 2854 N N . TYR A 1 362 ? -14.075 -9.105 -1.706 1.00 90.00 362 TYR A N 1
ATOM 2855 C CA . TYR A 1 362 ? -14.697 -9.560 -0.463 1.00 90.00 362 TYR A CA 1
ATOM 2856 C C . TYR A 1 362 ? -14.887 -8.375 0.485 1.00 90.00 362 TYR A C 1
ATOM 2858 O O . TYR A 1 362 ? -13.973 -7.577 0.665 1.00 90.00 362 TYR A O 1
ATOM 2866 N N . PHE A 1 363 ? -16.061 -8.295 1.115 1.00 87.94 363 PHE A N 1
ATOM 2867 C CA . PHE A 1 363 ? -16.350 -7.263 2.113 1.00 87.94 363 PHE A CA 1
ATOM 2868 C C . PHE A 1 363 ? -15.337 -7.290 3.266 1.00 87.94 363 PHE A C 1
ATOM 2870 O O . PHE A 1 363 ? -14.909 -6.251 3.747 1.00 87.94 363 PHE A O 1
ATOM 2877 N N . GLU A 1 364 ? -14.902 -8.488 3.656 1.00 91.62 364 GLU A N 1
ATOM 2878 C CA . GLU A 1 364 ? -13.933 -8.743 4.727 1.00 91.62 364 GLU A CA 1
ATOM 2879 C C . GLU A 1 364 ? -12.507 -8.191 4.450 1.00 91.62 364 GLU A C 1
ATOM 2881 O O . GLU A 1 364 ? -11.573 -8.518 5.175 1.00 91.62 364 GLU A O 1
ATOM 2886 N N . THR A 1 365 ? -12.312 -7.394 3.390 1.00 95.00 365 THR A N 1
ATOM 2887 C CA . THR A 1 365 ? -11.034 -6.766 3.008 1.00 95.00 365 THR A CA 1
ATOM 2888 C C . THR A 1 365 ? -11.191 -5.263 2.771 1.00 95.00 365 THR A C 1
ATOM 2890 O O . THR A 1 365 ? -12.294 -4.792 2.493 1.00 95.00 365 THR A O 1
ATOM 2893 N N . ILE A 1 366 ? -10.079 -4.527 2.838 1.00 97.62 366 ILE A N 1
ATOM 2894 C CA . ILE A 1 366 ? -9.964 -3.138 2.376 1.00 97.62 366 ILE A CA 1
ATOM 2895 C C . ILE A 1 366 ? -9.468 -3.154 0.925 1.00 97.62 366 ILE A C 1
ATOM 2897 O O . ILE A 1 366 ? -8.336 -3.557 0.650 1.00 97.62 366 ILE A O 1
ATOM 2901 N N . ALA A 1 367 ? -10.304 -2.737 -0.019 1.00 95.81 367 ALA A N 1
ATOM 2902 C CA . ALA A 1 367 ? -10.029 -2.784 -1.449 1.00 95.81 367 ALA A CA 1
ATOM 2903 C C . ALA A 1 367 ? -9.430 -1.468 -1.959 1.00 95.81 367 ALA A C 1
ATOM 2905 O O . ALA A 1 367 ? -10.100 -0.430 -1.964 1.00 95.81 367 ALA A O 1
ATOM 2906 N N . VAL A 1 368 ? -8.191 -1.521 -2.457 1.00 97.50 368 VAL A N 1
ATOM 2907 C CA . VAL A 1 368 ? -7.422 -0.316 -2.801 1.00 97.50 368 VAL A CA 1
ATOM 2908 C C . VAL A 1 368 ? -7.240 -0.146 -4.305 1.00 97.50 368 VAL A C 1
ATOM 2910 O O . VAL A 1 368 ? -6.662 -1.001 -4.989 1.00 97.50 368 VAL A O 1
ATOM 2913 N N . ALA A 1 369 ? -7.704 0.992 -4.821 1.00 94.62 369 ALA A N 1
ATOM 2914 C CA . ALA A 1 369 ? -7.511 1.402 -6.209 1.00 94.62 369 ALA A CA 1
ATOM 2915 C C . ALA A 1 369 ? -6.292 2.329 -6.377 1.00 94.62 369 ALA A C 1
ATOM 2917 O O . ALA A 1 369 ? -5.902 3.049 -5.460 1.00 94.62 369 ALA A O 1
ATOM 2918 N N . ALA A 1 370 ? -5.690 2.324 -7.566 1.00 94.00 370 ALA A N 1
ATOM 2919 C CA . ALA A 1 370 ? -4.502 3.116 -7.875 1.00 94.00 370 ALA A CA 1
ATOM 2920 C C . ALA A 1 370 ? -4.838 4.438 -8.575 1.00 94.00 370 ALA A C 1
ATOM 2922 O O . ALA A 1 370 ? -5.576 4.463 -9.565 1.00 94.00 370 ALA A O 1
ATOM 2923 N N . LEU A 1 371 ? -4.213 5.516 -8.105 1.00 94.06 371 LEU A N 1
ATOM 2924 C CA . LEU A 1 371 ? -4.169 6.821 -8.763 1.00 94.06 371 LEU A CA 1
ATOM 2925 C C . LEU A 1 371 ? -2.838 7.022 -9.506 1.00 94.06 371 LEU A C 1
ATOM 2927 O O . LEU A 1 371 ? -1.823 6.403 -9.164 1.00 94.06 371 LEU A O 1
ATOM 2931 N N . GLU A 1 372 ? -2.848 7.888 -10.520 1.00 91.56 372 GLU A N 1
ATOM 2932 C CA . GLU A 1 372 ? -1.658 8.391 -11.208 1.00 91.56 372 GLU A CA 1
ATOM 2933 C C . GLU A 1 372 ? -1.534 9.918 -11.092 1.00 91.56 372 GLU A C 1
ATOM 2935 O O . GLU A 1 372 ? -2.548 10.615 -11.208 1.00 91.56 372 GLU A O 1
ATOM 2940 N N . PRO A 1 373 ? -0.315 10.441 -10.849 1.00 92.12 373 PRO A N 1
ATOM 2941 C CA . PRO A 1 373 ? -0.066 11.870 -10.787 1.00 92.12 373 PRO A CA 1
ATOM 2942 C C . PRO A 1 373 ? 0.018 12.459 -12.197 1.00 92.12 373 PRO A C 1
ATOM 2944 O O . PRO A 1 373 ? 0.446 11.798 -13.152 1.00 92.12 373 PRO A O 1
ATOM 2947 N N . ILE A 1 374 ? -0.408 13.711 -12.314 1.00 89.56 374 ILE A N 1
ATOM 2948 C CA . ILE A 1 374 ? -0.262 14.565 -13.492 1.00 89.56 374 ILE A CA 1
ATOM 2949 C C . ILE A 1 374 ? 0.104 15.957 -12.986 1.00 89.56 374 ILE A C 1
ATOM 2951 O O . ILE A 1 374 ? -0.557 16.466 -12.085 1.00 89.56 374 ILE A O 1
ATOM 2955 N N . MET A 1 375 ? 1.099 16.596 -13.601 1.00 88.56 375 MET A N 1
ATOM 2956 C CA . MET A 1 375 ? 1.355 18.018 -13.374 1.00 88.56 375 MET A CA 1
ATOM 2957 C C . MET A 1 375 ? 0.479 18.850 -14.313 1.00 88.56 375 MET A C 1
ATOM 2959 O O . MET A 1 375 ? 0.470 18.619 -15.526 1.00 88.56 375 MET A O 1
ATOM 2963 N N . LEU A 1 376 ? -0.249 19.818 -13.763 1.00 87.25 376 LEU A N 1
ATOM 2964 C CA . LEU A 1 376 ? -1.031 20.797 -14.517 1.00 87.25 376 LEU A CA 1
ATOM 2965 C C . LEU A 1 376 ? -0.751 22.177 -13.929 1.00 87.25 376 LEU A C 1
ATOM 2967 O O . LEU A 1 376 ? -1.076 22.408 -12.770 1.00 87.25 376 LEU A O 1
ATOM 2971 N N . GLU A 1 377 ? -0.158 23.070 -14.729 1.00 87.19 377 GLU A N 1
ATOM 2972 C CA . GLU A 1 377 ? 0.237 24.418 -14.279 1.00 87.19 377 GLU A CA 1
ATOM 2973 C C . GLU A 1 377 ? 1.086 24.352 -12.995 1.00 87.19 377 GLU A C 1
ATOM 2975 O O . GLU A 1 377 ? 0.750 24.953 -11.984 1.00 87.19 377 GLU A O 1
ATOM 2980 N N . GLU A 1 378 ? 2.141 23.526 -13.029 1.00 83.00 378 GLU A N 1
ATOM 2981 C CA . GLU A 1 378 ? 3.101 23.292 -11.930 1.00 83.00 378 GLU A CA 1
ATOM 2982 C C . GLU A 1 378 ? 2.523 22.691 -10.630 1.00 83.00 378 GLU A C 1
ATOM 2984 O O . GLU A 1 378 ? 3.285 22.338 -9.728 1.00 83.00 378 GLU A O 1
ATOM 2989 N N . GLU A 1 379 ? 1.213 22.439 -10.571 1.00 86.38 379 GLU A N 1
ATOM 2990 C CA . GLU A 1 379 ? 0.528 21.773 -9.460 1.00 86.38 379 GLU A CA 1
ATOM 2991 C C . GLU A 1 379 ? 0.321 20.271 -9.700 1.00 86.38 379 GLU A C 1
ATOM 2993 O O . GLU A 1 379 ? -0.017 19.827 -10.804 1.00 86.38 379 GLU A O 1
ATOM 2998 N N . LEU A 1 380 ? 0.443 19.482 -8.628 1.00 89.62 380 LEU A N 1
ATOM 2999 C CA . LEU A 1 380 ? 0.141 18.052 -8.630 1.00 89.62 380 LEU A CA 1
ATOM 3000 C C . LEU A 1 380 ? -1.377 17.805 -8.628 1.00 89.62 380 LEU A C 1
ATOM 3002 O O . LEU A 1 380 ? -2.082 18.144 -7.680 1.00 89.62 380 LEU A O 1
ATOM 3006 N N . GLN A 1 381 ? -1.864 17.123 -9.660 1.00 91.12 381 GLN A N 1
ATOM 3007 C CA . GLN A 1 381 ? -3.228 16.607 -9.771 1.00 91.12 381 GLN A CA 1
ATOM 3008 C C . GLN A 1 381 ? -3.206 15.072 -9.721 1.00 91.12 381 GLN A C 1
ATOM 3010 O O . GLN A 1 381 ? -2.236 14.446 -10.156 1.00 91.12 381 GLN A O 1
ATOM 3015 N N . LEU A 1 382 ? -4.278 14.439 -9.230 1.00 91.81 382 LEU A N 1
ATOM 3016 C CA . LEU A 1 382 ? -4.363 12.978 -9.117 1.00 91.81 382 LEU A CA 1
ATOM 3017 C C . LEU A 1 382 ? -5.612 12.442 -9.808 1.00 91.81 382 LEU A C 1
ATOM 3019 O O . LEU A 1 382 ? -6.747 12.723 -9.419 1.00 91.81 382 LEU A O 1
ATOM 3023 N N . ILE A 1 383 ? -5.397 11.611 -10.826 1.00 90.88 383 ILE A N 1
ATOM 3024 C CA . ILE A 1 383 ? -6.483 10.967 -11.563 1.00 90.88 383 ILE A CA 1
ATOM 3025 C C . ILE A 1 383 ? -6.468 9.450 -11.345 1.00 90.88 383 ILE A C 1
ATOM 3027 O O . ILE A 1 383 ? -5.422 8.873 -11.049 1.00 90.88 383 ILE A O 1
ATOM 3031 N N . PRO A 1 384 ? -7.602 8.757 -11.523 1.00 91.12 384 PRO A N 1
ATOM 3032 C CA . PRO A 1 384 ? -7.639 7.302 -11.530 1.00 91.12 384 PRO A CA 1
ATOM 3033 C C . PRO A 1 384 ? -6.699 6.710 -12.578 1.00 91.12 384 PRO A C 1
ATOM 3035 O O . PRO A 1 384 ? -6.849 6.988 -13.771 1.00 91.12 384 PRO A O 1
ATOM 3038 N N . TRP A 1 385 ? -5.763 5.858 -12.147 1.00 90.06 385 TRP A N 1
ATOM 3039 C CA . TRP A 1 385 ? -4.798 5.262 -13.062 1.00 90.06 385 TRP A CA 1
ATOM 3040 C C . TRP A 1 385 ? -5.521 4.421 -14.109 1.00 90.06 385 TRP A C 1
ATOM 3042 O O . TRP A 1 385 ? -6.270 3.498 -13.780 1.00 90.06 385 TRP A O 1
ATOM 3052 N N . SER A 1 386 ? -5.249 4.690 -15.385 1.00 84.44 386 SER A N 1
ATOM 3053 C CA . SER A 1 386 ? -5.937 4.063 -16.526 1.00 84.44 386 SER A CA 1
ATOM 3054 C C . SER A 1 386 ? -5.931 2.522 -16.564 1.00 84.44 386 SER A C 1
ATOM 3056 O O . SER A 1 386 ? -6.748 1.932 -17.276 1.00 84.44 386 SER A O 1
ATOM 3058 N N . LYS A 1 387 ? -5.040 1.856 -15.811 1.00 83.81 387 LYS A N 1
ATOM 3059 C CA . LYS A 1 387 ? -4.979 0.385 -15.678 1.00 83.81 387 LYS A CA 1
ATOM 3060 C C . LYS A 1 387 ? -5.471 -0.141 -14.326 1.00 83.81 387 LYS A C 1
ATOM 3062 O O . LYS A 1 387 ? -5.538 -1.358 -14.167 1.00 83.81 387 LYS A O 1
ATOM 3067 N N . SER A 1 388 ? -5.837 0.720 -13.378 1.00 87.44 388 SER A N 1
ATOM 3068 C CA . SER A 1 388 ? -6.466 0.288 -12.129 1.00 87.44 388 SER A CA 1
ATOM 3069 C C . SER A 1 388 ? -7.841 -0.307 -12.422 1.00 87.44 388 SER A C 1
ATOM 3071 O O . SER A 1 388 ? -8.672 0.299 -13.103 1.00 87.44 388 SER A O 1
ATOM 3073 N N . CYS A 1 389 ? -8.120 -1.480 -11.862 1.00 88.12 389 CYS A N 1
ATOM 3074 C CA . CYS A 1 389 ? -9.495 -1.866 -11.598 1.00 88.12 389 CYS A CA 1
ATOM 3075 C C . CYS A 1 389 ? -10.106 -0.892 -10.581 1.00 88.12 389 CYS A C 1
ATOM 3077 O O . CYS A 1 389 ? -9.409 -0.259 -9.787 1.00 88.12 389 CYS A O 1
ATOM 3079 N N . GLY A 1 390 ? -11.426 -0.788 -10.623 1.00 86.50 390 GLY A N 1
ATOM 3080 C CA . GLY A 1 390 ? -12.229 -0.006 -9.697 1.00 86.50 390 GLY A CA 1
ATOM 3081 C C . GLY A 1 390 ? -13.645 -0.567 -9.676 1.00 86.50 390 GLY A C 1
ATOM 3082 O O . GLY A 1 390 ? -13.952 -1.523 -10.394 1.00 86.50 390 GLY A O 1
ATOM 3083 N N . GLY A 1 391 ? -14.507 -0.003 -8.845 1.00 85.44 391 GLY A N 1
ATOM 3084 C CA . GLY A 1 391 ? -15.888 -0.444 -8.706 1.00 85.44 391 GLY A CA 1
ATOM 3085 C C . GLY A 1 391 ? -16.546 0.116 -7.456 1.00 85.44 391 GLY A C 1
ATOM 3086 O O . GLY A 1 391 ? -15.939 0.863 -6.697 1.00 85.44 391 GLY A O 1
ATOM 3087 N N . THR A 1 392 ? -17.791 -0.288 -7.223 1.00 82.38 392 THR A N 1
ATOM 3088 C CA . THR A 1 392 ? -18.563 0.114 -6.039 1.00 82.38 392 THR A CA 1
ATOM 3089 C C . THR A 1 392 ? -17.993 -0.401 -4.724 1.00 82.38 392 THR A C 1
ATOM 3091 O O . THR A 1 392 ? -18.363 0.139 -3.697 1.00 82.38 392 THR A O 1
ATOM 3094 N N . ASN A 1 393 ? -17.133 -1.424 -4.757 1.00 84.25 393 ASN A N 1
ATOM 3095 C CA . ASN A 1 393 ? -16.518 -2.031 -3.576 1.00 84.25 393 ASN A CA 1
ATOM 3096 C C . ASN A 1 393 ? -15.054 -1.590 -3.390 1.00 84.25 393 ASN A C 1
ATOM 3098 O O . ASN A 1 393 ? -14.315 -2.304 -2.735 1.00 84.25 393 ASN A O 1
ATOM 3102 N N . VAL A 1 394 ? -14.597 -0.506 -4.034 1.00 91.19 394 VAL A N 1
ATOM 3103 C CA . VAL A 1 394 ? -13.337 0.148 -3.634 1.00 91.19 394 VAL A CA 1
ATOM 3104 C C . VAL A 1 394 ? -13.632 0.904 -2.347 1.00 91.19 394 VAL A C 1
ATOM 3106 O O . VAL A 1 394 ? -14.616 1.640 -2.324 1.00 91.19 394 VAL A O 1
ATOM 3109 N N . ASP A 1 395 ? -12.798 0.746 -1.322 1.00 94.31 395 ASP A N 1
ATOM 3110 C CA . ASP A 1 395 ? -12.917 1.489 -0.062 1.00 94.31 395 ASP A CA 1
ATOM 3111 C C . ASP A 1 395 ? -12.160 2.822 -0.138 1.00 94.31 395 ASP A C 1
ATOM 3113 O O . ASP A 1 395 ? -12.692 3.866 0.234 1.00 94.31 395 ASP A O 1
ATOM 3117 N N . ILE A 1 396 ? -10.942 2.804 -0.694 1.00 96.12 396 ILE A N 1
ATOM 3118 C CA . ILE A 1 396 ? -10.050 3.969 -0.792 1.00 96.12 396 ILE A CA 1
ATOM 3119 C C . ILE A 1 396 ? -9.162 3.886 -2.047 1.00 96.12 396 ILE A C 1
ATOM 3121 O O . ILE A 1 396 ? -8.947 2.811 -2.620 1.00 96.12 396 ILE A O 1
ATOM 3125 N N . SER A 1 397 ? -8.627 5.024 -2.487 1.00 96.06 397 SER A N 1
ATOM 3126 C CA . SER A 1 397 ? -7.638 5.104 -3.570 1.00 96.06 397 SER A CA 1
ATOM 3127 C C . SER A 1 397 ? -6.335 5.716 -3.056 1.00 96.06 397 SER A C 1
ATOM 3129 O O . SER A 1 397 ? -6.354 6.608 -2.212 1.00 96.06 397 SER A O 1
ATOM 3131 N N . ALA A 1 398 ? -5.197 5.254 -3.568 1.00 97.19 398 ALA A N 1
ATOM 3132 C CA . ALA A 1 398 ? -3.877 5.718 -3.140 1.00 97.19 398 ALA A CA 1
ATOM 3133 C C . ALA A 1 398 ? -2.879 5.754 -4.322 1.00 97.19 398 ALA A C 1
ATOM 3135 O O . ALA A 1 398 ? -3.188 5.227 -5.402 1.00 97.19 398 ALA A O 1
ATOM 3136 N N . PRO A 1 399 ? -1.695 6.377 -4.166 1.00 96.38 399 PRO A N 1
ATOM 3137 C CA . PRO A 1 399 ? -0.670 6.438 -5.205 1.00 96.38 399 PRO A CA 1
ATOM 3138 C C . PRO A 1 399 ? -0.282 5.056 -5.728 1.00 96.38 399 PRO A C 1
ATOM 3140 O O . PRO A 1 399 ? 0.189 4.190 -4.995 1.00 96.38 399 PRO A O 1
ATOM 3143 N N . GLY A 1 400 ? -0.473 4.836 -7.026 1.00 92.75 400 GLY A N 1
ATOM 3144 C CA . GLY A 1 400 ? -0.204 3.543 -7.649 1.00 92.75 400 GLY A CA 1
ATOM 3145 C C . GLY A 1 400 ? 0.495 3.641 -8.993 1.00 92.75 400 GLY A C 1
ATOM 3146 O O . GLY A 1 400 ? 0.559 2.639 -9.704 1.00 92.75 400 GLY A O 1
ATOM 3147 N N . LYS A 1 401 ? 1.024 4.808 -9.377 1.00 90.56 401 LYS A N 1
ATOM 3148 C CA . LYS A 1 401 ? 1.703 4.997 -10.662 1.00 90.56 401 LYS A CA 1
ATOM 3149 C C . LYS A 1 401 ? 2.820 6.030 -10.587 1.00 90.56 401 LYS A C 1
ATOM 3151 O O . LYS A 1 401 ? 2.631 7.057 -9.970 1.00 90.56 401 LYS A O 1
ATOM 3156 N N . TYR A 1 402 ? 3.952 5.755 -11.243 1.00 87.62 402 TYR A N 1
ATOM 3157 C CA . TYR A 1 402 ? 5.200 6.520 -11.101 1.00 87.62 402 TYR A CA 1
ATOM 3158 C C . TYR A 1 402 ? 5.744 6.503 -9.663 1.00 87.62 402 TYR A C 1
ATOM 3160 O O . TYR A 1 402 ? 6.285 7.486 -9.174 1.00 87.62 402 TYR A O 1
ATOM 3168 N N . ILE A 1 403 ? 5.644 5.339 -9.016 1.00 88.12 403 ILE A N 1
ATOM 3169 C CA . ILE A 1 403 ? 6.325 5.052 -7.749 1.00 88.12 403 ILE A CA 1
ATOM 3170 C C . ILE A 1 403 ? 7.742 4.582 -8.073 1.00 88.12 403 ILE A C 1
ATOM 3172 O O . ILE A 1 403 ? 7.906 3.675 -8.898 1.00 88.12 403 ILE A O 1
ATOM 3176 N N . TYR A 1 404 ? 8.748 5.214 -7.479 1.00 85.00 404 TYR A N 1
ATOM 3177 C CA . TYR A 1 404 ? 10.156 4.883 -7.675 1.00 85.00 404 TYR A CA 1
ATOM 3178 C C . TYR A 1 404 ? 10.557 3.752 -6.722 1.00 85.00 404 TYR A C 1
ATOM 3180 O O . TYR A 1 404 ? 10.373 3.868 -5.517 1.00 85.00 404 TYR A O 1
ATOM 3188 N N . THR A 1 405 ? 11.024 2.618 -7.253 1.00 81.44 405 THR A N 1
ATOM 3189 C CA . THR A 1 405 ? 11.248 1.402 -6.446 1.00 81.44 405 THR A CA 1
ATOM 3190 C C . THR A 1 405 ? 12.398 0.544 -6.968 1.00 81.44 405 THR A C 1
ATOM 3192 O O . THR A 1 405 ? 12.648 0.559 -8.179 1.00 81.44 405 THR A O 1
ATOM 3195 N N . PRO A 1 406 ? 13.058 -0.245 -6.100 1.00 79.06 406 PRO A N 1
ATOM 3196 C CA . PRO A 1 406 ? 14.062 -1.225 -6.509 1.00 79.06 406 PRO A CA 1
ATOM 3197 C C . PRO A 1 406 ? 13.482 -2.292 -7.447 1.00 79.06 406 PRO A C 1
ATOM 3199 O O . PRO A 1 406 ? 12.297 -2.643 -7.371 1.00 79.06 406 PRO A O 1
ATOM 3202 N N . PHE A 1 407 ? 14.316 -2.842 -8.330 1.00 72.50 407 PHE A N 1
ATOM 3203 C CA . PHE A 1 407 ? 13.968 -3.976 -9.185 1.00 72.50 407 PHE A CA 1
ATOM 3204 C C . PHE A 1 407 ? 15.195 -4.780 -9.633 1.00 72.50 407 PHE A C 1
ATOM 3206 O O . PHE A 1 407 ? 16.274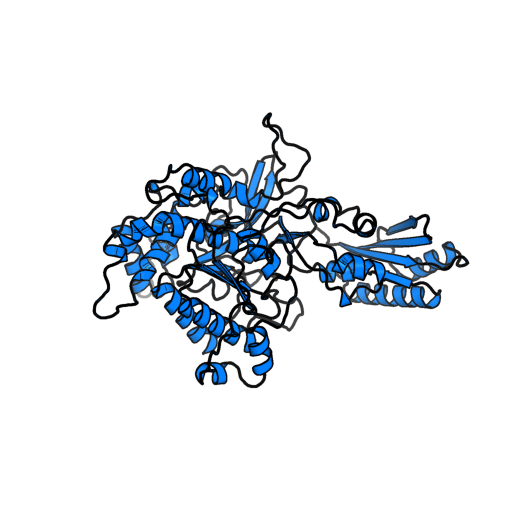 -4.234 -9.815 1.00 72.50 407 PHE A O 1
ATOM 3213 N N . GLU A 1 408 ? 15.008 -6.068 -9.919 1.00 65.44 408 GLU A N 1
ATOM 3214 C CA . GLU A 1 408 ? 16.058 -6.931 -10.476 1.00 65.44 408 GLU A CA 1
ATOM 3215 C C . GLU A 1 408 ? 15.957 -7.045 -12.012 1.00 65.44 408 GLU A C 1
ATOM 3217 O O . GLU A 1 408 ? 14.860 -7.087 -12.589 1.00 65.44 408 GLU A O 1
ATOM 3222 N N . ILE A 1 409 ? 17.100 -7.149 -12.698 1.00 60.84 409 ILE A N 1
ATOM 3223 C CA . ILE A 1 409 ? 17.168 -7.597 -14.096 1.00 60.84 409 ILE A CA 1
ATOM 3224 C C . ILE A 1 409 ? 17.463 -9.100 -14.117 1.00 60.84 409 ILE A C 1
ATOM 3226 O O . ILE A 1 409 ? 18.410 -9.558 -13.503 1.00 60.84 409 ILE A O 1
ATOM 3230 N N . SER A 1 410 ? 16.699 -9.876 -14.894 1.00 61.16 410 SER A N 1
ATOM 3231 C CA . SER A 1 410 ? 17.000 -11.299 -15.128 1.00 61.16 410 SER A CA 1
ATOM 3232 C C . SER A 1 410 ? 18.290 -11.449 -15.948 1.00 61.16 410 SER A C 1
ATOM 3234 O O . SER A 1 410 ? 18.289 -11.342 -17.180 1.00 61.16 410 SER A O 1
ATOM 3236 N N . LEU A 1 411 ? 19.379 -11.702 -15.222 1.00 64.25 411 LEU A N 1
ATOM 3237 C CA . LEU A 1 411 ? 20.763 -11.839 -15.686 1.00 64.25 411 LEU A CA 1
ATOM 3238 C C . LEU A 1 411 ? 20.953 -12.959 -16.719 1.00 64.25 411 LEU A C 1
ATOM 3240 O O . LEU A 1 411 ? 21.783 -12.838 -17.614 1.00 64.25 411 LEU A O 1
ATOM 3244 N N . ASP A 1 412 ? 20.117 -14.002 -16.673 1.00 62.25 412 ASP A N 1
ATOM 3245 C CA . ASP A 1 412 ? 20.112 -15.153 -17.600 1.00 62.25 412 ASP A CA 1
ATOM 3246 C C . ASP A 1 412 ? 19.934 -14.763 -19.085 1.00 62.25 412 ASP A C 1
ATOM 3248 O O . ASP A 1 412 ? 20.099 -15.580 -19.992 1.00 62.25 412 ASP A O 1
ATOM 3252 N N . LYS A 1 413 ? 19.538 -13.512 -19.353 1.00 57.31 413 LYS A N 1
ATOM 3253 C CA . LYS A 1 413 ? 19.329 -12.951 -20.697 1.00 57.31 413 LYS A CA 1
ATOM 3254 C C . LYS A 1 413 ? 20.462 -12.030 -21.161 1.00 57.31 413 LYS A C 1
ATOM 3256 O O . LYS A 1 413 ? 20.362 -11.474 -22.258 1.00 57.31 413 LYS A O 1
ATOM 3261 N N . ILE A 1 414 ? 21.507 -11.866 -20.353 1.00 63.06 414 ILE A N 1
ATOM 3262 C CA . ILE A 1 414 ? 22.672 -11.021 -20.622 1.00 63.06 414 ILE A CA 1
ATOM 3263 C C . ILE A 1 414 ? 23.833 -11.923 -21.048 1.00 63.06 414 ILE A C 1
ATOM 3265 O O . ILE A 1 414 ? 24.181 -12.870 -20.351 1.00 63.06 414 ILE A O 1
ATOM 3269 N N . GLN A 1 415 ? 24.398 -11.660 -22.230 1.00 63.59 415 GLN A N 1
ATOM 3270 C CA . GLN A 1 415 ? 25.459 -12.485 -22.838 1.00 63.59 415 GLN A CA 1
ATOM 3271 C C . GLN A 1 415 ? 26.860 -11.871 -22.693 1.00 63.59 415 GLN A C 1
ATOM 3273 O O . GLN A 1 415 ? 27.866 -12.496 -23.035 1.00 63.59 415 GLN A O 1
ATOM 3278 N N . ASP A 1 416 ? 26.925 -10.637 -22.202 1.00 62.59 416 ASP A N 1
ATOM 3279 C CA . ASP A 1 416 ? 28.152 -9.969 -21.799 1.00 62.59 416 ASP A CA 1
ATOM 3280 C C . ASP A 1 416 ? 28.451 -10.317 -20.336 1.00 62.59 416 ASP A C 1
ATOM 3282 O O . ASP A 1 416 ? 27.723 -9.902 -19.437 1.00 62.59 416 ASP A O 1
ATOM 3286 N N . GLY A 1 417 ? 29.505 -11.107 -20.110 1.00 67.38 417 GLY A N 1
ATOM 3287 C CA . GLY A 1 417 ? 29.895 -11.562 -18.776 1.00 67.38 417 GLY A CA 1
ATOM 3288 C C . GLY A 1 417 ? 30.301 -10.424 -17.840 1.00 67.38 417 GLY A C 1
ATOM 3289 O O . GLY A 1 417 ? 29.937 -10.470 -16.673 1.00 67.38 417 GLY A O 1
ATOM 3290 N N . LYS A 1 418 ? 30.953 -9.370 -18.355 1.00 65.06 418 LYS A N 1
ATOM 3291 C CA . LYS A 1 418 ? 31.357 -8.215 -17.537 1.00 65.06 418 LYS A CA 1
ATOM 3292 C C . LYS A 1 418 ? 30.145 -7.390 -17.131 1.00 65.06 418 LYS A C 1
ATOM 3294 O O . LYS A 1 418 ? 30.016 -7.023 -15.973 1.00 65.06 418 LYS A O 1
ATOM 3299 N N . LEU A 1 419 ? 29.223 -7.152 -18.066 1.00 62.69 419 LEU A N 1
ATOM 3300 C CA . LEU A 1 419 ? 27.954 -6.486 -17.761 1.00 62.69 419 LEU A CA 1
ATOM 3301 C C . LEU A 1 419 ? 27.085 -7.321 -16.805 1.00 62.69 419 LEU A C 1
ATOM 3303 O O . LEU A 1 419 ? 26.365 -6.750 -15.993 1.00 62.69 419 LEU A O 1
ATOM 3307 N N . LYS A 1 420 ? 27.138 -8.656 -16.898 1.00 68.31 420 LYS A N 1
ATOM 3308 C CA . LYS A 1 420 ? 26.420 -9.572 -16.003 1.00 68.31 420 LYS A CA 1
ATOM 3309 C C . LYS A 1 420 ? 26.966 -9.495 -14.575 1.00 68.31 420 LYS A C 1
ATOM 3311 O O . LYS A 1 420 ? 26.185 -9.204 -13.685 1.00 68.31 420 LYS A O 1
ATOM 3316 N N . GLU A 1 421 ? 28.276 -9.642 -14.391 1.00 66.44 421 GLU A N 1
ATOM 3317 C CA . GLU A 1 421 ? 28.989 -9.476 -13.110 1.00 66.44 421 GLU A CA 1
ATOM 3318 C C . GLU A 1 421 ? 28.732 -8.090 -12.487 1.00 66.44 421 GLU A C 1
ATOM 3320 O O . GLU A 1 421 ? 28.412 -7.946 -11.310 1.00 66.44 421 GLU A O 1
ATOM 3325 N N . GLN A 1 422 ? 28.774 -7.045 -13.312 1.00 61.81 422 GLN A N 1
ATOM 3326 C CA . GLN A 1 422 ? 28.455 -5.676 -12.909 1.00 61.81 422 GLN A CA 1
ATOM 3327 C C . GLN A 1 422 ? 26.994 -5.495 -12.467 1.00 61.81 422 GLN A C 1
ATOM 3329 O O . GLN A 1 422 ? 26.722 -4.742 -11.537 1.00 61.81 422 GLN A O 1
ATOM 3334 N N . LEU A 1 423 ? 26.047 -6.177 -13.113 1.00 64.31 423 LEU A N 1
ATOM 3335 C CA . LEU A 1 423 ? 24.628 -6.149 -12.746 1.00 64.31 423 LEU A CA 1
ATOM 3336 C C . LEU A 1 423 ? 24.278 -7.094 -11.590 1.00 64.31 423 LEU A C 1
ATOM 3338 O O . LEU A 1 423 ? 23.277 -6.860 -10.922 1.00 64.31 423 LEU A O 1
ATOM 3342 N N . GLU A 1 424 ? 25.084 -8.126 -11.345 1.00 65.44 424 GLU A N 1
ATOM 3343 C CA . GLU A 1 424 ? 25.013 -8.986 -10.155 1.00 65.44 424 GLU A CA 1
ATOM 3344 C C . GLU A 1 424 ? 25.338 -8.191 -8.885 1.00 65.44 424 GLU A C 1
ATOM 3346 O O . GLU A 1 424 ? 24.671 -8.366 -7.868 1.00 65.44 424 GLU A O 1
ATOM 3351 N N . ASN A 1 425 ? 26.275 -7.246 -8.984 1.00 58.25 425 ASN A N 1
ATOM 3352 C CA . ASN A 1 425 ? 26.689 -6.370 -7.886 1.00 58.25 425 ASN A CA 1
ATOM 3353 C C . ASN A 1 425 ? 25.904 -5.037 -7.808 1.00 58.25 425 ASN A C 1
ATOM 3355 O O . ASN A 1 425 ? 26.184 -4.219 -6.938 1.00 58.25 425 ASN A O 1
ATOM 3359 N N . GLY A 1 426 ? 24.948 -4.778 -8.715 1.00 59.28 426 GLY A N 1
ATOM 3360 C CA . GLY A 1 426 ? 24.297 -3.468 -8.876 1.00 59.28 426 GLY A CA 1
ATOM 3361 C C . GLY A 1 426 ? 22.835 -3.396 -8.400 1.00 59.28 426 GLY A C 1
ATOM 3362 O O . GLY A 1 426 ? 21.973 -4.151 -8.848 1.00 59.28 426 GLY A O 1
ATOM 3363 N N . HIS A 1 427 ? 22.510 -2.411 -7.558 1.00 70.06 427 HIS A N 1
ATOM 3364 C CA . HIS A 1 427 ? 21.183 -2.236 -6.939 1.00 70.06 427 HIS A CA 1
ATOM 3365 C C . HIS A 1 427 ? 20.229 -1.333 -7.742 1.00 70.06 427 HIS A C 1
ATOM 3367 O O . HIS A 1 427 ? 20.124 -0.143 -7.469 1.00 70.06 427 HIS A O 1
ATOM 3373 N N . LEU A 1 428 ? 19.526 -1.864 -8.745 1.00 71.12 428 LEU A N 1
ATOM 3374 C CA . LEU A 1 428 ? 18.762 -1.048 -9.707 1.00 71.12 428 LEU A CA 1
ATOM 3375 C C . LEU A 1 428 ? 17.393 -0.549 -9.210 1.00 71.12 428 LEU A C 1
ATOM 3377 O O . LEU A 1 428 ? 16.652 -1.269 -8.546 1.00 71.12 428 LEU A O 1
ATOM 3381 N N . TYR A 1 429 ? 16.996 0.647 -9.663 1.00 75.94 429 TYR A N 1
ATOM 3382 C CA . TYR A 1 429 ? 15.706 1.286 -9.359 1.00 75.94 429 TYR A CA 1
ATOM 3383 C C . TYR A 1 429 ? 14.956 1.698 -10.631 1.00 75.94 429 TYR A C 1
ATOM 3385 O O . TYR A 1 429 ? 15.552 1.916 -11.685 1.00 75.94 429 TYR A O 1
ATOM 3393 N N . LYS A 1 430 ? 13.620 1.755 -10.562 1.00 76.12 430 LYS A N 1
ATOM 3394 C CA . LYS A 1 430 ? 12.769 2.250 -11.654 1.00 76.12 430 LYS A CA 1
ATOM 3395 C C . LYS A 1 430 ? 11.421 2.784 -11.194 1.00 76.12 430 LYS A C 1
ATOM 3397 O O . LYS A 1 430 ? 10.865 2.366 -10.179 1.00 76.12 430 LYS A O 1
ATOM 3402 N N . PHE A 1 431 ? 10.816 3.589 -12.063 1.00 79.06 431 PHE A N 1
ATOM 3403 C CA . PHE A 1 431 ? 9.406 3.952 -11.971 1.00 79.06 431 PHE A CA 1
ATOM 3404 C C . PHE A 1 431 ? 8.472 2.798 -12.351 1.00 79.06 431 PHE A C 1
ATOM 3406 O O . PHE A 1 431 ? 8.442 2.323 -13.491 1.00 79.06 431 PHE A O 1
ATOM 3413 N N . GLY A 1 432 ? 7.666 2.374 -11.383 1.00 77.81 432 GLY A N 1
ATOM 3414 C CA . GLY A 1 432 ? 6.648 1.341 -11.507 1.00 77.81 432 GLY A CA 1
ATOM 3415 C C . GLY A 1 432 ? 5.222 1.882 -11.655 1.00 77.81 432 GLY A C 1
ATOM 3416 O O . GLY A 1 432 ? 4.961 3.011 -12.086 1.00 77.81 432 GLY A O 1
ATOM 3417 N N . GLY A 1 433 ? 4.268 1.029 -11.300 1.00 80.88 433 GLY A N 1
ATOM 3418 C CA . GLY A 1 433 ? 2.881 1.412 -11.060 1.00 80.88 433 GLY A CA 1
ATOM 3419 C C . GLY A 1 433 ? 1.960 0.201 -11.037 1.00 80.88 433 GLY A C 1
ATOM 3420 O O . GLY A 1 433 ? 1.916 -0.529 -12.020 1.00 80.88 433 GLY A O 1
ATOM 3421 N N . ALA A 1 434 ? 1.271 -0.053 -9.933 1.00 85.25 434 ALA A N 1
ATOM 3422 C CA . ALA A 1 434 ? 0.355 -1.173 -9.738 1.00 85.25 434 ALA A CA 1
ATOM 3423 C C . ALA A 1 434 ? -0.687 -0.803 -8.672 1.00 85.25 434 ALA A C 1
ATOM 3425 O O . ALA A 1 434 ? -0.377 -0.037 -7.761 1.00 85.25 434 ALA A O 1
ATOM 3426 N N . THR A 1 435 ? -1.871 -1.424 -8.685 1.00 90.44 435 THR A N 1
ATOM 3427 C CA . THR A 1 435 ? -2.772 -1.374 -7.513 1.00 90.44 435 THR A CA 1
ATOM 3428 C C . THR A 1 435 ? -2.103 -1.886 -6.241 1.00 90.44 435 THR A C 1
ATOM 3430 O O . THR A 1 435 ? -2.410 -1.415 -5.157 1.00 90.44 435 THR A O 1
ATOM 3433 N N . SER A 1 436 ? -1.140 -2.797 -6.366 1.00 91.94 436 SER A N 1
ATOM 3434 C CA . SER A 1 436 ? -0.337 -3.322 -5.260 1.00 91.94 436 SER A CA 1
ATOM 3435 C C . SER A 1 436 ? 0.571 -2.265 -4.615 1.00 91.94 436 SER A C 1
ATOM 3437 O O . SER A 1 436 ? 0.823 -2.328 -3.419 1.00 91.94 436 SER A O 1
ATOM 3439 N N . GLN A 1 437 ? 0.997 -1.251 -5.379 1.00 93.06 437 GLN A N 1
ATOM 3440 C CA . GLN A 1 437 ? 1.707 -0.096 -4.828 1.00 93.06 437 GLN A CA 1
ATOM 3441 C C . GLN A 1 437 ? 0.760 0.801 -4.019 1.00 93.06 437 GLN A C 1
ATOM 3443 O O . GLN A 1 437 ? 1.052 1.129 -2.875 1.00 93.06 437 GLN A O 1
ATOM 3448 N N . ALA A 1 438 ? -0.441 1.073 -4.536 1.00 96.69 438 ALA A N 1
ATOM 3449 C CA . ALA A 1 438 ? -1.482 1.757 -3.764 1.00 96.69 438 ALA A CA 1
ATOM 3450 C C . ALA A 1 438 ? -1.871 0.969 -2.493 1.00 96.69 438 ALA A C 1
ATOM 3452 O O . ALA A 1 438 ? -2.090 1.556 -1.438 1.00 96.69 438 ALA A O 1
ATOM 3453 N N . THR A 1 439 ? -1.879 -0.367 -2.572 1.00 97.56 439 THR A N 1
ATOM 3454 C CA . THR A 1 439 ? -2.173 -1.267 -1.440 1.00 97.56 439 THR A CA 1
ATOM 3455 C C . THR A 1 439 ? -1.197 -1.042 -0.290 1.00 97.56 439 THR A C 1
ATOM 3457 O O . THR A 1 439 ? -1.651 -0.814 0.824 1.00 97.56 439 THR A O 1
ATOM 3460 N N . VAL A 1 440 ? 0.120 -1.015 -0.539 1.00 97.00 440 VAL A N 1
ATOM 3461 C CA . VAL A 1 440 ? 1.097 -0.800 0.546 1.00 97.00 440 VAL A CA 1
ATOM 3462 C C . VAL A 1 440 ? 1.058 0.603 1.155 1.00 97.00 440 VAL A C 1
ATOM 3464 O O . VAL A 1 440 ? 1.417 0.737 2.321 1.00 97.00 440 VAL A O 1
ATOM 3467 N N . HIS A 1 441 ? 0.540 1.621 0.453 1.00 98.38 441 HIS A N 1
ATOM 3468 C CA . HIS A 1 441 ? 0.272 2.925 1.078 1.00 98.38 441 HIS A CA 1
ATOM 3469 C C . HIS A 1 441 ? -0.803 2.811 2.163 1.00 98.38 441 HIS A C 1
ATOM 3471 O O . HIS A 1 441 ? -0.612 3.282 3.282 1.00 98.38 441 HIS A O 1
ATOM 3477 N N . VAL A 1 442 ? -1.899 2.114 1.862 1.00 98.81 442 VAL A N 1
ATOM 3478 C CA . VAL A 1 442 ? -2.992 1.887 2.817 1.00 98.81 442 VAL A CA 1
ATOM 3479 C C . VAL A 1 442 ? -2.578 0.910 3.922 1.00 98.81 442 VAL A C 1
ATOM 3481 O O . VAL A 1 442 ? -2.953 1.117 5.068 1.00 98.81 442 VAL A O 1
ATOM 3484 N N . SER A 1 443 ? -1.755 -0.101 3.627 1.00 98.75 443 SER A N 1
ATOM 3485 C CA . SER A 1 443 ? -1.194 -1.010 4.643 1.00 98.75 443 SER A CA 1
ATOM 3486 C C . SER A 1 443 ? -0.228 -0.304 5.600 1.00 98.75 443 SER A C 1
ATOM 3488 O O . SER A 1 443 ? -0.231 -0.598 6.791 1.00 98.75 443 SER A O 1
ATOM 3490 N N . SER A 1 444 ? 0.558 0.658 5.107 1.00 98.62 444 SER A N 1
ATOM 3491 C CA . SER A 1 444 ? 1.409 1.512 5.951 1.00 98.62 444 SER A CA 1
ATOM 3492 C C . SER A 1 444 ? 0.567 2.433 6.835 1.00 98.62 444 SER A C 1
ATOM 3494 O O . SER A 1 444 ? 0.865 2.604 8.012 1.00 98.62 444 SER A O 1
ATOM 3496 N N . ALA A 1 445 ? -0.533 2.970 6.295 1.00 98.75 445 ALA A N 1
ATOM 3497 C CA . ALA A 1 445 ? -1.450 3.819 7.048 1.00 98.75 445 ALA A CA 1
ATOM 3498 C C . ALA A 1 445 ? -2.226 3.015 8.102 1.00 98.75 445 ALA A C 1
ATOM 3500 O O . ALA A 1 445 ? -2.429 3.501 9.208 1.00 98.75 445 ALA A O 1
ATOM 3501 N N . ALA A 1 446 ? -2.585 1.763 7.796 1.00 98.69 446 ALA A N 1
ATOM 3502 C CA . ALA A 1 446 ? -3.146 0.821 8.760 1.00 98.69 446 ALA A CA 1
ATOM 3503 C C . ALA A 1 446 ? -2.175 0.524 9.907 1.00 98.69 446 ALA A C 1
ATOM 3505 O O . ALA A 1 446 ? -2.614 0.425 11.046 1.00 98.69 446 ALA A O 1
ATOM 3506 N N . ALA A 1 447 ? -0.872 0.399 9.628 1.00 98.50 447 ALA A N 1
ATOM 3507 C CA . ALA A 1 447 ? 0.136 0.126 10.652 1.00 98.50 447 ALA A CA 1
ATOM 3508 C C . ALA A 1 447 ? 0.302 1.307 11.613 1.00 98.50 447 ALA A C 1
ATOM 3510 O O . ALA A 1 447 ? 0.211 1.124 12.824 1.00 98.50 447 ALA A O 1
ATOM 3511 N N . LEU A 1 448 ? 0.447 2.517 11.068 1.00 98.25 448 LEU A N 1
ATOM 3512 C CA . LEU A 1 448 ? 0.525 3.744 11.857 1.00 98.25 448 LEU A CA 1
ATOM 3513 C C . LEU A 1 448 ? -0.770 4.005 12.646 1.00 98.25 448 LEU A C 1
ATOM 3515 O O . LEU A 1 448 ? -0.710 4.244 13.848 1.00 98.25 448 LEU A O 1
ATOM 3519 N N . TRP A 1 449 ? -1.941 3.884 12.012 1.00 97.69 449 TRP A N 1
ATOM 3520 C CA . TRP A 1 449 ? -3.231 4.031 12.694 1.00 97.69 449 TRP A CA 1
ATOM 3521 C C . TRP A 1 449 ? -3.405 2.999 13.811 1.00 97.69 449 TRP A C 1
ATOM 3523 O O . TRP A 1 449 ? -3.781 3.358 14.923 1.00 97.69 449 TRP A O 1
ATOM 3533 N N . LYS A 1 450 ? -3.091 1.721 13.559 1.00 95.44 450 LYS A N 1
ATOM 3534 C CA . LYS A 1 450 ? -3.260 0.677 14.574 1.00 95.44 450 LYS A CA 1
ATOM 3535 C C . LYS A 1 450 ? -2.302 0.875 15.745 1.00 95.44 450 LYS A C 1
ATOM 3537 O O . LYS A 1 450 ? -2.730 0.673 16.871 1.00 95.44 450 LYS A O 1
ATOM 3542 N N . HIS A 1 451 ? -1.064 1.317 15.508 1.00 95.44 451 HIS A N 1
ATOM 3543 C CA . HIS A 1 451 ? -0.144 1.719 16.580 1.00 95.44 451 HIS A CA 1
ATOM 3544 C C . HIS A 1 451 ? -0.775 2.804 17.464 1.00 95.44 451 HIS A C 1
ATOM 3546 O O . HIS A 1 451 ? -1.003 2.563 18.648 1.00 95.44 451 HIS A O 1
ATOM 3552 N N . VAL A 1 452 ? -1.162 3.934 16.862 1.00 95.25 452 VAL A N 1
ATOM 3553 C CA . VAL A 1 452 ? -1.700 5.122 17.555 1.00 95.25 452 VAL A CA 1
ATOM 3554 C C . VAL A 1 452 ? -3.000 4.838 18.314 1.00 95.25 452 VAL A C 1
ATOM 3556 O O . VAL A 1 452 ? -3.139 5.258 19.455 1.00 95.25 452 VAL A O 1
ATOM 3559 N N . TYR A 1 453 ? -3.951 4.122 17.712 1.00 91.69 453 TYR A N 1
ATOM 3560 C CA . TYR A 1 453 ? -5.274 3.902 18.312 1.00 91.69 453 TYR A CA 1
ATOM 3561 C C . TYR A 1 453 ? -5.381 2.616 19.143 1.00 91.69 453 TYR A C 1
ATOM 3563 O O . TYR A 1 453 ? -6.398 2.426 19.808 1.00 91.69 453 TYR A O 1
ATOM 3571 N N . SER A 1 454 ? -4.384 1.718 19.120 1.00 85.44 454 SER A N 1
ATOM 3572 C CA . SER A 1 454 ? -4.495 0.394 19.762 1.00 85.44 454 SER A CA 1
ATOM 3573 C C . SER A 1 454 ? -4.896 0.459 21.232 1.00 85.44 454 SER A C 1
ATOM 3575 O O . SER A 1 454 ? -5.735 -0.330 21.658 1.00 85.44 454 SER A O 1
ATOM 3577 N N . GLU A 1 455 ? -4.329 1.394 21.990 1.00 83.06 455 GLU A N 1
ATOM 3578 C CA . GLU A 1 455 ? -4.563 1.489 23.427 1.00 83.06 455 GLU A CA 1
ATOM 3579 C C . GLU A 1 455 ? -5.927 2.109 23.754 1.00 83.06 455 GLU A C 1
ATOM 3581 O O . GLU A 1 455 ? -6.701 1.517 24.502 1.00 83.06 455 GLU A O 1
ATOM 3586 N N . SER A 1 456 ? -6.296 3.212 23.094 1.00 84.06 456 SER A N 1
ATOM 3587 C CA . SER A 1 456 ? -7.645 3.794 23.194 1.00 84.06 456 SER A CA 1
ATOM 3588 C C . SER A 1 456 ? -8.740 2.773 22.845 1.00 84.06 456 SER A C 1
ATOM 3590 O O . SER A 1 456 ? -9.717 2.621 23.580 1.00 84.06 456 SER A O 1
ATOM 3592 N N . LEU A 1 457 ? -8.540 1.986 21.781 1.00 82.81 457 LEU A N 1
ATOM 3593 C CA . LEU A 1 457 ? -9.467 0.921 21.398 1.00 82.81 457 LEU A CA 1
ATOM 3594 C C . LEU A 1 457 ? -9.535 -0.203 22.445 1.00 82.81 457 LEU A C 1
ATOM 3596 O O . LEU A 1 457 ? -10.600 -0.777 22.623 1.00 82.81 457 LEU A O 1
ATOM 3600 N N . ARG A 1 458 ? -8.457 -0.530 23.169 1.00 79.19 458 ARG A N 1
ATOM 3601 C CA . ARG A 1 458 ? -8.521 -1.518 24.269 1.00 79.19 458 ARG A CA 1
ATOM 3602 C C . ARG A 1 458 ? -9.287 -1.006 25.493 1.00 79.19 458 ARG A C 1
ATOM 3604 O O . ARG A 1 458 ? -9.781 -1.820 26.269 1.00 79.19 458 ARG A O 1
ATOM 3611 N N . GLN A 1 459 ? -9.379 0.307 25.679 1.00 81.50 459 GLN A N 1
ATOM 3612 C CA . GLN A 1 459 ? -10.033 0.911 26.843 1.00 81.50 459 GLN A CA 1
ATOM 3613 C C . GLN A 1 459 ? -11.553 1.059 26.668 1.00 81.50 459 GLN A C 1
ATOM 3615 O O . GLN A 1 459 ? -12.281 1.024 27.658 1.00 81.50 459 GLN A O 1
ATOM 3620 N N . ASP A 1 460 ? -12.057 1.164 25.434 1.00 80.44 460 ASP A N 1
ATOM 3621 C CA . ASP A 1 460 ? -13.500 1.148 25.164 1.00 80.44 460 ASP A CA 1
ATOM 3622 C C . ASP A 1 460 ? -14.039 -0.298 25.171 1.00 80.44 460 ASP A C 1
ATOM 3624 O O . ASP A 1 460 ? -13.710 -1.126 24.315 1.00 80.44 460 ASP A O 1
ATOM 3628 N N . GLU A 1 461 ? -14.925 -0.586 26.132 1.00 81.62 461 GLU A N 1
ATOM 3629 C CA . GLU A 1 461 ? -15.653 -1.853 26.265 1.00 81.62 461 GLU A CA 1
ATOM 3630 C C . GLU A 1 461 ? -16.308 -2.320 24.959 1.00 81.62 461 GLU A C 1
ATOM 3632 O O . GLU A 1 461 ? -16.429 -3.523 24.713 1.00 81.62 461 GLU A O 1
ATOM 3637 N N . PHE A 1 462 ? -16.720 -1.407 24.079 1.00 80.25 462 PHE A N 1
ATOM 3638 C CA . PHE A 1 462 ? -17.258 -1.795 22.786 1.00 80.25 462 PHE A CA 1
ATOM 3639 C C . PHE A 1 462 ? -16.245 -2.563 21.936 1.00 80.25 462 PHE A C 1
ATOM 3641 O O . PHE A 1 462 ? -16.671 -3.421 21.178 1.00 80.25 462 PHE A O 1
ATOM 3648 N N . TYR A 1 463 ? -14.936 -2.362 22.048 1.00 77.94 463 TYR A N 1
ATOM 3649 C CA . TYR A 1 463 ? -13.964 -3.144 21.273 1.00 77.94 463 TYR A CA 1
ATOM 3650 C C . TYR A 1 463 ? -13.434 -4.373 22.033 1.00 77.94 463 TYR A C 1
ATOM 3652 O O . TYR A 1 463 ? -12.913 -5.281 21.386 1.00 77.94 463 TYR A O 1
ATOM 3660 N N . THR A 1 464 ? -13.627 -4.458 23.356 1.00 72.81 464 THR A N 1
ATOM 3661 C CA . THR A 1 464 ? -13.089 -5.542 24.210 1.00 72.81 464 THR A CA 1
ATOM 3662 C C . THR A 1 464 ? -14.120 -6.493 24.825 1.00 72.81 464 THR A C 1
ATOM 3664 O O . THR A 1 464 ? -13.758 -7.609 25.199 1.00 72.81 464 THR A O 1
ATOM 3667 N N . GLN A 1 465 ? -15.407 -6.137 24.896 1.00 65.50 465 GLN A N 1
ATOM 3668 C CA . GLN A 1 465 ? -16.459 -7.047 25.369 1.00 65.50 465 GLN A CA 1
ATOM 3669 C C . GLN A 1 465 ? -16.534 -8.301 24.486 1.00 65.50 465 GLN A C 1
ATOM 3671 O O . GLN A 1 465 ? -16.967 -8.232 23.332 1.00 65.50 465 GLN A O 1
ATOM 3676 N N . HIS A 1 466 ? -16.190 -9.462 25.046 1.00 58.47 466 HIS A N 1
ATOM 3677 C CA . HIS A 1 466 ? -16.369 -10.761 24.399 1.00 58.47 466 HIS A CA 1
ATOM 3678 C C . HIS A 1 466 ? -17.831 -11.225 24.484 1.00 58.47 466 HIS A C 1
ATOM 3680 O O . HIS A 1 466 ? -18.435 -11.247 25.555 1.00 58.47 466 HIS A O 1
ATOM 3686 N N . ASN A 1 467 ? -18.399 -11.686 23.365 1.00 53.03 467 ASN A N 1
ATOM 3687 C CA . ASN A 1 467 ? -19.683 -12.383 23.388 1.00 53.03 467 ASN A CA 1
ATOM 3688 C C . ASN A 1 467 ? -19.454 -13.797 23.938 1.00 53.03 467 ASN A C 1
ATOM 3690 O O . ASN A 1 467 ? -18.691 -14.566 23.353 1.00 53.03 467 ASN A O 1
ATOM 3694 N N . SER A 1 468 ? -20.143 -14.154 25.023 1.00 45.47 468 SER A N 1
ATOM 3695 C CA . SER A 1 468 ? -20.018 -15.454 25.700 1.00 45.47 468 SER A CA 1
ATOM 3696 C C . SER A 1 468 ? -20.268 -16.663 24.791 1.00 45.47 468 SER A C 1
ATOM 3698 O O . SER A 1 468 ? -19.746 -17.743 25.052 1.00 45.47 468 SER A O 1
ATOM 3700 N N . HIS A 1 469 ? -21.015 -16.488 23.697 1.00 44.78 469 HIS A N 1
ATOM 3701 C CA . HIS A 1 469 ? -21.280 -17.540 22.712 1.00 44.78 469 HIS A CA 1
ATOM 3702 C C . HIS A 1 469 ? -20.222 -17.604 21.592 1.00 44.78 469 HIS A C 1
ATOM 3704 O O . HIS A 1 469 ? -20.105 -18.620 20.905 1.00 44.78 469 HIS A O 1
ATOM 3710 N N . HIS A 1 470 ? -19.430 -16.542 21.405 1.00 45.28 470 HIS A N 1
ATOM 3711 C CA . HIS A 1 470 ? -18.382 -16.447 20.387 1.00 45.28 470 HIS A CA 1
ATOM 3712 C C . HIS A 1 470 ? -17.179 -15.603 20.873 1.00 45.28 470 HIS A C 1
ATOM 3714 O O . HIS A 1 470 ? -17.052 -14.435 20.489 1.00 45.28 470 HIS A O 1
ATOM 3720 N N . PRO A 1 471 ? -16.241 -16.195 21.641 1.00 44.88 471 PRO A N 1
ATOM 3721 C CA . PRO A 1 471 ? -15.099 -15.473 22.219 1.00 44.88 471 PRO A CA 1
ATOM 3722 C C . PRO A 1 471 ? -14.197 -14.759 21.196 1.00 44.88 471 PRO A C 1
ATOM 3724 O O . PRO A 1 471 ? -13.615 -13.726 21.504 1.00 44.88 471 PRO A O 1
ATOM 3727 N N . ASN A 1 472 ? -14.124 -15.274 19.962 1.00 44.12 472 ASN A N 1
ATOM 3728 C CA . ASN A 1 472 ? -13.225 -14.804 18.897 1.00 44.12 472 ASN A CA 1
ATOM 3729 C C . ASN A 1 472 ? -13.889 -13.874 17.853 1.00 44.12 472 ASN A C 1
ATOM 3731 O O . ASN A 1 472 ? -13.352 -13.732 16.755 1.00 44.12 472 ASN A O 1
ATOM 3735 N N . ALA A 1 473 ? -15.093 -13.341 18.101 1.00 44.50 473 ALA A N 1
ATOM 3736 C CA . ALA A 1 473 ? -15.944 -12.801 17.026 1.00 44.50 473 ALA A CA 1
ATOM 3737 C C . ALA A 1 473 ? -16.166 -11.280 17.004 1.00 44.50 473 ALA A C 1
ATOM 3739 O O . ALA A 1 473 ? -17.012 -10.838 16.231 1.00 44.50 473 ALA A O 1
ATOM 3740 N N . LEU A 1 474 ? -15.462 -10.488 17.821 1.00 54.34 474 LEU A N 1
ATOM 3741 C CA . LEU A 1 474 ? -15.755 -9.051 17.971 1.00 54.34 474 LEU A CA 1
ATOM 3742 C C . LEU A 1 474 ? -14.580 -8.104 17.682 1.00 54.34 474 LEU A C 1
ATOM 3744 O O . LEU A 1 474 ? -14.781 -6.895 17.593 1.00 54.34 474 LEU A O 1
ATOM 3748 N N . ASN A 1 475 ? -13.384 -8.626 17.407 1.00 71.44 475 ASN A N 1
ATOM 3749 C CA . ASN A 1 475 ? -12.232 -7.792 17.052 1.00 71.44 475 ASN A CA 1
ATOM 3750 C C . ASN A 1 475 ? -12.365 -7.168 15.647 1.00 71.44 475 ASN A C 1
ATOM 3752 O O . ASN A 1 475 ? -11.671 -6.202 15.333 1.00 71.44 475 ASN A O 1
ATOM 3756 N N . ASN A 1 476 ? -13.287 -7.652 14.803 1.00 81.62 476 ASN A N 1
ATOM 3757 C CA . ASN A 1 476 ? -13.608 -7.020 13.517 1.00 81.62 476 ASN A CA 1
ATOM 3758 C C . ASN A 1 476 ? -14.083 -5.563 13.655 1.00 81.62 476 ASN A C 1
ATOM 3760 O O . ASN A 1 476 ? -13.977 -4.800 12.696 1.00 81.62 476 ASN A O 1
ATOM 3764 N N . ARG A 1 477 ? -14.552 -5.164 14.846 1.00 86.38 477 ARG A N 1
ATOM 3765 C CA . ARG A 1 477 ? -14.843 -3.769 15.204 1.00 86.38 477 ARG A CA 1
ATOM 3766 C C . ARG A 1 477 ? -13.658 -2.843 14.906 1.00 86.38 477 ARG A C 1
ATOM 3768 O O . ARG A 1 477 ? -13.870 -1.763 14.370 1.00 86.38 477 ARG A O 1
ATOM 3775 N N . VAL A 1 478 ? -12.421 -3.294 15.139 1.00 89.06 478 VAL A N 1
ATOM 3776 C CA . VAL A 1 478 ? -11.190 -2.545 14.817 1.00 89.06 478 VAL A CA 1
ATOM 3777 C C . VAL A 1 478 ? -11.030 -2.336 13.305 1.00 89.06 478 VAL A C 1
ATOM 3779 O O . VAL A 1 478 ? -10.647 -1.254 12.865 1.00 89.06 478 VAL A O 1
ATOM 3782 N N . VAL A 1 479 ? -11.369 -3.341 12.488 1.00 91.88 479 VAL A N 1
ATOM 3783 C CA . VAL A 1 479 ? -11.288 -3.242 11.017 1.00 91.88 479 VAL A CA 1
ATOM 3784 C C . VAL A 1 479 ? -12.329 -2.264 10.477 1.00 91.88 479 VAL A C 1
ATOM 3786 O O . VAL A 1 479 ? -12.022 -1.472 9.588 1.00 91.88 479 VAL A O 1
ATOM 3789 N N . GLU A 1 480 ? -13.546 -2.278 11.024 1.00 89.75 480 GLU A N 1
ATOM 3790 C CA . GLU A 1 480 ? -14.592 -1.335 10.619 1.00 89.75 480 GLU A CA 1
ATOM 3791 C C . GLU A 1 480 ? -14.352 0.082 11.161 1.00 89.75 480 GLU A C 1
ATOM 3793 O O . GLU A 1 480 ? -14.671 1.044 10.463 1.00 89.75 480 GLU A O 1
ATOM 3798 N N . ALA A 1 481 ? -13.698 0.234 12.319 1.00 91.19 481 ALA A N 1
ATOM 3799 C CA . ALA A 1 481 ? -13.231 1.533 12.798 1.00 91.19 481 ALA A CA 1
ATOM 3800 C C . ALA A 1 481 ? -12.184 2.146 11.855 1.00 91.19 481 ALA A C 1
ATOM 3802 O O . ALA A 1 481 ? -12.326 3.294 11.429 1.00 91.19 481 ALA A O 1
ATOM 3803 N N . PHE A 1 482 ? -11.200 1.348 11.427 1.00 94.50 482 PHE A N 1
ATOM 3804 C CA . PHE A 1 482 ? -10.230 1.752 10.409 1.00 94.50 482 PHE A CA 1
ATOM 3805 C C . PHE A 1 482 ? -10.891 2.072 9.057 1.00 94.50 482 PHE A C 1
ATOM 3807 O O . PHE A 1 482 ? -10.567 3.083 8.432 1.00 94.50 482 PHE A O 1
ATOM 3814 N N . ARG A 1 483 ? -11.846 1.248 8.596 1.00 93.50 483 ARG A N 1
ATOM 3815 C CA . ARG A 1 483 ? -12.578 1.483 7.335 1.00 93.50 483 ARG A CA 1
ATOM 3816 C C . ARG A 1 483 ? -13.392 2.780 7.382 1.00 93.50 483 ARG A C 1
ATOM 3818 O O . ARG A 1 483 ? -13.433 3.503 6.386 1.00 93.50 483 ARG A O 1
ATOM 3825 N N . TYR A 1 484 ? -14.018 3.081 8.520 1.00 92.00 484 TYR A N 1
ATOM 3826 C CA . TYR A 1 484 ? -14.723 4.341 8.740 1.00 92.00 484 TYR A CA 1
ATOM 3827 C C . TYR A 1 484 ? -13.756 5.523 8.683 1.00 92.00 484 TYR A C 1
ATOM 3829 O O . TYR A 1 484 ? -13.968 6.425 7.871 1.00 92.00 484 TYR A O 1
ATOM 3837 N N . GLY A 1 485 ? -12.663 5.468 9.454 1.00 92.75 485 GLY A N 1
ATOM 3838 C CA . GLY A 1 485 ? -11.610 6.484 9.443 1.00 92.75 485 GLY A CA 1
ATOM 3839 C C . GLY A 1 485 ? -11.116 6.761 8.025 1.00 92.75 485 GLY A C 1
ATOM 3840 O O . GLY A 1 485 ? -11.191 7.897 7.571 1.00 92.75 485 GLY A O 1
ATOM 3841 N N . LEU A 1 486 ? -10.755 5.718 7.265 1.00 94.19 486 LEU A N 1
ATOM 3842 C CA . LEU A 1 486 ? -10.365 5.836 5.853 1.00 94.19 486 LEU A CA 1
ATOM 3843 C C . LEU A 1 486 ? -11.414 6.537 4.982 1.00 94.19 486 LEU A C 1
ATOM 3845 O O . LEU A 1 486 ? -11.044 7.295 4.086 1.00 94.19 486 LEU A O 1
ATOM 3849 N N . PHE A 1 487 ? -12.708 6.268 5.175 1.00 90.88 487 PHE A N 1
ATOM 3850 C CA . PHE A 1 487 ? -13.738 6.924 4.373 1.00 90.88 487 PHE A CA 1
ATOM 3851 C C . PHE A 1 487 ? -13.939 8.386 4.779 1.00 90.88 487 PHE A C 1
ATOM 3853 O O . PHE A 1 487 ? -14.121 9.233 3.903 1.00 90.88 487 PHE A O 1
ATOM 3860 N N . HIS A 1 488 ? -13.936 8.696 6.071 1.00 90.75 488 HIS A N 1
ATOM 3861 C CA . HIS A 1 488 ? -14.231 10.042 6.555 1.00 90.75 488 HIS A CA 1
ATOM 3862 C C . HIS A 1 488 ? -13.023 10.981 6.434 1.00 90.75 488 HIS A C 1
ATOM 3864 O O . HIS A 1 488 ? -13.207 12.140 6.064 1.00 90.75 488 HIS A O 1
ATOM 3870 N N . SER A 1 489 ? -11.800 10.480 6.628 1.00 94.25 489 SER A N 1
ATOM 3871 C CA . SER A 1 489 ? -10.566 11.264 6.508 1.00 94.25 489 SER A CA 1
ATOM 3872 C C . SER A 1 489 ? -10.123 11.527 5.067 1.00 94.25 489 SER A C 1
ATOM 3874 O O . SER A 1 489 ? -9.356 12.463 4.832 1.00 94.25 489 SER A O 1
ATOM 3876 N N . LYS A 1 490 ? -10.594 10.728 4.090 1.00 92.31 490 LYS A N 1
ATOM 3877 C CA . LYS A 1 490 ? -10.130 10.796 2.694 1.00 92.31 490 LYS A CA 1
ATOM 3878 C C . LYS A 1 490 ? -10.143 12.220 2.145 1.00 92.31 490 LYS A C 1
ATOM 3880 O O . LYS A 1 490 ? -11.122 12.962 2.255 1.00 92.31 490 LYS A O 1
ATOM 3885 N N . ASN A 1 491 ? -9.081 12.573 1.436 1.00 89.75 491 ASN A N 1
ATOM 3886 C CA . ASN A 1 491 ? -9.069 13.790 0.653 1.00 89.75 491 ASN A CA 1
ATOM 3887 C C . ASN A 1 491 ? -10.008 13.604 -0.554 1.00 89.75 491 ASN A C 1
ATOM 3889 O O . ASN A 1 491 ? -9.771 12.759 -1.416 1.00 89.75 491 ASN A O 1
ATOM 3893 N N . GLU A 1 492 ? -11.105 14.365 -0.603 1.00 72.12 492 GLU A N 1
ATOM 3894 C CA . GLU A 1 492 ? -12.147 14.236 -1.639 1.00 72.12 492 GLU A CA 1
ATOM 3895 C C . GLU A 1 492 ? -11.716 14.735 -3.030 1.00 72.12 492 GLU A C 1
ATOM 3897 O O . GLU A 1 492 ? -12.507 14.691 -3.977 1.00 72.12 492 GLU A O 1
ATOM 3902 N N . LEU A 1 493 ? -10.479 15.235 -3.171 1.00 67.06 493 LEU A N 1
ATOM 3903 C CA . LEU A 1 493 ? -9.945 15.827 -4.406 1.00 67.06 493 LEU A CA 1
ATOM 3904 C C . LEU A 1 493 ? -10.768 17.042 -4.886 1.00 67.06 493 LEU A C 1
ATOM 3906 O O . LEU A 1 493 ? -10.649 17.507 -6.020 1.00 67.06 493 LEU A O 1
ATOM 3910 N N . LEU A 1 494 ? -11.595 17.586 -3.992 1.00 43.38 494 LEU A N 1
ATOM 3911 C CA . LEU A 1 494 ? -12.216 18.892 -4.127 1.00 43.38 494 LEU A CA 1
ATOM 3912 C C . LEU A 1 494 ? -11.102 19.943 -4.029 1.00 43.38 494 LEU A C 1
ATOM 3914 O O . LEU A 1 494 ? -10.229 19.839 -3.172 1.00 43.38 494 LEU A O 1
ATOM 3918 N N . ASN A 1 495 ? -11.136 20.920 -4.938 1.00 49.00 495 ASN A N 1
ATOM 3919 C CA . ASN A 1 495 ? -10.059 21.872 -5.259 1.00 49.00 495 ASN A CA 1
ATOM 3920 C C . ASN A 1 495 ? -8.940 21.339 -6.179 1.00 49.00 495 ASN A C 1
ATOM 3922 O O . ASN A 1 495 ? -7.991 22.068 -6.448 1.00 49.00 495 ASN A O 1
ATOM 3926 N N . GLN A 1 496 ? -9.069 20.141 -6.765 1.00 63.34 496 GLN A N 1
ATOM 3927 C CA . GLN A 1 496 ? -8.269 19.793 -7.946 1.00 63.34 496 GLN A CA 1
ATOM 3928 C C . GLN A 1 496 ? -8.782 20.506 -9.205 1.00 63.34 496 GLN A C 1
ATOM 3930 O O . GLN A 1 496 ? -9.981 20.491 -9.502 1.00 63.34 496 GLN A O 1
ATOM 3935 N N . LYS A 1 497 ? -7.853 21.054 -10.001 1.00 80.94 497 LYS A N 1
ATOM 3936 C CA . LYS A 1 497 ? -8.114 21.624 -11.337 1.00 80.94 497 LYS A CA 1
ATOM 3937 C C . LYS A 1 497 ? -8.743 20.586 -12.278 1.00 80.94 497 LYS A C 1
ATOM 3939 O O . LYS A 1 497 ? -9.511 20.934 -13.174 1.00 80.94 497 LYS A O 1
ATOM 3944 N N . ILE A 1 498 ? -8.477 19.293 -12.054 1.00 81.69 498 ILE A N 1
ATOM 3945 C CA . ILE A 1 498 ? -9.092 18.183 -12.797 1.00 81.69 498 ILE A CA 1
ATOM 3946 C C . ILE A 1 498 ? -10.311 17.632 -12.041 1.00 81.69 498 ILE A C 1
ATOM 3948 O O . ILE A 1 498 ? -10.212 16.703 -11.239 1.00 81.69 498 ILE A O 1
ATOM 3952 N N . LYS A 1 499 ? -11.505 18.141 -12.365 1.00 81.88 499 LYS A N 1
ATOM 3953 C CA . LYS A 1 499 ? -12.761 17.607 -11.815 1.00 81.88 499 LYS A CA 1
ATOM 3954 C C . LYS A 1 499 ? -13.010 16.165 -12.268 1.00 81.88 499 LYS A C 1
ATOM 3956 O O . LYS A 1 499 ? -13.111 15.872 -13.461 1.00 81.88 499 LYS A O 1
ATOM 3961 N N . TRP A 1 500 ? -13.187 15.262 -11.307 1.00 85.31 500 TRP A N 1
ATOM 3962 C CA . TRP A 1 500 ? -13.455 13.853 -11.582 1.00 85.31 500 TRP A CA 1
ATOM 3963 C C . TRP A 1 500 ? -14.803 13.625 -12.289 1.00 85.31 500 TRP A C 1
ATOM 3965 O O . TRP A 1 500 ? -15.823 14.257 -12.007 1.00 85.31 500 TRP A O 1
ATOM 3975 N N . THR A 1 501 ? -14.835 12.664 -13.218 1.00 86.19 501 THR A N 1
ATOM 3976 C CA . THR A 1 501 ? -16.077 12.296 -13.920 1.00 86.19 501 THR A CA 1
ATOM 3977 C C . THR A 1 501 ? -17.031 11.510 -13.010 1.00 86.19 501 THR A C 1
ATOM 3979 O O . THR A 1 501 ? -16.594 10.775 -12.124 1.00 86.19 501 THR A O 1
ATOM 3982 N N . LYS A 1 502 ? -18.345 11.522 -13.302 1.00 84.94 502 LYS A N 1
ATOM 3983 C CA . LYS A 1 502 ? -19.329 10.638 -12.627 1.00 84.94 502 LYS A CA 1
ATOM 3984 C C . LYS A 1 502 ? -18.924 9.154 -12.666 1.00 84.94 502 LYS A C 1
ATOM 3986 O O . LYS A 1 502 ? -19.249 8.394 -11.758 1.00 84.94 502 LYS A O 1
ATOM 3991 N N . ARG A 1 503 ? -18.202 8.721 -13.711 1.00 84.31 503 ARG A N 1
ATOM 3992 C CA . ARG A 1 503 ? -17.661 7.357 -13.809 1.00 84.31 503 ARG A CA 1
ATOM 3993 C C . ARG A 1 503 ? -16.524 7.128 -12.813 1.00 84.31 503 ARG A C 1
ATOM 3995 O O . ARG A 1 503 ? -16.454 6.033 -12.267 1.00 84.31 503 ARG A O 1
ATOM 4002 N N . TRP A 1 504 ? -15.655 8.104 -12.581 1.00 87.12 504 TRP A N 1
ATOM 4003 C CA . TRP A 1 504 ? -14.564 7.993 -11.612 1.00 87.12 504 TRP A CA 1
ATOM 4004 C C . TRP A 1 504 ? -15.098 7.924 -10.180 1.00 87.12 504 TRP A C 1
ATOM 4006 O O . TRP A 1 504 ? -14.870 6.908 -9.531 1.00 87.12 504 TRP A O 1
ATOM 4016 N N . TYR A 1 505 ? -15.954 8.862 -9.760 1.00 85.00 505 TYR A N 1
ATOM 4017 C CA . TYR A 1 505 ? -16.618 8.813 -8.444 1.00 85.00 505 TYR A CA 1
ATOM 4018 C C . TYR A 1 505 ? -17.417 7.519 -8.187 1.00 85.00 505 TYR A C 1
ATOM 4020 O O . TYR A 1 505 ? -17.569 7.087 -7.049 1.00 85.00 505 TYR A O 1
ATOM 4028 N N . ARG A 1 506 ? -17.912 6.834 -9.229 1.00 83.50 506 ARG A N 1
ATOM 4029 C CA . ARG A 1 506 ? -18.579 5.528 -9.063 1.00 83.50 506 ARG A CA 1
ATOM 4030 C C . ARG A 1 506 ? -17.615 4.359 -8.809 1.00 83.50 506 ARG A C 1
ATOM 4032 O O . ARG A 1 506 ? -18.047 3.356 -8.250 1.00 83.50 506 ARG A O 1
ATOM 4039 N N . ASN A 1 507 ? -16.362 4.449 -9.260 1.00 85.19 507 ASN A N 1
ATOM 4040 C CA . ASN A 1 507 ? -15.407 3.330 -9.274 1.00 85.19 507 ASN A CA 1
ATOM 4041 C C . ASN A 1 507 ? -14.175 3.525 -8.372 1.00 85.19 507 ASN A C 1
ATOM 4043 O O . ASN A 1 507 ? -13.427 2.570 -8.190 1.00 85.19 507 ASN A O 1
ATOM 4047 N N . PHE A 1 508 ? -13.948 4.733 -7.863 1.00 89.62 508 PHE A N 1
ATOM 4048 C CA . PHE A 1 508 ? -12.813 5.124 -7.026 1.00 89.62 508 PHE A CA 1
ATOM 4049 C C . PHE A 1 508 ? -13.343 5.902 -5.809 1.00 89.62 508 PHE A C 1
ATOM 4051 O O . PHE A 1 508 ? -14.479 6.392 -5.827 1.00 89.62 508 PHE A O 1
ATOM 4058 N N . ARG A 1 509 ? -12.550 5.995 -4.741 1.00 87.38 509 ARG A N 1
ATOM 4059 C CA . ARG A 1 509 ? -12.911 6.660 -3.477 1.00 87.38 509 ARG A CA 1
ATOM 4060 C C . ARG A 1 509 ? -11.762 7.549 -3.024 1.00 87.38 509 ARG A C 1
ATOM 4062 O O . ARG A 1 509 ? -10.738 7.002 -2.629 1.00 87.38 509 ARG A O 1
ATOM 4069 N N . GLY A 1 510 ? -11.944 8.867 -3.130 1.00 89.75 510 GLY A N 1
ATOM 4070 C CA . GLY A 1 510 ? -11.005 9.906 -2.687 1.00 89.75 510 GLY A CA 1
ATOM 4071 C C . GLY A 1 510 ? -9.521 9.613 -2.930 1.00 89.75 510 GLY A C 1
ATOM 4072 O O . GLY A 1 510 ? -9.137 8.896 -3.859 1.00 89.75 510 GLY A O 1
ATOM 4073 N N . LEU A 1 511 ? -8.708 10.161 -2.039 1.00 94.12 511 LEU A N 1
ATOM 4074 C CA . LEU A 1 511 ? -7.307 9.842 -1.830 1.00 94.12 511 LEU A CA 1
ATOM 4075 C C . LEU A 1 511 ? -7.071 9.592 -0.335 1.00 94.12 511 LEU A C 1
ATOM 4077 O O . LEU A 1 511 ? -7.633 10.295 0.503 1.00 94.12 511 LEU A O 1
ATOM 4081 N N . LEU A 1 512 ? -6.233 8.605 -0.015 1.00 97.19 512 LEU A N 1
ATOM 4082 C CA . LEU A 1 512 ? -5.701 8.383 1.331 1.00 97.19 512 LEU A CA 1
ATOM 4083 C C . LEU A 1 512 ? -5.038 9.660 1.881 1.00 97.19 512 LEU A C 1
ATOM 4085 O O . LEU A 1 512 ? -4.096 10.165 1.279 1.00 97.19 512 LEU A O 1
ATOM 4089 N N . ASP A 1 513 ? -5.499 10.132 3.036 1.00 97.06 513 ASP A N 1
ATOM 4090 C CA . ASP A 1 513 ? -4.941 11.274 3.767 1.00 97.06 513 ASP A CA 1
ATOM 4091 C C . ASP A 1 513 ? -4.587 10.779 5.177 1.00 97.06 513 ASP A C 1
ATOM 4093 O O . ASP A 1 513 ? -5.474 10.517 5.991 1.00 97.06 513 ASP A O 1
ATOM 4097 N N . VAL A 1 514 ? -3.301 10.506 5.417 1.00 97.88 514 VAL A N 1
ATOM 4098 C CA . VAL A 1 514 ? -2.839 9.808 6.629 1.00 97.88 514 VAL A CA 1
ATOM 4099 C C . VAL A 1 514 ? -2.827 10.740 7.837 1.00 97.88 514 VAL A C 1
ATOM 4101 O O . VAL A 1 514 ? -3.098 10.291 8.942 1.00 97.88 514 VAL A O 1
ATOM 4104 N N . GLU A 1 515 ? -2.595 12.037 7.639 1.00 95.88 515 GLU A N 1
ATOM 4105 C CA . GLU A 1 515 ? -2.666 13.029 8.716 1.00 95.88 515 GLU A CA 1
ATOM 4106 C C . GLU A 1 515 ? -4.094 13.129 9.263 1.00 95.88 515 GLU A C 1
ATOM 4108 O O . GLU A 1 515 ? -4.303 12.950 10.459 1.00 95.88 515 GLU A O 1
ATOM 4113 N N . LYS A 1 516 ? -5.097 13.277 8.386 1.00 95.50 516 LYS A N 1
ATOM 4114 C CA . LYS A 1 516 ? -6.508 13.263 8.806 1.00 95.50 516 LYS A CA 1
ATOM 4115 C C . LYS A 1 516 ? -6.973 11.912 9.338 1.00 95.50 516 LYS A C 1
ATOM 4117 O O . LYS A 1 516 ? -7.898 11.857 10.134 1.00 95.50 516 LYS A O 1
ATOM 4122 N N . LEU A 1 517 ? -6.380 10.806 8.887 1.00 96.56 517 LEU A N 1
ATOM 4123 C CA . LEU A 1 517 ? -6.696 9.473 9.410 1.00 96.56 517 LEU A CA 1
ATOM 4124 C C . LEU A 1 517 ? -6.285 9.311 10.882 1.00 96.56 517 LEU A C 1
ATOM 4126 O O . LEU A 1 517 ? -6.829 8.443 11.560 1.00 96.56 517 LEU A O 1
ATOM 4130 N N . LEU A 1 518 ? -5.335 10.123 11.356 1.00 95.56 518 LEU A N 1
ATOM 4131 C CA . LEU A 1 518 ? -4.904 10.171 12.753 1.00 95.56 518 LEU A CA 1
ATOM 4132 C C . LEU A 1 518 ? -5.558 11.295 13.561 1.00 95.56 518 LEU A C 1
ATOM 4134 O O . LEU A 1 518 ? -5.305 11.398 14.757 1.00 95.56 518 LEU A O 1
ATOM 4138 N N . ASP A 1 519 ? -6.368 12.146 12.939 1.00 91.94 519 ASP A N 1
ATOM 4139 C CA . ASP A 1 519 ? -7.110 13.185 13.644 1.00 91.94 519 ASP A CA 1
ATOM 4140 C C . ASP A 1 519 ? -8.350 12.543 14.314 1.00 91.94 519 ASP A C 1
ATOM 4142 O O . ASP A 1 519 ? -9.177 11.931 13.622 1.00 91.94 519 ASP A O 1
ATOM 4146 N N . PRO A 1 520 ? -8.499 12.659 15.654 1.00 87.38 520 PRO A N 1
ATOM 4147 C CA . PRO A 1 520 ? -9.632 12.125 16.413 1.00 87.38 520 PRO A CA 1
ATOM 4148 C C . PRO A 1 520 ? -11.010 12.428 15.817 1.00 87.38 520 PRO A C 1
ATOM 4150 O O . PRO A 1 520 ? -11.907 11.590 15.899 1.00 87.38 520 PRO A O 1
ATOM 4153 N N . SER A 1 521 ? -11.182 13.583 15.168 1.00 89.06 521 SER A N 1
ATOM 4154 C CA . SER A 1 521 ? -12.463 14.016 14.595 1.00 89.06 521 SER A CA 1
ATOM 4155 C C . SER A 1 521 ? -12.958 13.167 13.414 1.00 89.06 521 SER A C 1
ATOM 4157 O O . SER A 1 521 ? -14.130 13.268 13.041 1.00 89.06 521 SER A O 1
ATOM 4159 N N . PHE A 1 522 ? -12.108 12.302 12.846 1.00 88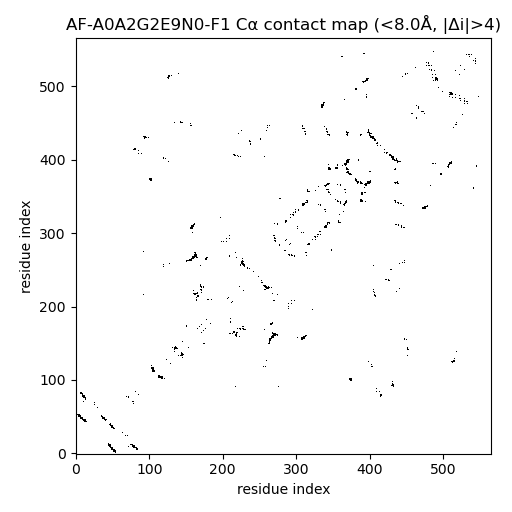.19 522 PHE A N 1
ATOM 4160 C CA . PHE A 1 522 ? -12.476 11.347 11.793 1.00 88.19 522 PHE A CA 1
ATOM 4161 C C . PHE A 1 522 ? -12.636 9.902 12.295 1.00 88.19 522 PHE A C 1
ATOM 4163 O O . PHE A 1 522 ? -13.060 9.034 11.522 1.00 88.19 522 PHE A O 1
ATOM 4170 N N . ALA A 1 523 ? -12.323 9.619 13.564 1.00 83.94 523 ALA A N 1
ATOM 4171 C CA . ALA A 1 523 ? -12.584 8.317 14.170 1.00 83.94 523 ALA A CA 1
ATOM 4172 C C . ALA A 1 523 ? -14.098 8.134 14.423 1.00 83.94 523 ALA A C 1
ATOM 4174 O O . ALA A 1 523 ? -14.787 9.096 14.766 1.00 83.94 523 ALA A O 1
ATOM 4175 N N . PRO A 1 524 ? -14.661 6.921 14.254 1.00 84.75 524 PRO A N 1
ATOM 4176 C CA . PRO A 1 524 ? -16.072 6.692 14.542 1.00 84.75 524 PRO A CA 1
ATOM 4177 C C . PRO A 1 524 ? -16.340 6.688 16.040 1.00 84.75 524 PRO A C 1
ATOM 4179 O O . PRO A 1 524 ? -15.633 6.034 16.811 1.00 84.75 524 PRO A O 1
ATOM 4182 N N . THR A 1 525 ? -17.471 7.267 16.429 1.00 83.19 525 THR A N 1
ATOM 4183 C CA . THR A 1 525 ? -18.072 6.945 17.723 1.00 83.19 525 THR A CA 1
ATOM 4184 C C . THR A 1 525 ? -18.464 5.466 17.780 1.00 83.19 525 THR A C 1
ATOM 4186 O O . THR A 1 525 ? -18.788 4.824 16.771 1.00 83.19 525 THR A O 1
ATOM 4189 N N . THR A 1 526 ? -18.521 4.917 18.991 1.00 79.50 526 THR A N 1
ATOM 4190 C CA . THR A 1 526 ? -18.932 3.525 19.207 1.00 79.50 526 THR A CA 1
ATOM 4191 C C . THR A 1 526 ? -20.338 3.223 18.649 1.00 79.50 526 THR A C 1
ATOM 4193 O O . THR A 1 526 ? -20.584 2.126 18.144 1.00 79.50 526 THR A O 1
ATOM 4196 N N . ASP A 1 527 ? -21.253 4.197 18.610 1.00 80.69 527 ASP A N 1
ATOM 4197 C CA . ASP A 1 527 ? -22.582 4.018 18.007 1.00 80.69 527 ASP A CA 1
ATOM 4198 C C . ASP A 1 527 ? -22.587 4.048 16.469 1.00 80.69 527 ASP A C 1
ATOM 4200 O O . ASP A 1 527 ? -23.382 3.333 15.844 1.00 80.69 527 ASP A O 1
ATOM 4204 N N . GLU A 1 528 ? -21.679 4.792 15.836 1.00 83.81 528 GLU A N 1
ATOM 4205 C CA . GLU A 1 528 ? -21.458 4.731 14.385 1.00 83.81 528 GLU A CA 1
ATOM 4206 C C . GLU A 1 528 ? -20.847 3.389 13.977 1.00 83.81 528 GLU A C 1
ATOM 4208 O O . GLU A 1 528 ? -21.324 2.762 13.026 1.00 83.81 528 GLU A O 1
ATOM 4213 N N . CYS A 1 529 ? -19.886 2.874 14.749 1.00 80.25 529 CYS A N 1
ATOM 4214 C CA . CYS A 1 529 ? -19.309 1.551 14.514 1.00 80.25 529 CYS A CA 1
ATOM 4215 C C . CYS A 1 529 ? -20.344 0.421 14.739 1.00 80.25 529 CYS A C 1
ATOM 4217 O O . CYS A 1 529 ? -20.512 -0.457 13.885 1.00 80.25 529 CYS A O 1
ATOM 4219 N N . LYS A 1 530 ? -21.168 0.494 15.800 1.00 76.81 530 LYS A N 1
ATOM 4220 C CA . LYS A 1 530 ? -22.334 -0.401 15.995 1.00 76.81 530 LYS A CA 1
ATOM 4221 C C . LYS A 1 530 ? -23.344 -0.331 14.846 1.00 76.81 530 LYS A C 1
ATOM 4223 O O . LYS A 1 530 ? -24.026 -1.322 14.574 1.00 76.81 530 LYS A O 1
ATOM 4228 N N . ARG A 1 531 ? -23.539 0.833 14.216 1.00 74.88 531 ARG A N 1
ATOM 4229 C CA . ARG A 1 531 ? -24.426 0.984 13.046 1.00 74.88 531 ARG A CA 1
ATOM 4230 C C . ARG A 1 531 ? -23.808 0.308 11.822 1.00 74.88 531 ARG A C 1
ATOM 4232 O O . ARG A 1 531 ? -24.470 -0.523 11.207 1.00 74.88 531 ARG A O 1
ATOM 4239 N N . SER A 1 532 ? -22.528 0.579 11.563 1.00 70.19 532 SER A N 1
ATOM 4240 C CA . SER A 1 532 ? -21.740 -0.026 10.483 1.00 70.19 532 SER A CA 1
ATOM 4241 C C . SER A 1 532 ? -21.830 -1.562 10.480 1.00 70.19 532 SER A C 1
ATOM 4243 O O . SER A 1 532 ? -22.210 -2.178 9.482 1.00 70.19 532 SER A O 1
ATOM 4245 N N . ILE A 1 533 ? -21.593 -2.189 11.636 1.00 70.25 533 ILE A N 1
ATOM 4246 C CA . ILE A 1 533 ? -21.569 -3.655 11.769 1.00 70.25 533 ILE A CA 1
ATOM 4247 C C . ILE A 1 533 ? -22.958 -4.284 11.603 1.00 70.25 533 ILE A C 1
ATOM 4249 O O . ILE A 1 533 ? -23.090 -5.295 10.913 1.00 70.25 533 ILE A O 1
ATOM 4253 N N . ARG A 1 534 ? -24.015 -3.669 12.149 1.00 68.88 534 ARG A N 1
ATOM 4254 C CA . ARG A 1 534 ? -25.397 -4.151 11.945 1.00 68.88 534 ARG A CA 1
ATOM 4255 C C . ARG A 1 534 ? -25.820 -4.085 10.473 1.00 68.88 534 ARG A C 1
ATOM 4257 O O . ARG A 1 534 ? -26.587 -4.929 10.004 1.00 68.88 534 ARG A O 1
ATOM 4264 N N . GLU A 1 535 ? -25.299 -3.121 9.715 1.00 61.31 535 GLU A N 1
ATOM 4265 C CA . GLU A 1 535 ? -25.496 -3.058 8.263 1.00 61.31 535 GLU A CA 1
ATOM 4266 C C . GLU A 1 535 ? -24.662 -4.107 7.508 1.00 61.31 535 GLU A C 1
ATOM 4268 O O . GLU A 1 535 ? -25.147 -4.664 6.523 1.00 61.31 535 GLU A O 1
ATOM 4273 N N . PHE A 1 536 ? -23.464 -4.473 7.974 1.00 59.06 536 PHE A N 1
ATOM 4274 C CA . PHE A 1 536 ? -22.727 -5.631 7.442 1.00 59.06 536 PHE A CA 1
ATOM 4275 C C . PHE A 1 536 ? -23.513 -6.945 7.604 1.00 59.06 536 PHE A C 1
ATOM 4277 O O . PHE A 1 536 ? -23.683 -7.679 6.624 1.00 59.06 536 PHE A O 1
ATOM 4284 N N . GLU A 1 537 ? -24.033 -7.214 8.804 1.00 60.34 537 GLU A N 1
ATOM 4285 C CA . GLU A 1 537 ? -24.780 -8.440 9.121 1.00 60.34 537 GLU A CA 1
ATOM 4286 C C . GLU A 1 537 ? -26.085 -8.551 8.314 1.00 60.34 537 GLU A C 1
ATOM 4288 O O . GLU A 1 537 ? -26.402 -9.617 7.783 1.00 60.34 537 GLU A O 1
ATOM 4293 N N . SER A 1 538 ? -26.812 -7.441 8.151 1.00 52.44 538 SER A N 1
ATOM 4294 C CA . SER A 1 538 ? -28.095 -7.406 7.431 1.00 52.44 538 SER A CA 1
ATOM 4295 C C . SER A 1 538 ? -27.978 -7.287 5.902 1.00 52.44 538 SER A C 1
ATOM 4297 O O . SER A 1 538 ? -28.855 -7.773 5.187 1.00 52.44 538 SER A O 1
ATOM 4299 N N . SER A 1 539 ? -26.910 -6.685 5.359 1.00 45.50 539 SER A N 1
ATOM 4300 C CA . SER A 1 539 ? -26.772 -6.430 3.907 1.00 45.50 539 SER A CA 1
ATOM 4301 C C . SER A 1 539 ? -26.221 -7.587 3.068 1.00 45.50 539 SER A C 1
ATOM 4303 O O . SER A 1 539 ? -26.144 -7.481 1.834 1.00 45.50 539 SER A O 1
ATOM 4305 N N . GLY A 1 540 ? -25.772 -8.676 3.699 1.00 49.00 540 GLY A N 1
ATOM 4306 C CA . GLY A 1 540 ? -25.291 -9.862 2.991 1.00 49.00 540 GLY A CA 1
ATOM 4307 C C . GLY A 1 540 ? -24.179 -9.561 1.976 1.00 49.00 540 GLY A C 1
ATOM 4308 O O . GLY A 1 540 ? -24.292 -9.889 0.794 1.00 49.00 540 GLY A O 1
ATOM 4309 N N . SER A 1 541 ? -23.077 -8.944 2.415 1.00 43.31 541 SER A N 1
ATOM 4310 C CA . SER A 1 541 ? -21.862 -8.676 1.615 1.00 43.31 541 SER A CA 1
ATOM 4311 C C . SER A 1 541 ? -21.991 -7.752 0.390 1.00 43.31 541 SER A C 1
ATOM 4313 O O . SER A 1 541 ? -21.054 -7.699 -0.410 1.00 43.31 541 SER A O 1
ATOM 4315 N N . SER A 1 542 ? -23.114 -7.040 0.206 1.00 37.41 542 SER A N 1
ATOM 4316 C CA . SER A 1 542 ? -23.402 -6.381 -1.083 1.00 37.41 542 SER A CA 1
ATOM 4317 C C . SER A 1 542 ? -23.800 -4.896 -1.075 1.00 37.41 542 SER A C 1
ATOM 4319 O O . SER A 1 542 ? -23.653 -4.277 -2.131 1.00 37.41 542 SER A O 1
ATOM 4321 N N . SER A 1 543 ? -24.242 -4.288 0.041 1.00 41.84 543 SER A N 1
ATOM 4322 C CA . SER A 1 543 ? -24.788 -2.908 0.007 1.00 41.84 543 SER A CA 1
ATOM 4323 C C . SER A 1 543 ? -24.117 -1.844 0.884 1.00 41.84 543 SER A C 1
ATOM 4325 O O . SER A 1 543 ? -24.450 -0.675 0.710 1.00 41.84 543 SER A O 1
ATOM 4327 N N . PHE A 1 544 ? -23.162 -2.180 1.759 1.00 41.50 544 PHE A N 1
ATOM 4328 C CA . PHE A 1 544 ? -22.525 -1.218 2.683 1.00 41.50 544 PHE A CA 1
ATOM 4329 C C . PHE A 1 544 ? -21.998 0.064 1.998 1.00 41.50 544 PHE A C 1
ATOM 4331 O O . PHE A 1 544 ? -22.243 1.184 2.436 1.00 41.50 544 PHE A O 1
ATOM 4338 N N . ASN A 1 545 ? -21.378 -0.088 0.824 1.00 40.97 545 ASN A N 1
ATOM 4339 C CA . ASN A 1 545 ? -20.846 1.020 0.022 1.00 40.97 545 ASN A CA 1
ATOM 4340 C C . ASN A 1 545 ? -21.909 1.994 -0.552 1.00 40.97 545 ASN A C 1
ATOM 4342 O O . ASN A 1 545 ? -21.545 2.973 -1.203 1.00 40.97 545 ASN A O 1
ATOM 4346 N N . GLN A 1 546 ? -23.211 1.743 -0.356 1.00 40.22 546 GLN A N 1
ATOM 4347 C CA . GLN A 1 546 ? -24.279 2.707 -0.665 1.00 40.22 546 GLN A CA 1
ATOM 4348 C C . GLN A 1 546 ? -24.596 3.654 0.503 1.00 40.22 546 GLN A C 1
ATOM 4350 O O . GLN A 1 546 ? -25.188 4.704 0.261 1.00 40.22 546 GLN A O 1
ATOM 4355 N N . PHE A 1 547 ? -24.229 3.304 1.740 1.00 39.53 547 PHE A N 1
ATOM 4356 C CA . PHE A 1 547 ? -24.554 4.094 2.931 1.00 39.53 547 PHE A CA 1
ATOM 4357 C C . PHE A 1 547 ? -23.639 5.316 3.076 1.00 39.53 547 PHE A C 1
ATOM 4359 O O . PHE A 1 547 ? -24.128 6.441 3.145 1.00 39.53 547 PHE A O 1
ATOM 4366 N N . LEU A 1 548 ? -22.320 5.103 2.998 1.00 42.03 548 LEU A N 1
ATOM 4367 C CA . LEU A 1 548 ? -21.282 6.136 3.152 1.00 42.03 548 LEU A CA 1
ATOM 4368 C C . LEU A 1 548 ? -21.400 7.310 2.153 1.00 42.03 548 LEU A C 1
ATOM 4370 O O . LEU A 1 548 ? -20.906 8.402 2.406 1.00 42.03 548 LEU A O 1
ATOM 4374 N N . VAL A 1 549 ? -22.078 7.112 1.018 1.00 42.25 549 VAL A N 1
ATOM 4375 C CA . VAL A 1 549 ? -22.317 8.157 -0.001 1.00 42.25 549 VAL A CA 1
ATOM 4376 C C . VAL A 1 549 ? -23.494 9.081 0.368 1.00 42.25 549 VAL A C 1
ATOM 4378 O O . VAL A 1 549 ? -23.664 10.136 -0.239 1.00 42.25 549 VAL A O 1
ATOM 4381 N N . GLY A 1 550 ? -24.308 8.701 1.358 1.00 31.14 550 GLY A N 1
ATOM 4382 C CA . GLY A 1 550 ? -25.538 9.391 1.737 1.00 31.14 550 GLY A CA 1
ATOM 4383 C C . GLY A 1 550 ? -26.670 9.191 0.721 1.00 31.14 550 GLY A C 1
ATOM 4384 O O . GLY A 1 550 ? -26.505 9.334 -0.492 1.00 31.14 550 GLY A O 1
ATOM 4385 N N . LYS A 1 551 ? -27.887 8.904 1.202 1.00 34.44 551 LYS A N 1
ATOM 4386 C CA . LYS A 1 551 ? -29.091 8.872 0.351 1.00 34.44 551 LYS A CA 1
ATOM 4387 C C . LYS A 1 551 ? -29.577 10.287 0.001 1.00 34.44 551 LYS A C 1
ATOM 4389 O O . LYS A 1 551 ? -30.695 10.662 0.350 1.00 34.44 551 LYS A O 1
ATOM 4394 N N . GLN A 1 552 ? -28.807 11.046 -0.778 1.00 30.50 552 GLN A N 1
ATOM 4395 C CA . GLN A 1 552 ? -29.387 12.157 -1.540 1.00 30.50 552 GLN A CA 1
ATOM 4396 C C . GLN A 1 552 ? -30.050 11.638 -2.825 1.00 30.50 552 GLN A C 1
ATOM 4398 O O . GLN A 1 552 ? -29.461 11.565 -3.898 1.00 30.50 552 GLN A O 1
ATOM 4403 N N . GLY A 1 553 ? -31.326 11.274 -2.670 1.00 31.47 553 GLY A N 1
ATOM 4404 C CA . GLY A 1 553 ? -32.351 11.430 -3.699 1.00 31.47 553 GLY A CA 1
ATOM 4405 C C . GLY A 1 553 ? -32.218 10.629 -4.998 1.00 31.47 553 GLY A C 1
ATOM 4406 O O . GLY A 1 553 ? -31.912 11.200 -6.036 1.00 31.47 553 GLY A O 1
ATOM 4407 N N . VAL A 1 554 ? -32.709 9.383 -4.996 1.00 28.00 554 VAL A N 1
ATOM 4408 C CA . VAL A 1 554 ? -33.691 8.962 -6.017 1.00 28.00 554 VAL A CA 1
ATOM 4409 C C . VAL A 1 554 ? -34.745 8.062 -5.367 1.00 28.00 554 VAL A C 1
ATOM 4411 O O . VAL A 1 554 ? -34.570 6.850 -5.257 1.00 28.00 554 VAL A O 1
ATOM 4414 N N . ASN A 1 555 ? -35.883 8.640 -4.978 1.00 29.31 555 ASN A N 1
ATOM 4415 C CA . ASN A 1 555 ? -37.047 7.865 -4.552 1.00 29.31 555 ASN A CA 1
ATOM 4416 C C . ASN A 1 555 ? -37.789 7.331 -5.798 1.00 29.31 555 ASN A C 1
ATOM 4418 O O . ASN A 1 555 ? -38.762 7.917 -6.266 1.00 29.31 555 ASN A O 1
ATOM 4422 N N . ARG A 1 556 ? -37.274 6.250 -6.402 1.00 31.41 556 ARG A N 1
ATOM 4423 C CA . ARG A 1 556 ? -37.903 5.535 -7.533 1.00 31.41 556 ARG A CA 1
ATOM 4424 C C . ARG A 1 556 ? -38.167 4.079 -7.164 1.00 31.41 556 ARG A C 1
ATOM 4426 O O . ARG A 1 556 ? -37.472 3.190 -7.639 1.00 31.41 556 ARG A O 1
ATOM 4433 N N . ASN A 1 557 ? -39.180 3.845 -6.329 1.00 29.19 557 ASN A N 1
ATOM 4434 C CA . ASN A 1 557 ? -39.779 2.514 -6.167 1.00 29.19 557 ASN A CA 1
ATOM 4435 C C . ASN A 1 557 ? -41.256 2.545 -5.714 1.00 29.19 557 ASN A C 1
ATOM 4437 O O . ASN A 1 557 ? -41.708 1.682 -4.971 1.00 29.19 557 ASN A O 1
ATOM 4441 N N . SER A 1 558 ? -42.035 3.522 -6.200 1.00 29.39 558 SER A N 1
ATOM 4442 C CA . SER A 1 558 ? -43.492 3.603 -5.965 1.00 29.39 558 SER A CA 1
ATOM 4443 C C . SER A 1 558 ? -44.356 3.611 -7.239 1.00 29.39 558 SER A C 1
ATOM 4445 O O . SER A 1 558 ? -45.573 3.488 -7.142 1.00 29.39 558 SER A O 1
ATOM 4447 N N . SER A 1 559 ? -43.768 3.698 -8.442 1.00 28.98 559 SER A N 1
ATOM 4448 C CA . SER A 1 559 ? -44.520 3.848 -9.705 1.00 28.98 559 SER A CA 1
ATOM 4449 C C . SER A 1 559 ? -44.511 2.634 -10.649 1.00 28.98 559 SER A C 1
ATOM 4451 O O . SER A 1 559 ? -45.268 2.624 -11.617 1.00 28.98 559 SER A O 1
ATOM 4453 N N . PHE A 1 560 ? -43.730 1.578 -10.379 1.00 28.58 560 PHE A N 1
ATOM 4454 C CA . PHE A 1 560 ? -43.590 0.429 -11.298 1.00 28.58 560 PHE A CA 1
ATOM 4455 C C . PHE A 1 560 ? -44.560 -0.746 -11.037 1.00 28.58 560 PHE A C 1
ATOM 4457 O O . PHE A 1 560 ? -44.385 -1.830 -11.584 1.00 28.58 560 PHE A O 1
ATOM 4464 N N . ARG A 1 561 ? -45.596 -0.557 -10.204 1.00 29.16 561 ARG A N 1
ATOM 4465 C CA . ARG A 1 561 ? -46.577 -1.608 -9.843 1.00 29.16 561 ARG A CA 1
ATOM 4466 C C . ARG A 1 561 ? -48.046 -1.255 -10.132 1.00 29.16 561 ARG A C 1
ATOM 4468 O O . ARG A 1 561 ? -48.942 -1.856 -9.554 1.00 29.16 561 ARG A O 1
ATOM 4475 N N . ARG A 1 562 ? -48.311 -0.288 -11.027 1.00 30.25 562 ARG A N 1
ATOM 4476 C CA . ARG A 1 562 ? -49.683 0.166 -11.360 1.00 30.25 562 ARG A CA 1
ATOM 4477 C C . ARG A 1 562 ? -49.990 0.343 -12.860 1.00 30.25 562 ARG A C 1
ATOM 4479 O O . ARG A 1 562 ? -50.868 1.117 -13.220 1.00 30.25 562 ARG A O 1
ATOM 4486 N N . ARG A 1 563 ? -49.292 -0.395 -13.735 1.00 31.84 563 ARG A N 1
ATOM 4487 C CA . ARG A 1 563 ? -49.622 -0.538 -15.172 1.00 31.84 563 ARG A CA 1
ATOM 4488 C C . ARG A 1 563 ? -49.436 -1.980 -15.670 1.00 31.84 563 ARG A C 1
ATOM 4490 O O . ARG A 1 563 ? -48.615 -2.225 -16.539 1.00 31.84 563 ARG A O 1
ATOM 4497 N N . MET A 1 564 ? -50.190 -2.917 -15.090 1.00 35.56 564 MET A N 1
ATOM 4498 C CA . MET A 1 564 ? -50.562 -4.209 -15.702 1.00 35.56 564 MET A CA 1
ATOM 4499 C C . MET A 1 564 ? -51.874 -4.730 -15.077 1.00 35.56 564 MET A C 1
ATOM 4501 O O . MET A 1 564 ? -51.920 -5.834 -14.556 1.00 35.56 564 MET A O 1
ATOM 4505 N N . THR A 1 565 ? -52.919 -3.892 -15.091 1.00 40.00 565 THR A N 1
ATOM 4506 C CA . THR A 1 565 ? -54.339 -4.264 -14.887 1.00 40.00 565 THR A CA 1
ATOM 4507 C C . THR A 1 565 ? -55.232 -3.065 -15.228 1.00 40.00 565 THR A C 1
ATOM 4509 O O . THR A 1 565 ? -55.672 -2.338 -14.332 1.00 40.00 565 THR A O 1
ATOM 4512 N N . LYS A 1 566 ? -55.420 -2.824 -16.526 1.00 32.78 566 LYS A N 1
ATOM 4513 C CA . LYS A 1 566 ? -56.601 -2.243 -17.187 1.00 32.78 566 LYS A CA 1
ATOM 4514 C C . LYS A 1 566 ? -56.321 -2.191 -18.684 1.00 32.78 566 LYS A C 1
ATOM 4516 O O . LYS A 1 566 ? -55.195 -1.760 -19.018 1.00 32.78 566 LYS A O 1
#

pLDDT: mean 70.91, std 20.4, range [28.0, 98.81]

Secondary structure (DSSP, 8-state):
---EEEEEEEEE--TTS-HHHHHHHHHHHH--SS--EEEEE-TT-EEEEEEEEETT-HHHHHHHHHHHHHHHHHTT-EEEEEHHHHHHHS-SS---SSHHHHSPEEE-TTSPEEEEE-TTHHHHTTTHHHHHHHHHTT--SS----GGGGGGS---EEEEEES----SHHHHTSTTEE-TTTSPPP-----HHHHHHH-SSHHHHHHHHTT------HHHHHHHHHHPPP--TGGG--HHHHHH-TTSHHHHH------S---SEEEEEE--S-SS---BTTB--S--HHHHHHHHHHHHHHHHTT-SEEEE---B---HHHHHHHHHHHHHHHHTT-EEEEE--B--STTT---PPBTTTSTTSEEEEEEEEEEETTEEEEEE-TTB---TT--EEEE-EEEEEE----GGG---HHHHHHHHS---EEEEE-HHHHHHHHHHHHHHHHHHHHHHHHHSHHHH--BTTBTTSSTHHHHHHHHHHHHHHSB--TT-SSPPPHHHHHH---B--HHHHTSGGGSPPHHHHHHHHHHHHHHTTSSGGGTTT---S---SSSTTSSS--

Nearest PDB structures (foldseek):
  7b90-assembly1_E  TM=6.854E-01  e=1.216E-02  Thermus thermophilus HB8
  7b8v-assembly4_P  TM=6.845E-01  e=1.889E-02  Thermus thermophilus HB27
  7bfe-assembly1_E  TM=6.754E-01  e=2.776E-02  Thermus thermophilus HB8
  1u8s-assembly1_B  TM=6.175E-01  e=9.916E-01  Vibrio cholerae
  5t41-assembly1_A  TM=1.839E-01  e=1.368E-01  Mycobacterium avium 104

Radius of gyration: 25.99 Å; Cα contacts (8 Å, |Δi|>4): 1032; chains: 1; bounding box: 95×63×73 Å

Sequence (566 aa):
MKEHVHISMKIQIPTELEEKKFSTSVLRILGARNSKRTFSINDRQELLISIQLPSRRTRKIARIKNRVRKLIKQHGGKLFYDLNTLNSTMNGSATQEKWNVNIPRLIDKSGQQTSQPNYLWNHDCVRFPQAIQYVSEGKNEYGSLDLSLGAFATEIKVFQFDSGHSTHPVVFDYPRYNSIEKEQTPSVALNDQLKRIAGKDDLESYYLLMGGFQKPGHSTSTAATMIGITGLEKGDWPNTLETIFSELDAIFKTKISQGLFPYVDFTCLKASKTVILGGKLGTKFFNNVSDAANIIAGLDHAIERQADIITISLGGGFRGKKDKVIRNKIRQAYNQGIIVVCAAGNSRFYSTLFGIVKPAKYFETIAVAALEPIMLEEELQLIPWSKSCGGTNVDISAPGKYIYTPFEISLDKIQDGKLKEQLENGHLYKFGGATSQATVHVSSAAALWKHVYSESLRQDEFYTQHNSHHPNALNNRVVEAFRYGLFHSKNELLNQKIKWTKRWYRNFRGLLDVEKLLDPSFAPTTDECKRSIREFESSGSSSFNQFLVGKQGVNRNSSFRRRMTK

Solvent-accessible surface area (backbone atoms only — not comparable to full-atom values): 30961 Å² total; per-residue (Å²): 134,84,58,65,43,67,44,37,36,41,31,46,58,54,97,83,63,60,63,68,60,55,53,52,52,50,58,62,66,62,74,61,99,86,50,64,70,51,76,50,68,51,101,80,49,38,40,38,47,40,38,45,40,72,55,96,41,65,74,56,51,57,54,42,53,55,51,52,53,50,52,36,57,74,60,76,23,47,70,43,47,48,50,55,58,52,52,58,42,58,65,60,64,41,52,91,71,61,46,92,64,21,52,53,52,36,65,49,99,87,70,47,76,46,94,49,71,34,68,57,49,68,42,59,75,25,28,40,66,58,32,52,49,41,22,51,71,55,74,36,94,57,34,62,39,54,69,89,54,46,55,64,45,44,89,49,30,36,38,36,36,29,50,18,44,42,70,50,56,43,42,45,68,30,93,47,49,46,46,47,74,78,46,81,62,78,82,72,71,77,46,72,67,53,50,74,60,37,66,87,74,40,68,70,53,49,46,46,56,53,43,76,54,84,54,42,38,69,27,32,28,40,44,23,51,22,39,9,46,70,79,82,69,84,76,58,63,50,72,68,50,52,74,78,33,65,94,48,42,81,51,58,64,70,91,69,35,67,27,69,47,50,29,38,42,38,31,47,35,30,26,37,98,62,83,63,78,46,94,48,101,90,51,55,75,55,66,57,45,58,42,55,46,32,44,43,55,48,49,51,54,38,54,75,68,61,36,46,31,37,39,30,50,49,56,27,74,64,56,73,70,61,34,55,52,49,50,51,51,42,42,52,35,21,25,61,31,22,39,34,28,14,9,11,30,72,43,89,56,101,82,83,55,72,50,47,22,35,60,13,58,41,69,62,32,44,8,17,20,15,24,25,56,36,53,56,94,93,38,83,39,78,44,76,26,93,40,37,10,27,29,67,66,35,57,36,16,26,61,12,38,62,45,54,29,52,49,56,70,66,55,94,75,49,72,31,67,66,63,36,57,41,51,74,68,34,87,41,40,38,45,30,35,36,13,34,43,7,19,36,54,54,44,30,46,49,49,55,44,48,62,26,41,47,61,53,46,63,70,39,59,87,53,57,63,64,48,92,91,42,75,67,62,47,31,30,52,57,38,50,37,49,52,44,11,54,56,63,24,27,42,72,60,79,90,43,94,72,75,77,49,77,70,46,66,52,22,47,30,56,30,50,29,42,40,42,48,64,37,74,92,30,51,62,53,73,67,55,46,56,48,54,52,54,44,53,71,71,43,70,78,74,48,65,70,58,57,86,72,51,88,81,75,80,95,82,85,83,76,91,85,79,86,89,87,130